Protein AF-A0A815IDL5-F1 (afdb_monomer)

Organism: NCBI:txid392033

Sequence (387 aa):
MSTRIWQDFFVCEDENELLAITKENNTCKKCTEQFNYGLCHTYICSEYRKYPLCKIQLKAKQSSDGTYQLYLSGSHDHQQRNTTTRLPSPIREVIIRLSDNGLVTSQINKVMEALHPDLSIDTKVMNAAHLQQWCLLRQNVPPPDKQHDIFIPYYVANDVNDLFICFTTRQLSSACKYSSVLAIDCTYKITTNELSLLVFGTSDYNRRFYPMGICLISTDESADTFRTLFRVIQQWASVVNNQADTISHVLADGAPVEQDIFSMQLVFDGQIFAIASRLMLLKSSTDAELNDFRQYFEREWILSLPYWYEGAACLVPSTNNGLESLNGRIKKDYTLRNRVALSAFLKTAERLLIDWSKDSEEKPFQLHITYKDDLKLSAYTWLQQQG

Solvent-accessible surface area (backbone atoms only — not comparable to full-atom values): 21702 Å² total; per-residue (Å²): 137,83,85,80,70,68,77,50,80,49,79,30,78,42,69,68,56,50,53,49,53,31,57,76,69,46,35,36,82,74,51,76,47,83,51,102,80,38,46,35,36,37,25,30,45,63,56,33,93,82,41,74,80,51,55,28,36,38,37,38,37,36,45,98,86,57,29,30,45,34,40,36,25,71,52,75,84,61,87,71,83,68,77,70,90,62,79,64,54,75,62,48,48,50,51,49,54,44,43,75,70,69,46,51,73,73,55,46,50,55,51,47,36,68,77,34,61,64,69,33,81,66,77,70,79,75,45,40,67,58,49,40,51,59,46,62,80,24,43,62,80,57,56,80,97,38,28,51,45,68,23,26,85,44,73,42,51,76,37,79,78,50,27,36,39,36,42,33,25,56,52,22,49,53,55,56,78,79,38,35,46,40,35,45,52,73,43,71,59,47,26,68,84,55,30,27,36,38,41,32,25,32,58,26,46,69,52,48,60,44,66,30,37,39,31,44,26,39,59,74,99,39,74,66,55,53,52,50,50,52,50,49,59,43,57,51,33,35,72,79,64,75,43,75,87,52,75,80,44,78,46,62,90,74,85,88,72,57,76,69,53,52,55,47,31,67,30,68,42,72,68,62,38,55,50,50,50,54,52,51,55,56,61,44,66,76,39,80,87,41,47,66,57,47,56,48,44,44,52,50,50,56,68,68,40,66,63,73,26,35,33,67,45,70,64,51,66,82,61,63,62,53,56,53,54,48,53,49,43,47,36,58,71,69,42,68,72,42,58,33,50,67,67,31,41,56,56,44,51,50,54,52,50,34,53,50,24,52,53,43,64,80,53,58,88,40,93,55,73,76,76,54,66,69,58,54,52,52,53,51,54,51,54,67,73,77,110

Structure (mmCIF, N/CA/C/O backbone):
data_AF-A0A815IDL5-F1
#
_entry.id   AF-A0A815IDL5-F1
#
loop_
_atom_site.group_PDB
_atom_site.id
_atom_site.type_symbol
_atom_site.label_atom_id
_atom_site.label_alt_id
_atom_site.label_comp_id
_atom_site.label_asym_id
_atom_site.label_entity_id
_atom_site.label_seq_id
_atom_site.pdbx_PDB_ins_code
_atom_site.Cartn_x
_atom_site.Cartn_y
_atom_site.Cartn_z
_atom_site.occupancy
_atom_site.B_iso_or_equiv
_atom_site.auth_seq_id
_atom_site.auth_comp_id
_atom_site.auth_asym_id
_atom_site.auth_atom_id
_atom_site.pdbx_PDB_model_num
ATOM 1 N N . MET A 1 1 ? -2.500 -3.111 -46.181 1.00 28.20 1 MET A N 1
ATOM 2 C CA . MET A 1 1 ? -3.896 -2.885 -45.747 1.00 28.20 1 MET A CA 1
ATOM 3 C C . MET A 1 1 ? -4.554 -4.247 -45.601 1.00 28.20 1 MET A C 1
ATOM 5 O O . MET A 1 1 ? -4.764 -4.888 -46.619 1.00 28.20 1 MET A O 1
ATOM 9 N N . SER A 1 2 ? -4.783 -4.745 -44.379 1.00 30.55 2 SER A N 1
ATOM 10 C CA . SER A 1 2 ? -5.584 -5.962 -44.195 1.00 30.55 2 SER A CA 1
ATOM 11 C C . SER A 1 2 ? -7.059 -5.574 -44.108 1.00 30.55 2 SER A C 1
ATOM 13 O O . SER A 1 2 ? -7.459 -4.754 -43.280 1.00 30.55 2 SER A O 1
ATOM 15 N N . THR A 1 3 ? -7.864 -6.118 -45.010 1.00 37.25 3 THR A N 1
ATOM 16 C CA . THR A 1 3 ? -9.324 -6.040 -44.983 1.00 37.25 3 THR A CA 1
ATOM 17 C C . THR A 1 3 ? -9.808 -6.821 -43.762 1.00 37.25 3 THR A C 1
ATOM 19 O O . THR A 1 3 ? -9.740 -8.048 -43.734 1.00 37.25 3 THR A O 1
ATOM 22 N N . ARG A 1 4 ? -10.228 -6.116 -42.705 1.00 46.16 4 ARG A N 1
ATOM 23 C CA . ARG A 1 4 ? -10.858 -6.746 -41.536 1.00 46.16 4 ARG A CA 1
ATOM 24 C C . ARG A 1 4 ? -12.279 -7.157 -41.911 1.00 46.16 4 ARG A C 1
ATOM 26 O O . ARG A 1 4 ? -13.048 -6.326 -42.389 1.00 46.16 4 ARG A O 1
ATOM 33 N N . ILE A 1 5 ? -12.595 -8.431 -41.712 1.00 52.25 5 ILE A N 1
ATOM 34 C CA . ILE A 1 5 ? -13.925 -8.995 -41.941 1.00 52.25 5 ILE A CA 1
ATOM 35 C C . ILE A 1 5 ? -14.726 -8.775 -40.652 1.00 52.25 5 ILE A C 1
ATOM 37 O O . ILE A 1 5 ? -14.352 -9.299 -39.605 1.00 52.25 5 ILE A O 1
ATOM 41 N N . TRP A 1 6 ? -15.777 -7.961 -40.720 1.00 62.53 6 TRP A N 1
ATOM 42 C CA . TRP A 1 6 ? -16.724 -7.752 -39.620 1.00 62.53 6 TRP A CA 1
ATOM 43 C C . TRP A 1 6 ? -17.700 -8.928 -39.607 1.00 62.53 6 TRP A C 1
ATOM 45 O O . TRP A 1 6 ? -18.251 -9.257 -40.656 1.00 62.53 6 TRP A O 1
ATOM 55 N N . GLN A 1 7 ? -17.830 -9.603 -38.467 1.00 55.66 7 GLN A N 1
ATOM 56 C CA . GLN A 1 7 ? -18.454 -10.929 -38.400 1.00 55.66 7 GLN A CA 1
ATOM 57 C C . GLN A 1 7 ? -19.896 -10.882 -37.892 1.00 55.66 7 GLN A C 1
ATOM 59 O O . GLN A 1 7 ? -20.723 -11.610 -38.433 1.00 55.66 7 GLN A O 1
ATOM 64 N N . ASP A 1 8 ? -20.216 -9.971 -36.966 1.00 60.59 8 ASP A N 1
ATOM 65 C CA . ASP A 1 8 ? -21.540 -9.910 -36.341 1.00 60.59 8 ASP A CA 1
ATOM 66 C C . ASP A 1 8 ? -22.170 -8.514 -36.438 1.00 60.59 8 ASP A C 1
ATOM 68 O O . ASP A 1 8 ? -21.499 -7.493 -36.232 1.00 60.59 8 ASP A O 1
ATOM 72 N N . PHE A 1 9 ? -23.469 -8.498 -36.758 1.00 67.69 9 PHE A N 1
ATOM 73 C CA . PHE A 1 9 ? -24.307 -7.310 -36.913 1.00 67.69 9 PHE A CA 1
ATOM 74 C C . PHE A 1 9 ? -25.427 -7.329 -35.871 1.00 67.69 9 PHE A C 1
ATOM 76 O O . PHE A 1 9 ? -26.253 -8.242 -35.864 1.00 67.69 9 PHE A O 1
ATOM 83 N N . PHE A 1 10 ? -25.474 -6.296 -35.032 1.00 72.94 10 PHE A N 1
ATOM 84 C CA . PHE A 1 10 ? -26.543 -6.092 -34.054 1.00 72.94 10 PHE A CA 1
ATOM 85 C C . PHE A 1 10 ? -27.113 -4.684 -34.211 1.00 72.94 10 PHE A C 1
ATOM 87 O O . PHE A 1 10 ? -26.378 -3.743 -34.524 1.00 72.94 10 PHE A O 1
ATOM 94 N N . VAL A 1 11 ? -28.416 -4.540 -33.985 1.00 78.44 11 VAL A N 1
ATOM 95 C CA . VAL A 1 11 ? -29.070 -3.236 -33.855 1.00 78.44 11 VAL A CA 1
ATOM 96 C C . VAL A 1 11 ? -29.476 -3.089 -32.402 1.00 78.44 11 VAL A C 1
ATOM 98 O O . VAL A 1 11 ? -30.129 -3.982 -31.874 1.00 78.44 11 VAL A O 1
ATOM 101 N N . CYS A 1 12 ? -29.072 -1.989 -31.778 1.00 83.81 12 CYS A N 1
ATOM 102 C CA . CYS A 1 12 ? -29.488 -1.640 -30.426 1.00 83.81 12 CYS A CA 1
ATOM 103 C C . CYS A 1 12 ? -30.477 -0.489 -30.476 1.00 83.81 12 CYS A C 1
ATOM 105 O O . CYS A 1 12 ? -30.285 0.462 -31.243 1.00 83.81 12 CYS A O 1
ATOM 107 N N . GLU A 1 13 ? -31.500 -0.562 -29.635 1.00 80.38 13 GLU A N 1
ATOM 108 C CA . GLU A 1 13 ? -32.533 0.469 -29.563 1.00 80.38 13 GLU A CA 1
ATOM 109 C C . GLU A 1 13 ? -32.041 1.707 -28.806 1.00 80.38 13 GLU A C 1
ATOM 111 O O . GLU A 1 13 ? -32.429 2.826 -29.141 1.00 80.38 13 GLU A O 1
ATOM 116 N N . ASP A 1 14 ? -31.146 1.523 -27.828 1.00 80.88 14 ASP A N 1
ATOM 117 C CA . ASP A 1 14 ? -30.639 2.603 -26.986 1.00 80.88 14 ASP A CA 1
ATOM 118 C C . ASP A 1 14 ? -29.179 2.419 -26.509 1.00 80.88 14 ASP A C 1
ATOM 120 O O . ASP A 1 14 ? -28.482 1.443 -26.808 1.00 80.88 14 ASP A O 1
ATOM 124 N N . GLU A 1 15 ? -28.690 3.411 -25.759 1.00 82.19 15 GLU A N 1
ATOM 125 C CA . GLU A 1 15 ? -27.337 3.422 -25.194 1.00 82.19 15 GLU A CA 1
ATOM 126 C C . GLU A 1 15 ? -27.147 2.401 -24.050 1.00 82.19 15 GLU A C 1
ATOM 128 O O . GLU A 1 15 ? -26.027 1.939 -23.817 1.00 82.19 15 GLU A O 1
ATOM 133 N N . ASN A 1 16 ? -28.210 1.999 -23.344 1.00 81.25 16 ASN A N 1
ATOM 134 C CA . ASN A 1 16 ? -28.113 1.021 -22.255 1.00 81.25 16 ASN A CA 1
ATOM 135 C C . ASN A 1 16 ? -27.814 -0.377 -22.798 1.00 81.25 16 ASN A C 1
ATOM 137 O O . ASN A 1 16 ? -26.982 -1.097 -22.240 1.00 81.25 16 ASN A O 1
ATOM 141 N N . GLU A 1 17 ? -28.451 -0.742 -23.906 1.00 83.88 17 GLU A N 1
ATOM 142 C CA . GLU A 1 17 ? -28.206 -2.000 -24.604 1.00 83.88 17 GLU A CA 1
ATOM 143 C C . GLU A 1 17 ? -26.789 -2.036 -25.202 1.00 83.88 17 GLU A C 1
ATOM 145 O O . GLU A 1 17 ? -26.054 -3.013 -25.030 1.00 83.88 17 GLU A O 1
ATOM 150 N N . LEU A 1 18 ? -26.328 -0.916 -25.772 1.00 83.25 18 LEU A N 1
ATOM 151 C CA . LEU A 1 18 ? -24.937 -0.745 -26.203 1.00 83.25 18 LEU A CA 1
ATOM 152 C C . LEU A 1 18 ? -23.940 -0.959 -25.043 1.00 83.25 18 LEU A C 1
ATOM 154 O O . LEU A 1 18 ? -22.898 -1.608 -25.199 1.00 83.25 18 LEU A O 1
ATOM 158 N N . LEU A 1 19 ? -24.247 -0.438 -23.852 1.00 83.12 19 LEU A N 1
ATOM 159 C CA . LEU A 1 19 ? -23.430 -0.638 -22.652 1.00 83.12 19 LEU A CA 1
ATOM 160 C C . LEU A 1 19 ? -23.442 -2.095 -22.161 1.00 83.12 19 LEU A C 1
ATOM 162 O O . LEU A 1 19 ? -22.428 -2.566 -21.641 1.00 83.12 19 LEU A O 1
ATOM 166 N N . ALA A 1 20 ? -24.551 -2.817 -22.321 1.00 83.88 20 ALA A N 1
ATOM 167 C CA . ALA A 1 20 ? -24.632 -4.235 -21.980 1.00 83.88 20 ALA A CA 1
ATOM 168 C C . ALA A 1 20 ? -23.746 -5.081 -22.910 1.00 83.88 20 ALA A C 1
ATOM 170 O O . ALA A 1 20 ? -22.906 -5.844 -22.430 1.00 83.88 20 ALA A O 1
ATOM 171 N N . ILE A 1 21 ? -23.838 -4.857 -24.223 1.00 82.75 21 ILE A N 1
ATOM 172 C CA . ILE A 1 21 ? -23.070 -5.602 -25.233 1.00 82.75 21 ILE A CA 1
ATOM 173 C C . ILE A 1 21 ? -21.568 -5.325 -25.116 1.00 82.75 21 ILE A C 1
ATOM 175 O O . ILE A 1 21 ? -20.744 -6.237 -25.230 1.00 82.75 21 ILE A O 1
ATOM 179 N N . THR A 1 22 ? -21.174 -4.076 -24.849 1.00 84.62 22 THR A N 1
ATOM 180 C CA . THR A 1 22 ? -19.752 -3.739 -24.656 1.00 84.62 22 THR A CA 1
ATOM 181 C C . THR A 1 22 ? -19.166 -4.414 -23.416 1.00 84.62 22 THR A C 1
ATOM 183 O O . THR A 1 22 ? -18.024 -4.880 -23.472 1.00 84.62 22 THR A O 1
ATOM 186 N N . LYS A 1 23 ? -19.947 -4.543 -22.331 1.00 83.88 23 LYS A N 1
ATOM 187 C CA . LYS A 1 23 ? -19.563 -5.309 -21.134 1.00 83.88 23 LYS A CA 1
ATOM 188 C C . LYS A 1 23 ? -19.446 -6.802 -21.415 1.00 83.88 23 LYS A C 1
ATOM 190 O O . LYS A 1 23 ? -18.443 -7.390 -21.021 1.00 83.88 23 LYS A O 1
ATOM 195 N N . GLU A 1 24 ? -20.423 -7.392 -22.099 1.00 84.50 24 GLU A N 1
ATOM 196 C CA . GLU A 1 24 ? -20.414 -8.814 -22.467 1.00 84.50 24 GLU A CA 1
ATOM 197 C C . GLU A 1 24 ? -19.177 -9.171 -23.303 1.00 84.50 24 GLU A C 1
ATOM 199 O O . GLU A 1 24 ? -18.491 -10.153 -23.035 1.00 84.50 24 GLU A O 1
ATOM 204 N N . ASN A 1 25 ? -18.809 -8.298 -24.243 1.00 83.56 25 ASN A N 1
ATOM 205 C CA . ASN A 1 25 ? -17.639 -8.484 -25.100 1.00 83.56 25 ASN A CA 1
ATOM 206 C C . ASN A 1 25 ? -16.309 -8.055 -24.451 1.00 83.56 25 ASN A C 1
ATOM 208 O O . ASN A 1 25 ? -15.247 -8.159 -25.073 1.00 83.56 25 ASN A O 1
ATOM 212 N N . ASN A 1 26 ? -16.342 -7.571 -23.205 1.00 85.19 26 ASN A N 1
ATOM 213 C CA . ASN A 1 26 ? -15.197 -7.026 -22.477 1.00 85.19 26 ASN A CA 1
ATOM 214 C C . ASN A 1 26 ? -14.428 -5.958 -23.286 1.00 85.19 26 ASN A C 1
ATOM 216 O O . ASN A 1 26 ? -13.201 -6.005 -23.433 1.00 85.19 26 ASN A O 1
ATOM 220 N N . THR A 1 27 ? -15.172 -4.993 -23.828 1.00 86.50 27 THR A N 1
ATOM 221 C CA . THR A 1 27 ? -14.644 -3.868 -24.610 1.00 86.50 27 THR A CA 1
ATOM 222 C C . THR A 1 27 ? -14.910 -2.524 -23.930 1.00 86.50 27 THR A C 1
ATOM 224 O O . THR A 1 27 ? -15.907 -2.345 -23.233 1.00 86.50 27 THR A O 1
ATOM 227 N N . CYS A 1 28 ? -14.019 -1.555 -24.135 1.00 85.25 28 CYS A N 1
ATOM 228 C CA . CYS A 1 28 ? -14.123 -0.195 -23.617 1.00 85.25 28 CYS A CA 1
ATOM 229 C C . CYS A 1 28 ? -13.992 0.838 -24.743 1.00 85.25 28 CYS A C 1
ATOM 231 O O . CYS A 1 28 ? -13.379 0.586 -25.783 1.00 85.25 28 CYS A O 1
ATOM 233 N N . LYS A 1 29 ? -14.597 2.014 -24.549 1.00 87.88 29 LYS A N 1
ATOM 234 C CA . LYS A 1 29 ? -14.644 3.076 -25.560 1.00 87.88 29 LYS A CA 1
ATOM 235 C C . LYS A 1 29 ? -13.249 3.668 -25.777 1.00 87.88 29 LYS A C 1
ATOM 237 O O . LYS A 1 29 ? -12.652 4.201 -24.847 1.00 87.88 29 LYS A O 1
ATOM 242 N N . LYS A 1 30 ? -12.753 3.604 -27.013 1.00 84.81 30 LYS A N 1
ATOM 243 C CA . LYS A 1 30 ? -11.482 4.206 -27.439 1.00 84.81 30 LYS A CA 1
ATOM 244 C C . LYS A 1 30 ? -11.673 5.652 -27.884 1.00 84.81 30 LYS A C 1
ATOM 246 O O . LYS A 1 30 ? -10.949 6.535 -27.442 1.00 84.81 30 LYS A O 1
ATOM 251 N N . CYS A 1 31 ? -12.615 5.883 -28.794 1.00 83.31 31 CYS A N 1
ATOM 252 C CA . CYS A 1 31 ? -12.848 7.196 -29.388 1.00 83.31 31 CYS A CA 1
ATOM 253 C C . CYS A 1 31 ? -14.275 7.330 -29.932 1.00 83.31 31 CYS A C 1
ATOM 255 O O . CYS A 1 31 ? -15.005 6.346 -30.078 1.00 83.31 31 CYS A O 1
ATOM 257 N N . THR A 1 32 ? -14.660 8.574 -30.219 1.00 87.62 32 THR A N 1
ATOM 258 C CA . THR A 1 32 ? -15.864 8.922 -30.983 1.00 87.62 32 THR A CA 1
ATOM 259 C C . THR A 1 32 ? -15.446 9.779 -32.161 1.00 87.62 32 THR A C 1
ATOM 261 O O . THR A 1 32 ? -14.713 10.746 -31.976 1.00 87.62 32 THR A O 1
ATOM 264 N N . GLU A 1 33 ? -15.921 9.430 -33.344 1.00 85.44 33 GLU A N 1
ATOM 265 C CA . GLU A 1 33 ? -15.669 10.152 -34.585 1.00 85.44 33 GLU A CA 1
ATOM 266 C C . GLU A 1 33 ? -17.004 10.639 -35.151 1.00 85.44 33 GLU A C 1
ATOM 268 O O . GLU A 1 33 ? -17.996 9.904 -35.155 1.00 85.44 33 GLU A O 1
ATOM 273 N N . GLN A 1 34 ? -17.037 11.888 -35.612 1.00 81.81 34 GLN A N 1
ATOM 274 C CA . GLN A 1 34 ? -18.203 12.471 -36.265 1.00 81.81 34 GLN A CA 1
ATOM 275 C C . GLN A 1 34 ? -18.048 12.339 -37.779 1.00 81.81 34 GLN A C 1
ATOM 277 O O . GLN A 1 34 ? -17.069 12.810 -38.353 1.00 81.81 34 GLN A O 1
ATOM 282 N N . PHE A 1 35 ? -19.031 11.716 -38.423 1.00 75.12 35 PHE A N 1
ATOM 283 C CA . PHE A 1 35 ? -19.108 11.599 -39.874 1.00 75.12 35 PHE A CA 1
ATOM 284 C C . PHE A 1 35 ? -20.326 12.360 -40.400 1.00 75.12 35 PHE A C 1
ATOM 286 O O . PHE A 1 35 ? -21.270 12.646 -39.663 1.00 75.12 35 PHE A O 1
ATOM 293 N N . ASN A 1 36 ? -20.353 12.607 -41.711 1.00 69.81 36 ASN A N 1
ATOM 294 C CA . ASN A 1 36 ? -21.473 13.271 -42.395 1.00 69.81 36 ASN A CA 1
ATOM 295 C C . ASN A 1 36 ? -22.824 12.542 -42.228 1.00 69.81 36 ASN A C 1
ATOM 297 O O . ASN A 1 36 ? -23.866 13.106 -42.536 1.00 69.81 36 ASN A O 1
ATOM 301 N N . TYR A 1 37 ? -22.807 11.291 -41.761 1.00 65.50 37 TYR A N 1
ATOM 302 C CA . TYR A 1 37 ? -23.970 10.420 -41.582 1.00 65.50 37 TYR A CA 1
ATOM 303 C C . TYR A 1 37 ? -24.237 10.032 -40.115 1.00 65.50 37 TYR A C 1
ATOM 305 O O . TYR A 1 37 ? -24.986 9.086 -39.882 1.00 65.50 37 TYR A O 1
ATOM 313 N N . GLY A 1 38 ? -23.595 10.684 -39.137 1.00 75.12 38 GLY A N 1
ATOM 314 C CA . GLY A 1 38 ? -23.807 10.427 -37.705 1.00 75.12 38 GLY A CA 1
ATOM 315 C C . GLY A 1 38 ? -22.526 10.176 -36.905 1.00 75.12 38 GLY A C 1
ATOM 316 O O . GLY A 1 38 ? -21.408 10.268 -37.423 1.00 75.12 38 GLY A O 1
ATOM 317 N N . LEU A 1 39 ? -22.696 9.865 -35.618 1.00 82.69 39 LEU A N 1
ATOM 318 C CA . LEU A 1 39 ? -21.603 9.553 -34.696 1.00 82.69 39 LEU A CA 1
ATOM 319 C C . LEU A 1 39 ? -21.203 8.079 -34.803 1.00 82.69 39 LEU A C 1
ATOM 321 O O . LEU A 1 39 ? -22.050 7.192 -34.873 1.00 82.69 39 LEU A O 1
ATOM 325 N N . CYS A 1 40 ? -19.900 7.812 -34.785 1.00 86.81 40 CYS A N 1
ATOM 326 C CA . CYS A 1 40 ? -19.353 6.465 -34.710 1.00 86.81 40 CYS A CA 1
ATOM 327 C C . CYS A 1 40 ? -18.470 6.338 -33.468 1.00 86.81 40 CYS A C 1
ATOM 329 O O . CYS A 1 40 ? -17.465 7.034 -33.326 1.00 86.81 40 CYS A O 1
ATOM 331 N N . HIS A 1 41 ? -18.809 5.416 -32.578 1.00 88.38 41 HIS A N 1
ATOM 332 C CA . HIS A 1 41 ? -18.004 5.068 -31.416 1.00 88.38 41 HIS A CA 1
ATOM 333 C C . HIS A 1 41 ? -17.173 3.825 -31.725 1.00 88.38 41 HIS A C 1
ATOM 335 O O . HIS A 1 41 ? -17.695 2.828 -32.218 1.00 88.38 41 HIS A O 1
ATOM 341 N N . THR A 1 42 ? -15.879 3.872 -31.420 1.00 88.69 42 THR A N 1
ATOM 342 C CA . THR A 1 42 ? -14.999 2.703 -31.524 1.00 88.69 42 THR A CA 1
ATOM 343 C C . THR A 1 42 ? -14.660 2.204 -30.130 1.00 88.69 42 THR A C 1
ATOM 345 O O . THR A 1 42 ? -14.214 2.976 -29.280 1.00 88.69 42 THR A O 1
ATOM 348 N N . TYR A 1 43 ? -14.818 0.904 -29.921 1.00 90.62 43 TYR A N 1
ATOM 349 C CA . TYR A 1 43 ? -14.508 0.174 -28.704 1.00 90.62 43 TYR A CA 1
ATOM 350 C C . TYR A 1 43 ? -13.420 -0.864 -28.993 1.00 90.62 43 TYR A C 1
ATOM 352 O O . TYR A 1 43 ? -13.384 -1.477 -30.062 1.00 90.62 43 TYR A O 1
ATOM 360 N N . ILE A 1 44 ? -12.508 -1.041 -28.045 1.00 89.81 44 ILE A N 1
ATOM 361 C CA . ILE A 1 44 ? -11.391 -1.996 -28.104 1.00 89.81 44 ILE A CA 1
ATOM 362 C C . ILE A 1 44 ? -11.380 -2.844 -26.835 1.00 89.81 44 ILE A C 1
ATOM 364 O O . ILE A 1 44 ? -12.142 -2.563 -25.918 1.00 89.81 44 ILE A O 1
ATOM 368 N N . CYS A 1 45 ? -10.517 -3.857 -26.751 1.00 87.62 45 CYS A N 1
ATOM 369 C CA . CYS A 1 45 ? -10.364 -4.657 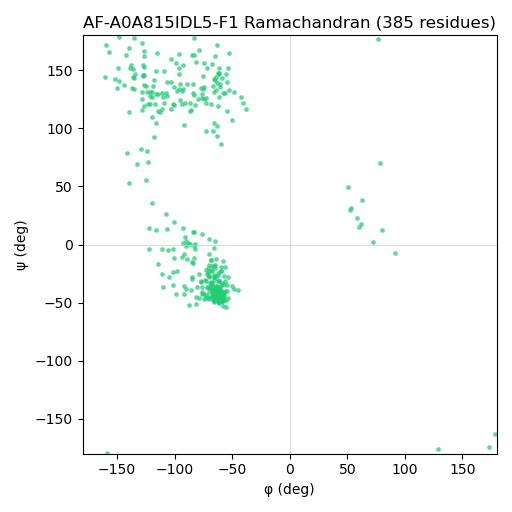-25.532 1.00 87.62 45 CYS A CA 1
ATOM 370 C C . CYS A 1 45 ? -10.214 -3.780 -24.274 1.00 87.62 45 CYS A C 1
ATOM 372 O O . CYS A 1 45 ? -9.361 -2.893 -24.224 1.00 87.62 45 CYS A O 1
ATOM 374 N N . SER A 1 46 ? -10.985 -4.069 -23.223 1.00 85.25 46 SER A N 1
ATOM 375 C CA . SER A 1 46 ? -10.860 -3.392 -21.923 1.00 85.25 46 SER A CA 1
ATOM 376 C C . SER A 1 46 ? -9.470 -3.549 -21.295 1.00 85.25 46 SER A C 1
ATOM 378 O O . SER A 1 46 ? -9.051 -2.723 -20.485 1.00 85.25 46 SER A O 1
ATOM 380 N N . GLU A 1 47 ? -8.730 -4.588 -21.688 1.00 79.12 47 GLU A N 1
ATOM 381 C CA . GLU A 1 47 ? -7.367 -4.877 -21.240 1.00 79.12 47 GLU A CA 1
ATOM 382 C C . GLU A 1 47 ? -6.292 -4.444 -22.256 1.00 79.12 47 GLU A C 1
ATOM 384 O O . GLU A 1 47 ? -5.149 -4.888 -22.156 1.00 79.12 47 GLU A O 1
ATOM 389 N N . TYR A 1 48 ? -6.608 -3.546 -23.203 1.00 78.50 48 TYR A N 1
ATOM 390 C CA . TYR A 1 48 ? -5.675 -3.113 -24.260 1.00 78.50 48 TYR A CA 1
ATOM 391 C C . TYR A 1 48 ? -4.324 -2.595 -23.737 1.00 78.50 48 TYR A C 1
ATOM 393 O O . TYR A 1 48 ? -3.321 -2.698 -24.431 1.00 78.50 48 TYR A O 1
ATOM 401 N N . ARG A 1 49 ? -4.267 -2.048 -22.513 1.00 68.50 49 ARG A N 1
ATOM 402 C CA . ARG A 1 49 ? -3.002 -1.604 -21.898 1.00 68.50 49 ARG A CA 1
ATOM 403 C C . ARG A 1 49 ? -2.045 -2.763 -21.609 1.00 68.50 49 ARG A C 1
ATOM 405 O O . ARG A 1 49 ? -0.840 -2.569 -21.640 1.00 68.50 49 ARG A O 1
ATOM 412 N N . LYS A 1 50 ? -2.580 -3.952 -21.319 1.00 66.06 50 LYS A N 1
ATOM 413 C CA . LYS A 1 50 ? -1.804 -5.179 -21.074 1.00 66.06 50 LYS A CA 1
ATOM 414 C C . LYS A 1 50 ? -1.606 -5.990 -22.347 1.00 66.06 50 LYS A C 1
ATOM 416 O O . LYS A 1 50 ? -0.555 -6.590 -22.533 1.00 66.06 50 LYS A O 1
ATOM 421 N N . TYR A 1 51 ? -2.618 -5.990 -23.209 1.00 73.56 51 TYR A N 1
ATOM 422 C CA . TYR A 1 51 ? -2.638 -6.732 -24.464 1.00 73.56 51 TYR A CA 1
ATOM 423 C C . TYR A 1 51 ? -2.879 -5.765 -25.634 1.00 73.56 51 TYR A C 1
ATOM 425 O O . TYR A 1 51 ? -3.960 -5.765 -26.226 1.00 73.56 51 TYR A O 1
ATOM 433 N N . PRO A 1 52 ? -1.893 -4.917 -25.986 1.00 73.88 52 PRO A N 1
ATOM 434 C CA . PRO A 1 52 ? -2.056 -3.894 -27.025 1.00 73.88 52 PRO A CA 1
ATOM 435 C C . PRO A 1 52 ? -2.265 -4.481 -28.425 1.00 73.88 52 PRO A C 1
ATOM 437 O O . PRO A 1 52 ? -2.763 -3.795 -29.316 1.00 73.88 52 PRO A O 1
ATOM 440 N N . LEU A 1 53 ? -1.910 -5.754 -28.613 1.00 76.81 53 LEU A N 1
ATOM 441 C CA . LEU A 1 53 ? -2.093 -6.493 -29.861 1.00 76.81 53 LEU A CA 1
ATOM 442 C C . LEU A 1 53 ? -3.445 -7.217 -29.952 1.00 76.81 53 LEU A C 1
ATOM 444 O O . LEU A 1 53 ? -3.724 -7.810 -30.994 1.00 76.81 53 LEU A O 1
ATOM 448 N N . CYS A 1 54 ? -4.288 -7.138 -28.910 1.00 80.19 54 CYS A N 1
ATOM 449 C CA . CYS A 1 54 ? -5.598 -7.781 -28.905 1.00 80.19 54 CYS A CA 1
ATOM 450 C C . CYS A 1 54 ? -6.448 -7.293 -30.084 1.00 80.19 54 CYS A C 1
ATOM 452 O O . CYS A 1 54 ? -6.575 -6.092 -30.351 1.00 80.19 54 CYS A O 1
ATOM 454 N N . LYS A 1 55 ? -7.017 -8.251 -30.817 1.00 84.56 55 LYS A N 1
ATOM 455 C CA . LYS A 1 55 ? -7.602 -8.006 -32.141 1.00 84.56 55 LYS A CA 1
ATOM 456 C C . LYS A 1 55 ? -9.072 -7.602 -32.101 1.00 84.56 55 LYS A C 1
ATOM 458 O O . LYS A 1 55 ? -9.571 -7.132 -33.126 1.00 84.56 55 LYS A O 1
ATOM 463 N N . ILE A 1 56 ? -9.739 -7.753 -30.955 1.00 87.12 56 ILE A N 1
ATOM 464 C CA . ILE A 1 56 ? -11.157 -7.425 -30.810 1.00 87.12 56 ILE A CA 1
ATOM 465 C C . ILE A 1 56 ? -11.405 -5.922 -30.968 1.00 87.12 56 ILE A C 1
ATOM 467 O O . ILE A 1 56 ? -10.739 -5.079 -30.356 1.00 87.12 56 ILE A O 1
ATOM 471 N N . GLN A 1 57 ? -12.388 -5.584 -31.795 1.00 88.50 57 GLN A N 1
ATOM 472 C CA . GLN A 1 57 ? -12.892 -4.228 -31.960 1.00 88.50 57 GLN A CA 1
ATOM 473 C C . GLN A 1 57 ? -14.393 -4.254 -32.187 1.00 88.50 57 GLN A C 1
ATOM 475 O O . GLN A 1 57 ? -14.882 -5.048 -32.988 1.00 88.50 57 GLN A O 1
ATOM 480 N N . LEU A 1 58 ? -15.097 -3.335 -31.537 1.00 88.94 58 LEU A N 1
ATOM 481 C CA . LEU A 1 58 ? -16.518 -3.101 -31.747 1.00 88.94 58 LEU A CA 1
ATOM 482 C C . LEU A 1 58 ? -16.712 -1.664 -32.230 1.00 88.94 58 LEU A C 1
ATOM 484 O O . LEU A 1 58 ? -16.159 -0.728 -31.656 1.00 88.94 58 LEU A O 1
ATOM 488 N N . LYS A 1 59 ? -17.476 -1.470 -33.300 1.00 89.56 59 LYS A N 1
ATOM 489 C CA . LYS A 1 59 ? -17.877 -0.144 -33.781 1.00 89.56 59 LYS A CA 1
ATOM 490 C C . LYS A 1 59 ? -19.377 0.018 -33.639 1.00 89.56 59 LYS A C 1
ATOM 492 O O . LYS A 1 59 ? -20.110 -0.836 -34.113 1.00 89.56 59 LYS A O 1
ATOM 497 N N . ALA A 1 60 ? -19.808 1.117 -33.033 1.00 89.12 60 ALA A N 1
ATOM 498 C CA . ALA A 1 60 ? -21.209 1.486 -32.888 1.00 89.12 60 ALA A CA 1
ATOM 499 C C . ALA A 1 60 ? -21.482 2.754 -33.692 1.00 89.12 60 ALA A C 1
ATOM 501 O O . ALA A 1 60 ? -20.929 3.811 -33.386 1.00 89.12 60 ALA A O 1
ATOM 502 N N . LYS A 1 61 ? -22.314 2.659 -34.724 1.00 87.88 61 LYS A N 1
ATOM 503 C CA . LYS A 1 61 ? -22.743 3.799 -35.533 1.00 87.88 61 LYS A CA 1
ATOM 504 C C . LYS A 1 61 ? -24.142 4.217 -35.105 1.00 87.88 61 LYS A C 1
ATOM 506 O O . LYS A 1 61 ? -25.061 3.413 -35.197 1.00 87.88 61 LYS A O 1
ATOM 511 N N . GLN A 1 62 ? -24.290 5.461 -34.672 1.00 87.06 62 GLN A N 1
ATOM 512 C CA . GLN A 1 62 ? -25.572 6.016 -34.266 1.00 87.06 62 GLN A CA 1
ATOM 513 C C . GLN A 1 62 ? -26.355 6.516 -35.484 1.00 87.06 62 GLN A C 1
ATOM 515 O O . GLN A 1 62 ? -25.836 7.287 -36.298 1.00 87.06 62 GLN A O 1
ATOM 520 N N . SER A 1 63 ? -27.601 6.075 -35.588 1.00 81.38 63 SER A N 1
ATOM 521 C CA . SER A 1 63 ? -28.588 6.535 -36.559 1.00 81.38 63 SER A CA 1
ATOM 522 C C . SER A 1 63 ? -29.303 7.795 -36.060 1.00 81.38 63 SER A C 1
ATOM 524 O O . SER A 1 63 ? -29.280 8.128 -34.876 1.00 81.38 63 SER A O 1
ATOM 526 N N . SER A 1 64 ? -29.971 8.513 -36.963 1.00 77.31 64 SER A N 1
ATOM 527 C CA . SER A 1 64 ? -30.713 9.739 -36.627 1.00 77.31 64 SER A CA 1
ATOM 528 C C . SER A 1 64 ? -31.912 9.514 -35.699 1.00 77.31 64 SER A C 1
ATOM 530 O O . SER A 1 64 ? -32.382 10.464 -35.082 1.00 77.31 64 SER A O 1
ATOM 532 N N . ASP A 1 65 ? -32.414 8.283 -35.619 1.00 78.56 65 ASP A N 1
ATOM 533 C CA . ASP A 1 65 ? -33.517 7.860 -34.749 1.00 78.56 65 ASP A CA 1
ATOM 534 C C . ASP A 1 65 ? -33.058 7.449 -33.336 1.00 78.56 65 ASP A C 1
ATOM 536 O O . ASP A 1 65 ? -33.888 7.092 -32.507 1.00 78.56 65 ASP A O 1
ATOM 540 N N . GLY A 1 66 ? -31.752 7.528 -33.050 1.00 76.06 66 GLY A N 1
ATOM 541 C CA . GLY A 1 66 ? -31.168 7.163 -31.758 1.00 76.06 66 GLY A CA 1
ATOM 542 C C . GLY A 1 66 ? -30.706 5.708 -31.652 1.00 76.06 66 GLY A C 1
ATOM 543 O O . GLY A 1 66 ? -30.020 5.385 -30.685 1.00 76.06 66 GLY A O 1
ATOM 544 N N . THR A 1 67 ? -30.994 4.867 -32.650 1.00 83.62 67 THR A N 1
ATOM 545 C CA . THR A 1 67 ? -30.558 3.462 -32.679 1.00 83.62 67 THR A CA 1
ATOM 546 C C . THR A 1 67 ? -29.069 3.334 -33.004 1.00 83.62 67 THR A C 1
ATOM 548 O O . THR A 1 67 ? -28.472 4.208 -33.645 1.00 83.62 67 THR A O 1
ATOM 551 N N . TYR A 1 68 ? -28.449 2.224 -32.596 1.00 85.12 68 TYR A N 1
ATOM 552 C CA . TYR A 1 68 ? -27.043 1.936 -32.882 1.00 85.12 68 TYR A CA 1
ATOM 553 C C . TYR A 1 68 ? -26.893 0.698 -33.756 1.00 85.12 68 TYR A C 1
ATOM 555 O O . TYR A 1 68 ? -27.391 -0.373 -33.431 1.00 85.12 68 TYR A O 1
ATOM 563 N N . GLN A 1 69 ? -26.127 0.822 -34.835 1.00 86.88 69 GLN A N 1
ATOM 564 C CA . GLN A 1 69 ? -25.657 -0.314 -35.623 1.00 86.88 69 GLN A CA 1
ATOM 565 C C . GLN A 1 69 ? -24.274 -0.738 -35.142 1.00 86.88 69 GLN A C 1
ATOM 567 O O . GLN A 1 69 ? -23.329 0.059 -35.184 1.00 86.88 69 GLN A O 1
ATOM 572 N N . LEU A 1 70 ? -24.153 -1.991 -34.710 1.00 84.75 70 LEU A N 1
ATOM 573 C CA . LEU A 1 70 ? -22.920 -2.555 -34.186 1.00 84.75 70 LEU A CA 1
ATOM 574 C C . LEU A 1 70 ? -22.218 -3.455 -35.191 1.00 84.75 70 LEU A C 1
ATOM 576 O O . LEU A 1 70 ? -22.841 -4.274 -35.860 1.00 84.75 70 LEU A O 1
ATOM 580 N N . TYR A 1 71 ? -20.896 -3.330 -35.220 1.00 86.81 71 TYR A N 1
ATOM 581 C CA . TYR A 1 71 ? -20.000 -4.169 -36.000 1.00 86.81 71 TYR A CA 1
ATOM 582 C C . TYR A 1 71 ? -18.919 -4.707 -35.071 1.00 86.81 71 TYR A C 1
ATOM 584 O O . TYR A 1 71 ? -18.118 -3.928 -34.546 1.00 86.81 71 TYR A O 1
ATOM 592 N N . LEU A 1 72 ? -18.878 -6.024 -34.879 1.00 84.19 72 LEU A N 1
ATOM 593 C CA . LEU A 1 72 ? -17.819 -6.698 -34.128 1.00 84.19 72 LEU A CA 1
ATOM 594 C C . LEU A 1 72 ? -16.808 -7.334 -35.091 1.00 84.19 72 LEU A C 1
ATOM 596 O O . LEU A 1 72 ? -17.170 -7.936 -36.104 1.00 84.19 72 LEU A O 1
ATOM 600 N N . SER A 1 73 ? -15.520 -7.172 -34.798 1.00 85.31 73 SER A N 1
ATOM 601 C CA . SER A 1 73 ? -14.424 -7.760 -35.567 1.00 85.31 73 SER A CA 1
ATOM 602 C C . SER A 1 73 ? -13.391 -8.369 -34.632 1.00 85.31 73 SER A C 1
ATOM 604 O O . SER A 1 73 ? -12.879 -7.694 -33.738 1.00 85.31 73 SER A O 1
ATOM 606 N N . GLY A 1 74 ? -12.971 -9.589 -34.964 1.00 83.19 74 GLY A N 1
ATOM 607 C CA . GLY A 1 74 ? -11.911 -10.307 -34.267 1.00 83.19 74 GLY A CA 1
ATOM 608 C C . GLY A 1 74 ? -12.360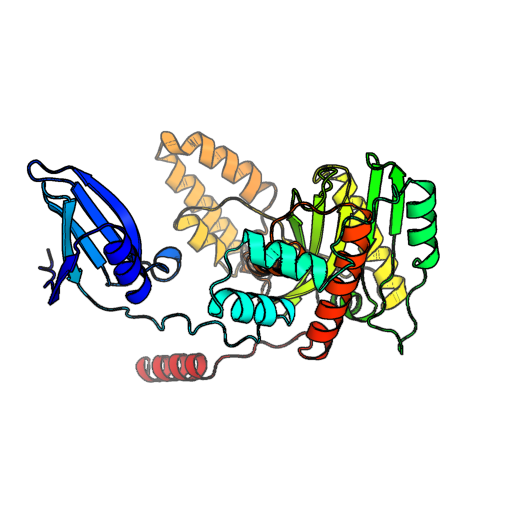 -10.897 -32.933 1.00 83.19 74 GLY A C 1
ATOM 609 O O . GLY A 1 74 ? -13.481 -10.701 -32.482 1.00 83.19 74 GLY A O 1
ATOM 610 N N . SER A 1 75 ? -11.445 -11.614 -32.293 1.00 84.19 75 SER A N 1
ATOM 611 C CA . SER A 1 75 ? -11.635 -12.210 -30.975 1.00 84.19 75 SER A CA 1
ATOM 612 C C . SER A 1 75 ? -10.509 -11.781 -30.041 1.00 84.19 75 SER A C 1
ATOM 614 O O . SER A 1 75 ? -9.471 -11.269 -30.479 1.00 84.19 75 SER A O 1
ATOM 616 N N . HIS A 1 76 ? -10.701 -12.010 -28.745 1.00 82.31 76 HIS A N 1
ATOM 617 C CA . HIS A 1 76 ? -9.595 -11.953 -27.795 1.00 82.31 76 HIS A CA 1
ATOM 618 C C . HIS A 1 76 ? -8.593 -13.067 -28.130 1.00 82.31 76 HIS A C 1
ATOM 620 O O . HIS A 1 76 ? -8.986 -14.207 -28.374 1.00 82.31 76 HIS A O 1
ATOM 626 N N . ASP A 1 77 ? -7.306 -12.734 -28.165 1.00 80.25 77 ASP A N 1
ATOM 627 C CA . ASP A 1 77 ? -6.181 -13.666 -28.343 1.00 80.25 77 ASP A CA 1
ATOM 628 C C . ASP A 1 77 ? -5.405 -13.891 -27.034 1.00 80.25 77 ASP A C 1
ATOM 630 O O . ASP A 1 77 ? -4.315 -14.458 -27.017 1.00 80.25 77 ASP A O 1
ATOM 634 N N . HIS A 1 78 ? -6.000 -13.467 -25.922 1.00 75.12 78 HIS A N 1
ATOM 635 C CA . HIS A 1 78 ? -5.511 -13.670 -24.571 1.00 75.12 78 HIS A CA 1
ATOM 636 C C . HIS A 1 78 ? -6.606 -14.296 -23.710 1.00 75.12 78 HIS A C 1
ATOM 638 O O . HIS A 1 78 ? -7.803 -14.124 -23.958 1.00 75.12 78 HIS A O 1
ATOM 644 N N . GLN A 1 79 ? -6.194 -15.000 -22.657 1.00 65.88 79 GLN A N 1
ATOM 645 C CA . GLN A 1 79 ? -7.130 -15.433 -21.628 1.00 65.88 79 GLN A CA 1
ATOM 646 C C . GLN A 1 79 ? -7.734 -14.185 -20.982 1.00 65.88 79 GLN A C 1
ATOM 648 O O . GLN A 1 79 ? -7.019 -13.334 -20.447 1.00 65.88 79 GLN A O 1
ATOM 653 N N . GLN A 1 80 ? -9.053 -14.046 -21.082 1.00 57.53 80 GLN A N 1
ATOM 654 C CA . GLN A 1 80 ? -9.774 -13.023 -20.338 1.00 57.53 80 GLN A CA 1
ATOM 655 C C . GLN A 1 80 ? -9.583 -13.285 -18.842 1.00 57.53 80 GLN A C 1
ATOM 657 O O . GLN A 1 80 ? -9.465 -14.437 -18.414 1.00 57.53 80 GLN A O 1
ATOM 662 N N . ARG A 1 81 ? -9.548 -12.231 -18.021 1.00 46.66 81 ARG A N 1
ATOM 663 C CA . ARG A 1 81 ? -9.623 -12.418 -16.570 1.00 46.66 81 ARG A CA 1
ATOM 664 C C . ARG A 1 81 ? -10.867 -13.239 -16.233 1.00 46.66 81 ARG A C 1
ATOM 666 O O . ARG A 1 81 ? -11.980 -12.734 -16.345 1.00 46.66 81 ARG A O 1
ATOM 673 N N . ASN A 1 82 ? -10.671 -14.444 -15.701 1.00 40.75 82 ASN A N 1
ATOM 674 C CA . ASN A 1 82 ? -11.683 -15.048 -14.845 1.00 40.75 82 ASN A CA 1
ATOM 675 C C . ASN A 1 82 ? -12.007 -14.027 -13.747 1.00 40.75 82 ASN A C 1
ATOM 677 O O . ASN A 1 82 ? -11.092 -13.434 -13.154 1.00 40.75 82 ASN A O 1
ATOM 681 N N . THR A 1 83 ? -13.297 -13.798 -13.494 1.00 39.72 83 THR A N 1
ATOM 682 C CA . THR A 1 83 ? -13.774 -13.137 -12.275 1.00 39.72 83 THR A CA 1
ATOM 683 C C . THR A 1 83 ? -12.943 -13.673 -11.119 1.00 39.72 83 THR A C 1
ATOM 685 O O . THR A 1 83 ? -12.811 -14.884 -10.960 1.00 39.72 83 THR A O 1
ATOM 688 N N . THR A 1 84 ? -12.260 -12.770 -10.408 1.00 36.16 84 THR A N 1
ATOM 689 C CA . THR A 1 84 ? -11.227 -13.105 -9.421 1.00 36.16 84 THR A CA 1
ATOM 690 C C . THR A 1 84 ? -11.607 -14.349 -8.622 1.00 36.16 84 THR A C 1
ATOM 692 O O . THR A 1 84 ? -12.565 -14.293 -7.862 1.00 36.16 84 THR A O 1
ATOM 695 N N . THR A 1 85 ? -10.823 -15.425 -8.728 1.00 32.97 85 THR A N 1
ATOM 696 C CA . THR A 1 85 ? -10.964 -16.658 -7.924 1.00 32.97 85 THR A CA 1
ATOM 697 C C . THR A 1 85 ? -10.700 -16.438 -6.430 1.00 32.97 85 THR A C 1
ATOM 699 O O . THR A 1 85 ? -10.700 -17.376 -5.640 1.00 32.97 85 THR A O 1
ATOM 702 N N . ARG A 1 86 ? -10.440 -15.191 -6.023 1.00 41.09 86 ARG A N 1
ATOM 703 C CA . ARG A 1 86 ? -10.275 -14.812 -4.626 1.00 41.09 86 ARG A CA 1
ATOM 704 C C . ARG A 1 86 ? -11.658 -14.618 -4.028 1.00 41.09 86 ARG A C 1
ATOM 706 O O . ARG A 1 86 ? -12.400 -13.757 -4.505 1.00 41.09 86 ARG A O 1
ATOM 713 N N . LEU A 1 87 ? -11.949 -15.405 -2.992 1.00 35.91 87 LEU A N 1
ATOM 714 C CA . LEU A 1 87 ? -13.137 -15.261 -2.159 1.00 35.91 87 LEU A CA 1
ATOM 715 C C . LEU A 1 87 ? -13.362 -13.767 -1.860 1.00 35.91 87 LEU A C 1
ATOM 717 O O . LEU A 1 87 ? -12.410 -13.079 -1.463 1.00 35.91 87 LEU A O 1
ATOM 721 N N . PRO A 1 88 ? -14.564 -13.226 -2.128 1.00 40.72 88 PRO A N 1
ATOM 722 C CA . PRO A 1 88 ? -14.891 -11.865 -1.739 1.00 40.72 88 PRO A CA 1
ATOM 723 C C . PRO A 1 88 ? -14.655 -11.721 -0.232 1.00 40.72 88 PRO A C 1
ATOM 725 O O . PRO A 1 88 ? -14.863 -12.673 0.517 1.00 40.72 88 PRO A O 1
ATOM 728 N N . SER A 1 89 ? -14.231 -10.543 0.238 1.00 50.31 89 SER A N 1
ATOM 729 C CA . SER A 1 89 ? -14.278 -10.298 1.682 1.00 50.31 89 SER A CA 1
ATOM 730 C C . SER A 1 89 ? -15.711 -10.561 2.180 1.00 50.31 89 SER A C 1
ATOM 732 O O . SER A 1 89 ? -16.653 -10.361 1.406 1.00 50.31 89 SER A O 1
ATOM 734 N N . PRO A 1 90 ? -15.921 -10.963 3.444 1.00 56.94 90 PRO A N 1
ATOM 735 C CA . PRO A 1 90 ? -17.266 -11.204 3.975 1.00 56.94 90 PRO A CA 1
ATOM 736 C C . PRO A 1 90 ? -18.228 -10.030 3.715 1.00 56.94 90 PRO A C 1
ATOM 738 O O . PRO A 1 90 ? -19.389 -10.221 3.369 1.00 56.94 90 PRO A O 1
ATOM 741 N N . ILE A 1 91 ? -17.709 -8.799 3.763 1.00 57.88 91 ILE A N 1
ATOM 742 C CA . ILE A 1 91 ? -18.426 -7.565 3.410 1.00 57.88 91 ILE A CA 1
ATOM 743 C C . ILE A 1 91 ? -18.836 -7.543 1.935 1.00 57.88 91 ILE A C 1
ATOM 745 O O . ILE A 1 91 ? -19.959 -7.177 1.600 1.00 57.88 91 ILE A O 1
ATOM 749 N N . ARG A 1 92 ? -17.942 -7.944 1.032 1.00 58.56 92 ARG A N 1
ATOM 750 C CA . ARG A 1 92 ? -18.232 -7.996 -0.398 1.00 58.56 92 ARG A CA 1
ATOM 751 C C . ARG A 1 92 ? -19.239 -9.093 -0.737 1.00 58.56 92 ARG A C 1
ATOM 753 O O . ARG A 1 92 ? -20.033 -8.871 -1.641 1.00 58.56 92 ARG A O 1
ATOM 760 N N . GLU A 1 93 ? -19.258 -10.221 -0.027 1.00 65.12 93 GLU A N 1
ATOM 761 C CA . GLU A 1 93 ? -20.340 -11.207 -0.177 1.00 65.12 93 GLU A CA 1
ATOM 762 C C . GLU A 1 93 ? -21.693 -10.619 0.217 1.00 65.12 93 GLU A C 1
ATOM 764 O O . GLU A 1 93 ? -22.670 -10.798 -0.506 1.00 65.12 93 GLU A O 1
ATOM 769 N N . VAL A 1 94 ? -21.746 -9.872 1.322 1.00 65.94 94 VAL A N 1
ATOM 770 C CA . VAL A 1 94 ? -22.968 -9.183 1.753 1.00 65.94 94 VAL A CA 1
ATOM 771 C C . VAL A 1 94 ? -23.392 -8.138 0.719 1.00 65.94 94 VAL A C 1
ATOM 773 O O . VAL A 1 94 ? -24.548 -8.127 0.316 1.00 65.94 94 VAL A O 1
ATOM 776 N N . ILE A 1 95 ? -22.468 -7.317 0.210 1.00 63.28 95 ILE A N 1
ATOM 777 C CA . ILE A 1 95 ? -22.763 -6.313 -0.827 1.00 63.28 95 ILE A CA 1
ATOM 778 C C . ILE A 1 95 ? -23.245 -6.967 -2.126 1.00 63.28 95 ILE A C 1
ATOM 780 O O . ILE A 1 95 ? -24.207 -6.483 -2.714 1.00 63.28 95 ILE A O 1
ATOM 784 N N . ILE A 1 96 ? -22.606 -8.057 -2.567 1.00 64.12 96 ILE A N 1
ATOM 785 C CA . ILE A 1 96 ? -23.026 -8.807 -3.760 1.00 64.12 96 ILE A CA 1
ATOM 786 C C . ILE A 1 96 ? -24.440 -9.345 -3.547 1.00 64.12 96 ILE A C 1
ATOM 788 O O . ILE A 1 96 ? -25.314 -9.048 -4.349 1.00 64.12 96 ILE A O 1
ATOM 792 N N . ARG A 1 97 ? -24.713 -10.010 -2.417 1.00 72.12 97 ARG A N 1
ATOM 793 C CA . ARG A 1 97 ? -26.059 -10.512 -2.100 1.00 72.12 97 ARG A CA 1
ATOM 794 C C . ARG A 1 97 ? -27.099 -9.396 -2.058 1.00 72.12 97 ARG A C 1
ATOM 796 O O . ARG A 1 97 ? -28.199 -9.579 -2.561 1.00 72.12 97 ARG A O 1
ATOM 803 N N . LEU A 1 98 ? -26.793 -8.246 -1.460 1.00 72.75 98 LEU A N 1
ATOM 804 C CA . LEU A 1 98 ? -27.732 -7.121 -1.396 1.00 72.75 98 LEU A CA 1
ATOM 805 C C . LEU A 1 98 ? -27.974 -6.508 -2.784 1.00 72.75 98 LEU A C 1
ATOM 807 O O . LEU A 1 98 ? -29.110 -6.177 -3.113 1.00 72.75 98 LEU A O 1
ATOM 811 N N . SER A 1 99 ? -26.935 -6.414 -3.613 1.00 69.12 99 SER A N 1
ATOM 812 C CA . SER A 1 99 ? -27.046 -5.958 -5.001 1.00 69.12 99 SER A CA 1
ATOM 813 C C . SER A 1 99 ? -27.851 -6.933 -5.864 1.00 69.12 99 SER A C 1
ATOM 815 O O . SER A 1 99 ? -28.679 -6.491 -6.654 1.00 69.12 99 SER A O 1
ATOM 817 N N . ASP A 1 100 ? -27.652 -8.242 -5.694 1.00 78.12 100 ASP A N 1
ATOM 818 C CA . ASP A 1 100 ? -28.397 -9.292 -6.404 1.00 78.12 100 ASP A CA 1
ATOM 819 C C . ASP A 1 100 ? -29.883 -9.299 -6.005 1.00 78.12 100 ASP A C 1
ATOM 821 O O . ASP A 1 100 ? -30.745 -9.664 -6.799 1.00 78.12 100 ASP A O 1
ATOM 825 N N . ASN A 1 101 ? -30.200 -8.817 -4.798 1.00 77.81 101 ASN A N 1
ATOM 826 C CA . ASN A 1 101 ? -31.569 -8.568 -4.338 1.00 77.81 101 ASN A CA 1
ATOM 827 C C . ASN A 1 101 ? -32.138 -7.210 -4.805 1.00 77.81 101 ASN A C 1
ATOM 829 O O . ASN A 1 101 ? -33.192 -6.785 -4.331 1.00 77.81 101 ASN A O 1
ATOM 833 N N . GLY A 1 102 ? -31.461 -6.515 -5.725 1.00 73.69 102 GLY A N 1
ATOM 834 C CA . GLY A 1 102 ? -31.956 -5.294 -6.362 1.00 73.69 102 GLY A CA 1
ATOM 835 C C . GLY A 1 102 ? -31.797 -4.015 -5.538 1.00 73.69 102 GLY A C 1
ATOM 836 O O . GLY A 1 102 ? -32.386 -2.993 -5.895 1.00 73.69 102 GLY A O 1
ATOM 837 N N . LEU A 1 103 ? -31.019 -4.030 -4.447 1.00 71.75 103 LEU A N 1
ATOM 838 C CA . LEU A 1 103 ? -30.760 -2.812 -3.680 1.00 71.75 103 LEU A CA 1
ATOM 839 C C . LEU A 1 103 ? -29.779 -1.902 -4.425 1.00 71.75 103 LEU A C 1
ATOM 841 O O . LEU A 1 103 ? -28.727 -2.333 -4.896 1.00 71.75 103 LEU A O 1
ATOM 845 N N . VAL A 1 104 ? -30.086 -0.606 -4.455 1.00 71.12 104 VAL A N 1
ATOM 846 C CA . VAL A 1 104 ? -29.168 0.411 -4.987 1.00 71.12 104 VAL A CA 1
ATOM 847 C C . VAL A 1 104 ? -28.112 0.798 -3.949 1.00 71.12 104 VAL A C 1
ATOM 849 O O . VAL A 1 104 ? -28.328 0.675 -2.743 1.00 71.12 104 VAL A O 1
ATOM 852 N N . THR A 1 105 ? -26.971 1.330 -4.395 1.00 51.59 105 THR A N 1
ATOM 853 C CA . THR A 1 105 ? -25.799 1.647 -3.553 1.00 51.59 105 THR A 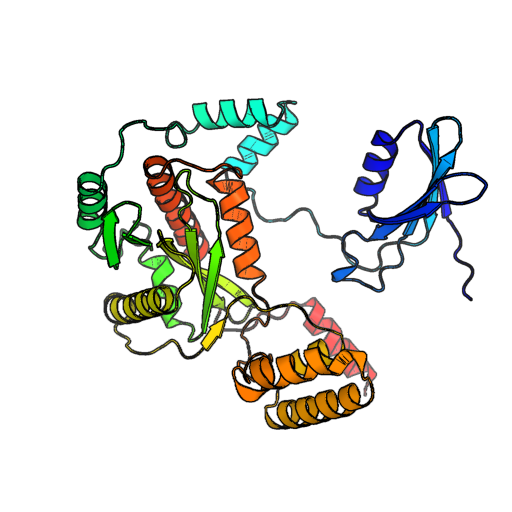CA 1
ATOM 854 C C . THR A 1 105 ? -26.131 2.430 -2.276 1.00 51.59 105 THR A C 1
ATOM 856 O O . THR A 1 105 ? -25.567 2.158 -1.221 1.00 51.59 105 THR A O 1
ATOM 859 N N . SER A 1 106 ? -27.074 3.376 -2.334 1.00 55.56 106 SER A N 1
ATOM 860 C CA . SER A 1 106 ? -27.497 4.159 -1.163 1.00 55.56 106 SER A CA 1
ATOM 861 C C . SER A 1 106 ? -28.244 3.326 -0.114 1.00 55.56 106 SER A C 1
ATOM 863 O O . SER A 1 106 ? -28.104 3.573 1.082 1.00 55.56 106 SER A O 1
ATOM 865 N N . GLN A 1 107 ? -29.015 2.326 -0.542 1.00 68.31 107 GLN A N 1
ATOM 866 C CA . GLN A 1 107 ? -29.714 1.389 0.336 1.00 68.31 107 GLN A CA 1
ATOM 867 C C . GLN A 1 107 ? -28.744 0.354 0.904 1.00 68.31 107 GLN A C 1
ATOM 869 O O . GLN A 1 107 ? -28.805 0.068 2.096 1.00 68.31 107 GLN A O 1
ATOM 874 N N . ILE A 1 108 ? -27.810 -0.140 0.084 1.00 65.06 108 ILE A N 1
ATOM 875 C CA . ILE A 1 108 ? -26.735 -1.030 0.540 1.00 65.06 108 ILE A CA 1
ATOM 876 C C . ILE A 1 108 ? -25.932 -0.339 1.642 1.00 65.06 108 ILE A C 1
ATOM 878 O O . ILE A 1 108 ? -25.751 -0.927 2.698 1.00 65.06 108 ILE A O 1
ATOM 882 N N . ASN A 1 109 ? -25.532 0.922 1.457 1.00 55.44 109 ASN A N 1
ATOM 883 C CA . ASN A 1 109 ? -24.800 1.668 2.483 1.00 55.44 109 ASN A CA 1
ATOM 884 C C . ASN A 1 109 ? -25.584 1.773 3.801 1.00 55.44 109 ASN A C 1
ATOM 886 O O . ASN A 1 109 ? -25.018 1.492 4.850 1.00 55.44 109 ASN A O 1
ATOM 890 N N . LYS A 1 110 ? -26.893 2.062 3.757 1.00 65.44 110 LYS A N 1
ATOM 891 C CA . LYS A 1 110 ? -27.747 2.093 4.961 1.00 65.44 110 LYS A CA 1
ATOM 892 C C . LYS A 1 110 ? -27.861 0.734 5.655 1.00 65.44 110 LYS A C 1
ATOM 894 O O . LYS A 1 110 ? -27.848 0.657 6.879 1.00 65.44 110 LYS A O 1
ATOM 899 N N . VAL A 1 111 ? -27.978 -0.345 4.882 1.00 70.12 111 VAL A N 1
ATOM 900 C CA . VAL A 1 111 ? -28.009 -1.711 5.424 1.00 70.12 111 VAL A CA 1
ATOM 901 C C . VAL A 1 111 ? -26.652 -2.076 6.027 1.00 70.12 111 VAL A C 1
ATOM 903 O O . VAL A 1 111 ? -26.600 -2.667 7.098 1.00 70.12 111 VAL A O 1
ATOM 906 N N . MET A 1 112 ? -25.555 -1.674 5.389 1.00 62.22 112 MET A N 1
ATOM 907 C CA . MET A 1 112 ? -24.199 -1.893 5.889 1.00 62.22 112 MET A CA 1
ATOM 908 C C . MET A 1 112 ? -23.915 -1.091 7.164 1.00 62.22 112 MET A C 1
ATOM 910 O O . MET A 1 112 ? -23.292 -1.626 8.075 1.00 62.22 112 MET A O 1
ATOM 914 N N . GLU A 1 113 ? -24.414 0.141 7.269 1.00 60.28 113 GLU A N 1
ATOM 915 C CA . GLU A 1 113 ? -24.384 0.946 8.499 1.00 60.28 113 GLU A CA 1
ATOM 916 C C . GLU A 1 113 ? -25.170 0.277 9.639 1.00 60.28 113 GLU A C 1
ATOM 918 O O . GLU A 1 113 ? -24.732 0.305 10.787 1.00 60.28 113 GLU A O 1
ATOM 923 N N . ALA A 1 114 ? -26.298 -0.373 9.329 1.00 61.97 114 ALA A N 1
ATOM 924 C CA . ALA A 1 114 ? -27.106 -1.100 10.309 1.00 61.97 114 ALA A CA 1
ATOM 925 C C . ALA A 1 114 ? -26.498 -2.459 10.722 1.00 61.97 114 ALA A C 1
ATOM 927 O O . ALA A 1 114 ? -26.600 -2.849 11.883 1.00 61.97 114 ALA A O 1
ATOM 928 N N . LEU A 1 115 ? -25.864 -3.180 9.789 1.00 58.41 115 LEU A N 1
ATOM 929 C CA . LEU A 1 115 ? -25.210 -4.477 10.028 1.00 58.41 115 LEU A CA 1
ATOM 930 C C . LEU A 1 115 ? -23.829 -4.341 10.679 1.00 58.41 115 LEU A C 1
ATOM 932 O O . LEU A 1 115 ? -23.376 -5.258 11.362 1.00 58.41 115 LEU A O 1
ATOM 936 N N . HIS A 1 116 ? -23.167 -3.200 10.489 1.00 56.56 116 HIS A N 1
ATOM 937 C CA . HIS A 1 116 ? -21.899 -2.864 11.123 1.00 56.56 116 HIS A CA 1
ATOM 938 C C . HIS A 1 116 ? -22.036 -1.544 11.892 1.00 56.56 116 HIS A C 1
ATOM 940 O O . HIS A 1 116 ? -21.572 -0.507 11.414 1.00 56.56 116 HIS A O 1
ATOM 946 N N . PRO A 1 117 ? -22.599 -1.574 13.116 1.00 50.94 117 PRO A N 1
ATOM 947 C CA . PRO A 1 117 ? -22.740 -0.390 13.965 1.00 50.94 117 PRO A CA 1
ATOM 948 C C . PRO A 1 117 ? -21.406 0.320 14.241 1.00 50.94 117 PRO A C 1
ATOM 950 O O . PRO A 1 117 ? -21.386 1.494 14.581 1.00 50.94 117 PRO A O 1
ATOM 953 N N . ASP A 1 118 ? -20.272 -0.358 14.064 1.00 46.44 118 ASP A N 1
ATOM 954 C CA . ASP A 1 118 ? -18.932 0.224 14.182 1.00 46.44 118 ASP A CA 1
ATOM 955 C C . ASP A 1 118 ? -18.547 1.180 13.044 1.00 46.44 118 ASP A C 1
ATOM 957 O O . ASP A 1 118 ? -17.638 1.991 13.218 1.00 46.44 118 ASP A O 1
ATOM 961 N N . LEU A 1 119 ? -19.227 1.086 11.895 1.00 45.75 119 LEU A N 1
ATOM 962 C CA . LEU A 1 119 ? -19.180 2.080 10.820 1.00 45.75 119 LEU A CA 1
ATOM 963 C C . LEU A 1 119 ? -20.176 3.221 11.061 1.00 45.75 119 LEU A C 1
ATOM 965 O O . LEU A 1 119 ? -20.055 4.265 10.418 1.00 45.75 119 LEU A O 1
ATOM 969 N N . SER A 1 120 ? -21.143 3.044 11.974 1.00 40.91 120 SER A N 1
ATOM 970 C CA . SER A 1 120 ? -21.989 4.149 12.411 1.00 40.91 120 SER A CA 1
ATOM 971 C C . SER A 1 120 ? -21.113 5.196 13.094 1.00 40.91 120 SER A C 1
ATOM 973 O O . SER A 1 120 ? -20.160 4.877 13.811 1.00 40.91 120 SER A O 1
ATOM 975 N N . ILE A 1 121 ? -21.405 6.461 12.803 1.00 40.88 121 ILE A N 1
ATOM 976 C CA . ILE A 1 121 ? -20.699 7.616 13.346 1.00 40.88 121 ILE A CA 1
ATOM 977 C C . ILE A 1 121 ? -20.928 7.606 14.859 1.00 40.88 121 ILE A C 1
ATOM 979 O O . ILE A 1 121 ? -21.929 8.124 15.345 1.00 40.88 121 ILE A O 1
ATOM 983 N N . ASP A 1 122 ? -20.012 7.003 15.615 1.00 41.19 122 ASP A N 1
ATOM 984 C CA . ASP A 1 122 ? -19.960 7.206 17.055 1.00 41.19 122 ASP A CA 1
ATOM 985 C C . ASP A 1 122 ? -19.563 8.671 17.266 1.00 41.19 122 ASP A C 1
ATOM 987 O O . ASP A 1 122 ? -18.398 9.060 17.133 1.00 41.19 122 ASP A O 1
ATOM 991 N N . THR A 1 123 ? -20.577 9.508 17.494 1.00 40.84 123 THR A N 1
ATOM 992 C CA . THR A 1 123 ? -20.483 10.964 17.648 1.00 40.84 123 THR A CA 1
ATOM 993 C C . THR A 1 123 ? -19.798 11.382 18.944 1.00 40.84 123 THR A C 1
ATOM 995 O O . THR A 1 123 ? -19.736 12.577 19.241 1.00 40.84 123 THR A O 1
ATOM 998 N N . LYS A 1 124 ? -19.268 10.445 19.745 1.00 48.59 124 LYS A N 1
ATOM 999 C CA . LYS A 1 124 ? -18.311 10.813 20.786 1.00 48.59 124 LYS A CA 1
ATOM 1000 C C . LYS A 1 124 ? -17.080 11.402 20.112 1.00 48.59 124 LYS A C 1
ATOM 1002 O O . LYS A 1 124 ? -16.237 10.684 19.581 1.00 48.59 124 LYS A O 1
ATOM 1007 N N . VAL A 1 125 ? -16.998 12.731 20.149 1.00 54.91 125 VAL A N 1
ATOM 1008 C CA . VAL A 1 125 ? -15.845 13.506 19.697 1.00 54.91 125 VAL A CA 1
ATOM 1009 C C . VAL A 1 125 ? -14.599 12.915 20.351 1.00 54.91 125 VAL A C 1
ATOM 1011 O O . VAL A 1 125 ? -14.385 13.026 21.561 1.00 54.91 125 VAL A O 1
ATOM 1014 N N . MET A 1 126 ? -13.798 12.225 19.545 1.00 67.62 126 MET A N 1
ATOM 1015 C CA . MET A 1 126 ? -12.504 11.725 19.966 1.00 67.62 126 MET A CA 1
ATOM 1016 C C . MET A 1 126 ? -11.576 12.930 20.063 1.00 67.62 126 MET A C 1
ATOM 1018 O O . MET A 1 126 ? -11.098 13.437 19.055 1.00 67.62 126 MET A O 1
ATOM 1022 N N . ASN A 1 127 ? -11.403 13.445 21.279 1.00 73.69 127 ASN A N 1
ATOM 1023 C CA . ASN A 1 127 ? -10.449 14.512 21.552 1.00 73.69 127 ASN A CA 1
ATOM 1024 C C . ASN A 1 127 ? -9.022 13.940 21.646 1.00 73.69 127 ASN A C 1
ATOM 1026 O O . ASN A 1 127 ? -8.833 12.724 21.754 1.00 73.69 127 ASN A O 1
ATOM 1030 N N . ALA A 1 128 ? -8.021 14.822 21.626 1.00 77.75 128 ALA A N 1
ATOM 1031 C CA . ALA A 1 128 ? -6.614 14.429 21.680 1.00 77.75 128 ALA A CA 1
ATOM 1032 C C . ALA A 1 128 ? -6.289 13.539 22.895 1.00 77.75 128 ALA A C 1
ATOM 1034 O O . ALA A 1 128 ? -5.589 12.543 22.750 1.00 77.75 128 ALA A O 1
ATOM 1035 N N . ALA A 1 129 ? -6.863 13.821 24.070 1.00 79.94 129 ALA A N 1
ATOM 1036 C CA . ALA A 1 129 ? -6.632 13.028 25.280 1.00 79.94 129 ALA A CA 1
ATOM 1037 C C . ALA A 1 129 ? -7.153 11.585 25.151 1.00 79.94 129 ALA A C 1
ATOM 1039 O O . ALA A 1 129 ? -6.446 10.635 25.490 1.00 79.94 129 ALA A O 1
ATOM 1040 N N . HIS A 1 130 ? -8.362 11.399 24.612 1.00 81.50 130 HIS A N 1
ATOM 1041 C CA . HIS A 1 130 ? -8.914 10.070 24.349 1.00 81.50 130 HIS A CA 1
ATOM 1042 C C . HIS A 1 130 ? -8.081 9.308 23.315 1.00 81.50 130 HIS A C 1
ATOM 1044 O O . HIS A 1 130 ? -7.856 8.109 23.478 1.00 81.50 130 HIS A O 1
ATOM 1050 N N . LEU A 1 131 ? -7.602 9.993 22.273 1.00 85.12 131 LEU A N 1
ATOM 1051 C CA . LEU A 1 131 ? -6.758 9.393 21.242 1.00 85.12 131 LEU A CA 1
ATOM 1052 C C . LEU A 1 131 ? -5.399 8.961 21.806 1.00 85.12 131 LEU A C 1
ATOM 1054 O O . LEU A 1 131 ? -4.983 7.825 21.595 1.00 85.12 131 LEU A O 1
ATOM 1058 N N . GLN A 1 132 ? -4.747 9.821 22.592 1.00 86.06 132 GLN A N 1
ATOM 1059 C CA . GLN A 1 132 ? -3.498 9.497 23.284 1.00 86.06 132 GLN A CA 1
ATOM 1060 C C . GLN A 1 132 ? -3.665 8.297 24.213 1.00 86.06 132 GLN A C 1
ATOM 1062 O O . GLN A 1 132 ? -2.848 7.380 24.178 1.00 86.06 132 GLN A O 1
ATOM 1067 N N . GLN A 1 133 ? -4.734 8.267 25.013 1.00 85.81 133 GLN A N 1
ATOM 1068 C CA . GLN A 1 133 ? -5.012 7.142 25.902 1.00 85.81 133 GLN A CA 1
ATOM 1069 C C . GLN A 1 133 ? -5.262 5.851 25.112 1.00 85.81 133 GLN A C 1
ATOM 1071 O O . GLN A 1 133 ? -4.746 4.794 25.478 1.00 85.81 133 GLN A O 1
ATOM 1076 N N . TRP A 1 134 ? -6.018 5.926 24.014 1.00 86.38 134 TRP A N 1
ATOM 1077 C CA . TRP A 1 134 ? -6.260 4.782 23.136 1.00 86.38 134 TRP A CA 1
ATOM 1078 C C . TRP A 1 134 ? -4.955 4.227 22.555 1.00 86.38 134 TRP A C 1
ATOM 1080 O O . TRP A 1 134 ? -4.787 3.002 22.511 1.00 86.38 134 TRP A O 1
ATOM 1090 N N . CYS A 1 135 ? -4.029 5.116 22.176 1.00 90.25 135 CYS A N 1
ATOM 1091 C CA . CYS A 1 135 ? -2.719 4.740 21.669 1.00 90.25 135 CYS A CA 1
ATOM 1092 C C . CYS A 1 135 ? -1.821 4.122 22.749 1.00 90.25 135 CYS A C 1
ATOM 1094 O O . CYS A 1 135 ? -1.211 3.075 22.531 1.00 90.2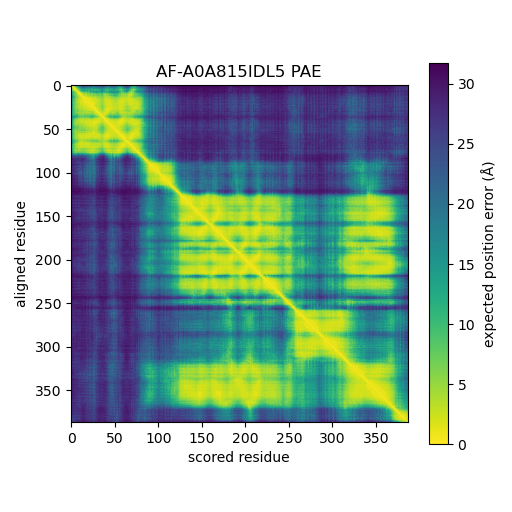5 135 CYS A O 1
ATOM 1096 N N . LEU A 1 136 ? -1.776 4.739 23.932 1.00 89.44 136 LEU A N 1
ATOM 1097 C CA . LEU A 1 136 ? -0.961 4.297 25.064 1.00 89.44 136 LEU A CA 1
ATOM 1098 C C . LEU A 1 136 ? -1.304 2.864 25.494 1.00 89.44 136 LEU A C 1
ATOM 1100 O O . LEU A 1 136 ? -0.410 2.056 25.736 1.00 89.44 136 LEU A O 1
ATOM 1104 N N . LEU A 1 137 ? -2.595 2.520 25.517 1.00 89.06 137 LEU A N 1
ATOM 1105 C CA . LEU A 1 137 ? -3.071 1.175 25.865 1.00 89.06 137 LEU A CA 1
ATOM 1106 C C . LEU A 1 137 ? -2.621 0.081 24.880 1.00 89.06 137 LEU A C 1
ATOM 1108 O O . LEU A 1 137 ? -2.768 -1.101 25.179 1.00 89.06 137 LEU A O 1
ATOM 1112 N N . ARG A 1 138 ? -2.086 0.462 23.715 1.00 91.88 138 ARG A N 1
ATOM 1113 C CA . ARG A 1 138 ? -1.692 -0.436 22.620 1.00 91.88 138 ARG A CA 1
ATOM 1114 C C . ARG A 1 138 ? -0.218 -0.306 22.237 1.00 91.88 138 ARG A C 1
ATOM 1116 O O . ARG A 1 138 ? 0.164 -0.806 21.189 1.00 91.88 138 ARG A O 1
ATOM 1123 N N . GLN A 1 139 ? 0.626 0.340 23.043 1.00 89.81 139 GLN A N 1
ATOM 1124 C CA . GLN A 1 139 ? 2.056 0.466 22.716 1.00 89.81 139 GLN A CA 1
ATOM 1125 C C . GLN A 1 139 ? 2.835 -0.852 22.826 1.00 89.81 139 GLN A C 1
ATOM 1127 O O . GLN A 1 139 ? 3.850 -1.034 22.156 1.00 89.81 139 GLN A O 1
ATOM 1132 N N . ASN A 1 140 ? 2.382 -1.775 23.675 1.00 87.38 140 ASN A N 1
ATOM 1133 C CA . ASN A 1 140 ? 3.112 -3.010 23.931 1.00 87.38 140 ASN A CA 1
ATOM 1134 C C . ASN A 1 140 ? 2.962 -3.999 22.772 1.00 87.38 140 ASN A C 1
ATOM 1136 O O . ASN A 1 140 ? 1.851 -4.269 22.317 1.00 87.38 140 ASN A O 1
ATOM 1140 N N . VAL A 1 141 ? 4.083 -4.592 22.353 1.00 87.81 141 VAL A N 1
ATOM 1141 C CA . VAL A 1 141 ? 4.084 -5.674 21.363 1.00 87.81 141 VAL A CA 1
ATOM 1142 C C . VAL A 1 141 ? 3.290 -6.865 21.922 1.00 87.81 141 VAL A C 1
ATOM 1144 O O . VAL A 1 141 ? 3.608 -7.333 23.020 1.00 87.81 141 VAL A O 1
ATOM 1147 N N . PRO A 1 142 ? 2.293 -7.393 21.191 1.00 90.56 142 PRO A N 1
ATOM 1148 C CA . PRO A 1 142 ? 1.498 -8.514 21.659 1.00 90.56 142 PRO A CA 1
ATOM 1149 C C . PRO A 1 142 ? 2.351 -9.774 21.863 1.00 90.56 142 PRO A C 1
ATOM 1151 O O . PRO A 1 142 ? 3.324 -10.009 21.125 1.00 90.56 142 PRO A O 1
ATOM 1154 N N . PRO A 1 143 ? 2.003 -10.621 22.846 1.00 89.31 143 PRO A N 1
ATOM 1155 C CA . PRO A 1 143 ? 2.658 -11.911 23.016 1.00 89.31 143 PRO A CA 1
ATOM 1156 C C . PRO A 1 143 ? 2.381 -12.835 21.806 1.00 89.31 143 PRO A C 1
ATOM 1158 O O . PRO A 1 143 ? 1.478 -12.558 21.013 1.00 89.31 143 PRO A O 1
ATOM 1161 N N . PRO A 1 144 ? 3.173 -13.907 21.601 1.00 87.12 144 PRO A N 1
ATOM 1162 C CA . PRO A 1 144 ? 3.065 -14.762 20.412 1.00 87.12 144 PRO A CA 1
ATOM 1163 C C . PRO A 1 144 ? 1.677 -15.382 20.186 1.00 87.12 144 PRO A C 1
ATOM 1165 O O . PRO A 1 144 ? 1.241 -15.502 19.049 1.00 87.12 144 PRO A O 1
ATOM 1168 N N . ASP A 1 145 ? 0.957 -15.722 21.255 1.00 90.81 145 ASP A N 1
ATOM 1169 C CA . ASP A 1 145 ? -0.415 -16.253 21.222 1.00 90.81 145 ASP A CA 1
ATOM 1170 C C . ASP A 1 145 ? -1.460 -15.221 20.758 1.00 90.81 145 ASP A C 1
ATOM 1172 O O . ASP A 1 145 ? -2.582 -15.580 20.409 1.00 90.81 145 ASP A O 1
ATOM 1176 N N . LYS A 1 146 ? -1.077 -13.942 20.705 1.00 91.62 146 LYS A N 1
ATOM 1177 C CA . LYS A 1 146 ? -1.889 -12.809 20.247 1.00 91.62 146 LYS A CA 1
ATOM 1178 C C . LYS A 1 146 ? -1.255 -12.106 19.049 1.00 91.62 146 LYS A C 1
ATOM 1180 O O . LYS A 1 146 ? -1.322 -10.889 18.913 1.00 91.62 146 LYS A O 1
ATOM 1185 N N . GLN A 1 147 ? -0.618 -12.864 18.157 1.00 91.06 147 GLN A N 1
ATOM 1186 C CA . GLN A 1 147 ? 0.153 -12.315 17.033 1.00 91.06 147 GLN A CA 1
ATOM 1187 C C . GLN A 1 147 ? -0.647 -11.439 16.048 1.00 91.06 147 GLN A C 1
ATOM 1189 O O . GLN A 1 147 ? -0.045 -10.654 15.308 1.00 91.06 147 GLN A O 1
ATOM 1194 N N . HIS A 1 148 ? -1.978 -11.566 16.043 1.00 93.94 148 HIS A N 1
ATOM 1195 C CA . HIS A 1 148 ? -2.890 -10.784 15.205 1.00 93.94 148 HIS A CA 1
ATOM 1196 C C . HIS A 1 148 ? -3.440 -9.536 15.896 1.00 93.94 148 HIS A C 1
ATOM 1198 O O . HIS A 1 148 ? -4.049 -8.707 15.220 1.00 93.94 148 HIS A O 1
ATOM 1204 N N . ASP A 1 149 ? -3.239 -9.392 17.208 1.00 92.31 149 ASP A N 1
ATOM 1205 C CA . ASP A 1 149 ? -3.683 -8.206 17.928 1.00 92.31 149 ASP A CA 1
ATOM 1206 C C . ASP A 1 149 ? -2.902 -6.991 17.424 1.00 92.31 149 ASP A C 1
ATOM 1208 O O . ASP A 1 149 ? -1.704 -7.059 17.112 1.00 92.31 149 ASP A O 1
ATOM 1212 N N . ILE A 1 150 ? -3.603 -5.866 17.322 1.00 93.56 150 ILE A N 1
ATOM 1213 C CA . ILE A 1 150 ? -2.978 -4.624 16.893 1.00 93.56 150 ILE A CA 1
ATOM 1214 C C . ILE A 1 150 ? -2.125 -4.030 18.006 1.00 93.56 150 ILE A C 1
ATOM 1216 O O . ILE A 1 150 ? -2.484 -4.059 19.183 1.00 93.56 150 ILE A O 1
ATOM 1220 N N . PHE A 1 151 ? -1.023 -3.408 17.611 1.00 93.25 151 PHE A N 1
ATOM 1221 C CA . PHE A 1 151 ? -0.245 -2.549 18.486 1.00 93.25 151 PHE A CA 1
ATOM 1222 C C . PHE A 1 151 ? 0.292 -1.337 17.730 1.00 93.25 151 PHE A C 1
ATOM 1224 O O . PHE A 1 151 ? 0.301 -1.287 16.495 1.00 93.25 151 PHE A O 1
ATOM 1231 N N . ILE A 1 152 ? 0.705 -0.340 18.503 1.00 93.50 152 ILE A N 1
ATOM 1232 C CA . ILE A 1 152 ? 1.094 0.984 18.040 1.00 93.50 152 ILE A CA 1
ATOM 1233 C C . ILE A 1 152 ? 2.561 1.174 18.404 1.00 93.50 152 ILE A C 1
ATOM 1235 O O . ILE A 1 152 ? 2.863 1.604 19.518 1.00 93.50 152 ILE A O 1
ATOM 1239 N N . PRO A 1 153 ? 3.491 0.839 17.493 1.00 89.69 153 PRO A N 1
ATOM 1240 C CA . PRO A 1 153 ? 4.921 0.965 17.763 1.00 89.69 153 PRO A CA 1
ATOM 1241 C C . PRO A 1 153 ? 5.332 2.417 18.017 1.00 89.69 153 PRO A C 1
ATOM 1243 O O . PRO A 1 153 ? 6.331 2.664 18.684 1.00 89.69 153 PRO A O 1
ATOM 1246 N N . TYR A 1 154 ? 4.581 3.379 17.475 1.00 92.06 154 TYR A N 1
ATOM 1247 C CA . TYR A 1 154 ? 4.864 4.795 17.638 1.00 92.06 154 TYR A CA 1
ATOM 1248 C C . TYR A 1 154 ? 3.632 5.646 17.354 1.00 92.06 154 TYR A C 1
ATOM 1250 O O . TYR A 1 154 ? 2.864 5.353 16.431 1.00 92.06 154 TYR A O 1
ATOM 1258 N N . TYR A 1 155 ? 3.486 6.729 18.117 1.00 92.56 155 TYR A N 1
ATOM 1259 C CA . TYR A 1 155 ? 2.505 7.758 17.824 1.00 92.56 155 TYR A CA 1
ATOM 1260 C C . TYR A 1 155 ? 2.940 9.159 18.279 1.00 92.56 155 TYR A C 1
ATOM 1262 O O . TYR A 1 155 ? 3.638 9.318 19.278 1.00 92.56 155 TYR A O 1
ATOM 1270 N N . VAL A 1 156 ? 2.431 10.164 17.573 1.00 89.25 156 VAL A N 1
ATOM 1271 C CA . VAL A 1 156 ? 2.294 11.567 17.965 1.00 89.25 156 VAL A CA 1
ATOM 1272 C C . VAL A 1 156 ? 0.808 11.883 17.828 1.00 89.25 156 VAL A C 1
ATOM 1274 O O . VAL A 1 156 ? 0.223 11.666 16.770 1.00 89.25 156 VAL A O 1
ATOM 1277 N N . ALA A 1 157 ? 0.169 12.302 18.918 1.00 84.25 157 ALA A N 1
ATOM 1278 C CA . ALA A 1 157 ? -1.270 12.565 18.952 1.00 84.25 157 ALA A CA 1
ATOM 1279 C C . ALA A 1 157 ? -1.568 13.822 19.768 1.00 84.25 157 ALA A C 1
ATOM 1281 O O . ALA A 1 157 ? -2.328 13.785 20.735 1.00 84.25 157 ALA A O 1
ATOM 1282 N N . ASN A 1 158 ? -0.906 14.924 19.419 1.00 77.75 158 ASN A N 1
ATOM 1283 C CA . ASN A 1 158 ? -1.070 16.202 20.112 1.00 77.75 158 ASN A CA 1
ATOM 1284 C C . ASN A 1 158 ? -2.425 16.839 19.770 1.00 77.75 158 ASN A C 1
ATOM 1286 O O . ASN A 1 158 ? -3.135 17.299 20.661 1.00 77.75 158 ASN A O 1
ATOM 1290 N N . ASP A 1 159 ? -2.788 16.806 18.487 1.00 71.12 159 ASP A N 1
ATOM 1291 C CA . ASP A 1 159 ? -4.070 17.232 17.921 1.00 71.12 159 ASP A CA 1
ATOM 1292 C C . ASP A 1 159 ? -4.261 16.562 16.542 1.00 71.12 159 ASP A C 1
ATOM 1294 O O . ASP A 1 159 ? -3.342 15.946 16.007 1.00 71.12 159 ASP A O 1
ATOM 1298 N N . VAL A 1 160 ? -5.442 16.698 15.938 1.00 68.25 160 VAL A N 1
ATOM 1299 C CA . VAL A 1 160 ? -5.763 16.256 14.574 1.00 68.25 160 VAL A CA 1
ATOM 1300 C C . VAL A 1 160 ? -4.831 16.879 13.528 1.00 68.25 160 VAL A C 1
ATOM 1302 O O . VAL A 1 160 ? -4.609 16.259 12.497 1.00 68.25 160 VAL A O 1
ATOM 1305 N N . ASN A 1 161 ? -4.267 18.065 13.784 1.00 71.50 161 ASN A N 1
ATOM 1306 C CA . ASN A 1 161 ? -3.327 18.733 12.873 1.00 71.50 161 ASN A CA 1
ATOM 1307 C C . ASN A 1 161 ? -1.871 18.259 13.023 1.00 71.50 161 ASN A C 1
ATOM 1309 O O . ASN A 1 161 ? -1.062 18.481 12.124 1.00 71.50 161 ASN A O 1
ATOM 1313 N N . ASP A 1 162 ? -1.540 17.578 14.120 1.00 80.62 162 ASP A N 1
ATOM 1314 C CA . ASP A 1 162 ? -0.204 17.048 14.418 1.00 80.62 162 ASP A CA 1
ATOM 1315 C C . ASP A 1 162 ? -0.340 15.596 14.888 1.00 80.62 162 ASP A C 1
ATOM 1317 O O . ASP A 1 162 ? -0.223 15.255 16.074 1.00 80.62 162 ASP A O 1
ATOM 1321 N N . LEU A 1 163 ? -0.715 14.761 13.918 1.00 87.19 163 LEU A N 1
ATOM 1322 C CA . LEU A 1 163 ? -1.039 13.364 14.100 1.00 87.19 163 LEU A CA 1
ATOM 1323 C C . LEU A 1 163 ? -0.097 12.502 13.267 1.00 87.19 163 LEU A C 1
ATOM 1325 O O . LEU A 1 163 ? -0.012 12.646 12.050 1.00 87.19 163 LEU A O 1
ATOM 1329 N N . PHE A 1 164 ? 0.538 11.543 13.923 1.00 91.31 164 PHE A N 1
ATOM 1330 C CA . PHE A 1 164 ? 1.198 10.413 13.292 1.00 91.31 164 PHE A CA 1
ATOM 1331 C C . PHE A 1 164 ? 0.898 9.195 14.152 1.00 91.31 164 PHE A C 1
ATOM 1333 O O . PHE A 1 164 ? 1.351 9.131 15.286 1.00 91.31 164 PHE A O 1
ATOM 1340 N N . ILE A 1 165 ? 0.149 8.215 13.663 1.00 92.94 165 ILE A N 1
ATOM 1341 C CA . ILE A 1 165 ? -0.075 6.961 14.395 1.00 92.94 165 ILE A CA 1
ATOM 1342 C C . ILE A 1 165 ? 0.304 5.813 13.480 1.00 92.94 165 ILE A C 1
ATOM 1344 O O . ILE A 1 165 ? -0.299 5.661 12.422 1.00 92.94 165 ILE A O 1
ATOM 1348 N N . CYS A 1 166 ? 1.281 5.005 13.887 1.00 93.81 166 CYS A N 1
ATOM 1349 C CA . CYS A 1 166 ? 1.637 3.774 13.190 1.00 93.81 166 CYS A CA 1
ATOM 1350 C C . CYS A 1 166 ? 0.877 2.596 13.801 1.00 93.81 166 CYS A C 1
ATOM 1352 O O . CYS A 1 166 ? 0.838 2.451 15.020 1.00 93.81 166 CYS A O 1
ATOM 1354 N N . PHE A 1 167 ? 0.296 1.747 12.959 1.00 94.00 167 PHE A N 1
ATOM 1355 C CA . PHE A 1 167 ? -0.477 0.578 13.359 1.00 94.00 167 PHE A CA 1
ATOM 1356 C C . PHE A 1 167 ? 0.088 -0.675 12.689 1.00 94.00 167 PHE A C 1
ATOM 1358 O O . PHE A 1 167 ? 0.367 -0.679 11.486 1.00 94.00 167 PHE A O 1
ATOM 1365 N N . THR A 1 168 ? 0.209 -1.764 13.445 1.00 94.12 168 THR A N 1
ATOM 1366 C CA . THR A 1 168 ? 0.643 -3.063 12.913 1.00 94.12 168 THR A CA 1
ATOM 1367 C C . THR A 1 168 ? 0.204 -4.219 13.819 1.00 94.12 168 THR A C 1
ATOM 1369 O O . THR A 1 168 ? -0.446 -4.005 14.838 1.00 94.12 168 THR A O 1
ATOM 1372 N N . THR A 1 169 ? 0.562 -5.447 13.446 1.00 93.12 169 THR A N 1
ATOM 1373 C CA . THR A 1 169 ? 0.452 -6.660 14.268 1.00 93.12 169 THR A CA 1
ATOM 1374 C C . THR A 1 169 ? 1.812 -7.350 14.312 1.00 93.12 169 THR A C 1
ATOM 1376 O O . THR A 1 169 ? 2.674 -7.090 13.468 1.00 93.12 169 THR A O 1
ATOM 1379 N N . ARG A 1 170 ? 2.031 -8.248 15.275 1.00 90.19 170 ARG A N 1
ATOM 1380 C CA . ARG A 1 170 ? 3.292 -9.005 15.364 1.00 90.19 170 ARG A CA 1
ATOM 1381 C C . ARG A 1 170 ? 3.542 -9.848 14.109 1.00 90.19 170 ARG A C 1
ATOM 1383 O O . ARG A 1 170 ? 4.673 -9.952 13.643 1.00 90.19 170 ARG A O 1
ATOM 1390 N N . GLN A 1 171 ? 2.483 -10.436 13.563 1.00 90.81 171 GLN A N 1
ATOM 1391 C CA . GLN A 1 171 ? 2.566 -11.253 12.359 1.00 90.81 171 GLN A CA 1
ATOM 1392 C C . GLN A 1 171 ? 2.915 -10.410 11.120 1.00 90.81 171 GLN A C 1
ATOM 1394 O O . GLN A 1 171 ? 3.817 -10.780 10.374 1.00 90.81 171 GLN A O 1
ATOM 1399 N N . LEU A 1 172 ? 2.274 -9.250 10.921 1.00 90.94 172 LEU A N 1
ATOM 1400 C CA . LEU A 1 172 ? 2.571 -8.373 9.776 1.00 90.94 172 LEU A CA 1
ATOM 1401 C C . LEU A 1 172 ? 3.983 -7.783 9.847 1.00 90.94 172 LEU A C 1
ATOM 1403 O O . LEU A 1 172 ? 4.685 -7.719 8.838 1.00 90.94 172 LEU A O 1
ATOM 1407 N N . SER A 1 173 ? 4.431 -7.389 11.041 1.00 86.25 173 SER A N 1
ATOM 1408 C CA . SER A 1 173 ? 5.774 -6.836 11.225 1.00 86.25 173 SER A CA 1
ATOM 1409 C C . SER A 1 173 ? 6.880 -7.873 11.016 1.00 86.25 173 SER A C 1
ATOM 1411 O O . SER A 1 173 ? 7.998 -7.505 10.661 1.00 86.25 173 SER A O 1
ATOM 1413 N N . SER A 1 174 ? 6.585 -9.173 11.135 1.00 83.75 174 SER A N 1
ATOM 1414 C CA . SER A 1 174 ? 7.559 -10.234 10.851 1.00 83.75 174 SER A CA 1
ATOM 1415 C C . SER A 1 174 ? 8.080 -10.208 9.407 1.00 83.75 174 SER A C 1
ATOM 1417 O O . SER A 1 174 ? 9.197 -10.665 9.156 1.00 83.75 174 SER A O 1
ATOM 1419 N N . ALA A 1 175 ? 7.328 -9.615 8.469 1.00 79.38 175 ALA A N 1
ATOM 1420 C CA . ALA A 1 175 ? 7.709 -9.553 7.064 1.00 79.38 175 ALA A CA 1
ATOM 1421 C C . ALA A 1 175 ? 9.010 -8.764 6.810 1.00 79.38 175 ALA A C 1
ATOM 1423 O O . ALA A 1 175 ? 9.713 -9.057 5.842 1.00 79.38 175 ALA A O 1
ATOM 1424 N N . CYS A 1 176 ? 9.401 -7.832 7.693 1.00 76.00 176 CYS A N 1
ATOM 1425 C CA . CYS A 1 176 ? 10.660 -7.089 7.531 1.00 76.00 176 CYS A CA 1
ATOM 1426 C C . CYS A 1 176 ? 11.928 -7.925 7.754 1.00 76.00 176 CYS A C 1
ATOM 1428 O O . CYS A 1 176 ? 13.021 -7.444 7.462 1.00 76.00 176 CYS A O 1
ATOM 1430 N N . LYS A 1 177 ? 11.795 -9.173 8.231 1.00 77.06 177 LYS A N 1
ATOM 1431 C CA . LYS A 1 177 ? 12.901 -10.145 8.285 1.00 77.06 177 LYS A CA 1
ATOM 1432 C C . LYS A 1 177 ? 13.318 -10.640 6.906 1.00 77.06 177 LYS A C 1
ATOM 1434 O O . LYS A 1 177 ? 14.446 -11.084 6.730 1.00 77.06 177 LYS A O 1
ATOM 1439 N N . TYR A 1 178 ? 12.384 -10.652 5.958 1.00 76.00 178 TYR A N 1
ATOM 1440 C CA . TYR A 1 178 ? 12.541 -11.398 4.711 1.00 76.00 178 TYR A CA 1
ATOM 1441 C C . TYR A 1 178 ? 12.953 -10.530 3.528 1.00 76.00 178 TYR A C 1
ATOM 1443 O O . TYR A 1 178 ? 13.305 -11.065 2.480 1.00 76.00 178 TYR A O 1
ATOM 1451 N N . SER A 1 179 ? 12.893 -9.206 3.669 1.00 73.00 179 SER A N 1
ATOM 1452 C CA . SER A 1 179 ? 13.150 -8.295 2.564 1.00 73.00 179 SER A CA 1
ATOM 1453 C C . SER A 1 179 ? 13.771 -6.992 3.028 1.00 73.00 179 SER A C 1
ATOM 1455 O O . SER A 1 179 ? 13.378 -6.419 4.045 1.00 73.00 179 SER A O 1
ATOM 1457 N N . SER A 1 180 ? 14.713 -6.516 2.219 1.00 69.50 180 SER A N 1
ATOM 1458 C CA . SER A 1 180 ? 15.347 -5.213 2.357 1.00 69.50 180 SER A CA 1
ATOM 1459 C C . SER A 1 180 ? 14.635 -4.098 1.600 1.00 69.50 180 SER A C 1
ATOM 1461 O O . SER A 1 180 ? 15.099 -2.956 1.579 1.00 69.50 180 SER A O 1
ATOM 1463 N N . VAL A 1 181 ? 13.509 -4.411 0.960 1.00 74.06 181 VAL A N 1
ATOM 1464 C CA . VAL A 1 181 ? 12.750 -3.445 0.172 1.00 74.06 181 VAL A CA 1
ATOM 1465 C C . VAL A 1 181 ? 11.487 -3.052 0.906 1.00 74.06 181 VAL A C 1
ATOM 1467 O O . VAL A 1 181 ? 10.678 -3.906 1.272 1.00 74.06 181 VAL A O 1
ATOM 1470 N N . LEU A 1 182 ? 11.293 -1.749 1.051 1.00 79.50 182 LEU A N 1
ATOM 1471 C CA . LEU A 1 182 ? 10.091 -1.159 1.610 1.00 79.50 182 LEU A CA 1
ATOM 1472 C C . LEU A 1 182 ? 9.327 -0.428 0.505 1.00 79.50 182 LEU A C 1
ATOM 1474 O O . LEU A 1 182 ? 9.821 0.542 -0.054 1.00 79.50 182 LEU A O 1
ATOM 1478 N N . ALA A 1 183 ? 8.116 -0.870 0.198 1.00 84.00 183 ALA A N 1
ATOM 1479 C CA . ALA A 1 183 ? 7.208 -0.126 -0.659 1.00 84.00 183 ALA A CA 1
ATOM 1480 C C . ALA A 1 183 ? 6.240 0.690 0.202 1.00 84.00 183 ALA A C 1
ATOM 1482 O O . ALA A 1 183 ? 5.698 0.171 1.185 1.00 84.00 183 ALA A O 1
ATOM 1483 N N . ILE A 1 184 ? 6.050 1.958 -0.158 1.00 83.56 184 ILE A N 1
ATOM 1484 C CA . ILE A 1 184 ? 5.211 2.918 0.562 1.00 83.56 184 ILE A CA 1
ATOM 1485 C C . ILE A 1 184 ? 4.396 3.696 -0.459 1.00 83.56 184 ILE A C 1
ATOM 1487 O O . ILE A 1 184 ? 4.940 4.147 -1.463 1.00 83.56 184 ILE A O 1
ATOM 1491 N N . ASP A 1 185 ? 3.108 3.865 -0.194 1.00 84.56 185 ASP A N 1
ATOM 1492 C CA . ASP A 1 185 ? 2.270 4.782 -0.961 1.00 84.56 185 ASP A CA 1
ATOM 1493 C C . ASP A 1 185 ? 1.119 5.294 -0.084 1.00 84.56 185 ASP A C 1
ATOM 1495 O O . ASP A 1 185 ? 0.597 4.583 0.790 1.00 84.56 185 ASP A O 1
ATOM 1499 N N . CYS A 1 186 ? 0.777 6.567 -0.262 1.00 82.44 186 CYS A N 1
ATOM 1500 C CA . CYS A 1 186 ? -0.252 7.237 0.508 1.00 82.44 186 CYS A CA 1
ATOM 1501 C C . CYS A 1 186 ? -1.602 7.187 -0.190 1.00 82.44 186 CYS A C 1
ATOM 1503 O O . CYS A 1 186 ? -1.801 7.562 -1.343 1.00 82.44 186 CYS A O 1
ATOM 1505 N N . THR A 1 187 ? -2.606 6.811 0.587 1.00 80.94 187 THR A N 1
ATOM 1506 C CA . THR A 1 187 ? -3.994 6.965 0.212 1.00 80.94 187 THR A CA 1
ATOM 1507 C C . THR A 1 187 ? -4.629 8.144 0.941 1.00 80.94 187 THR A C 1
ATOM 1509 O O . THR A 1 187 ? -4.828 8.143 2.154 1.00 80.94 187 THR A O 1
ATOM 1512 N N . TYR A 1 188 ? -5.044 9.129 0.150 1.00 76.31 188 TYR A N 1
ATOM 1513 C CA . TYR A 1 188 ? -5.727 10.329 0.621 1.00 76.31 188 TYR A CA 1
ATOM 1514 C C . TYR A 1 188 ? -7.236 10.135 0.821 1.00 76.31 188 TYR A C 1
ATOM 1516 O O . TYR A 1 188 ? -7.864 9.253 0.221 1.00 76.31 188 TYR A O 1
ATOM 1524 N N . LYS A 1 189 ? -7.832 11.068 1.580 1.00 68.31 189 LYS A N 1
ATOM 1525 C CA . LYS A 1 189 ? -9.289 11.253 1.739 1.00 68.31 189 LYS A CA 1
ATOM 1526 C C . LYS A 1 189 ? -10.001 10.051 2.374 1.00 68.31 189 LYS A C 1
ATOM 1528 O O . LYS A 1 189 ? -11.113 9.712 1.973 1.00 68.31 189 LYS A O 1
ATOM 1533 N N . ILE A 1 190 ? -9.368 9.417 3.358 1.00 79.00 190 ILE A N 1
ATOM 1534 C CA . ILE A 1 190 ? -9.944 8.280 4.091 1.00 79.00 190 ILE A CA 1
ATOM 1535 C C . ILE A 1 190 ? -10.825 8.743 5.248 1.00 79.00 190 ILE A C 1
ATOM 1537 O O . ILE A 1 190 ? -11.892 8.173 5.481 1.00 79.00 190 ILE A O 1
ATOM 1541 N N . THR A 1 191 ? -10.408 9.792 5.955 1.00 80.81 191 THR A N 1
ATOM 1542 C CA . THR A 1 191 ? -11.158 10.313 7.101 1.00 80.81 191 THR A CA 1
ATOM 1543 C C . THR A 1 191 ? -11.925 11.592 6.761 1.00 80.81 191 THR A C 1
ATOM 1545 O O . THR A 1 191 ? -11.610 12.292 5.795 1.00 80.81 191 THR A O 1
ATOM 1548 N N . THR A 1 192 ? -12.943 11.919 7.559 1.00 78.31 192 THR A N 1
ATOM 1549 C CA . THR A 1 192 ? -13.691 13.187 7.454 1.00 78.31 192 THR A CA 1
ATOM 1550 C C . THR A 1 192 ? -12.825 14.409 7.738 1.00 78.31 192 THR A C 1
ATOM 1552 O O . THR A 1 192 ? -13.091 15.471 7.189 1.00 78.31 192 THR A O 1
ATOM 1555 N N . ASN A 1 193 ? -11.779 14.244 8.551 1.00 77.12 193 ASN A N 1
ATOM 1556 C CA . ASN A 1 193 ? -10.791 15.271 8.884 1.00 77.12 193 ASN A CA 1
ATOM 1557 C C . ASN A 1 193 ? -9.668 15.379 7.841 1.00 77.12 193 ASN A C 1
ATOM 1559 O O . ASN A 1 193 ? -8.661 16.021 8.101 1.00 77.12 193 ASN A O 1
ATOM 1563 N N . GLU A 1 194 ? -9.826 14.721 6.691 1.00 80.75 194 GLU A N 1
ATOM 1564 C CA . GLU A 1 194 ? -8.873 14.730 5.575 1.00 80.75 194 GLU A CA 1
ATOM 1565 C C . GLU A 1 194 ? -7.485 14.162 5.899 1.00 80.75 194 GLU A C 1
ATOM 1567 O O . GLU A 1 194 ? -6.565 14.312 5.104 1.00 80.75 194 GLU A O 1
ATOM 1572 N N . LEU A 1 195 ? -7.366 13.405 6.996 1.00 85.25 195 LEU A N 1
ATOM 1573 C CA . LEU A 1 195 ? -6.153 12.659 7.326 1.00 85.25 195 LEU A CA 1
ATOM 1574 C C . LEU A 1 195 ? -5.809 11.664 6.214 1.00 85.25 195 LEU A C 1
ATOM 1576 O O . LEU A 1 195 ? -6.690 11.005 5.632 1.00 85.25 195 LEU A O 1
ATOM 1580 N N . SER A 1 196 ? -4.511 11.536 5.991 1.00 87.81 196 SER A N 1
ATOM 1581 C CA . SER A 1 196 ? -3.899 10.693 4.978 1.00 87.81 196 SER A CA 1
ATOM 1582 C C . SER A 1 196 ? -3.481 9.353 5.576 1.00 87.81 196 SER A C 1
ATOM 1584 O O . SER A 1 196 ? -3.131 9.262 6.755 1.00 87.81 196 SER A O 1
ATOM 1586 N N . LEU A 1 197 ? -3.552 8.292 4.772 1.00 89.50 197 LEU A N 1
ATOM 1587 C CA . LEU A 1 197 ? -3.198 6.942 5.191 1.00 89.50 197 LEU A CA 1
ATOM 1588 C C . LEU A 1 197 ? -2.004 6.440 4.385 1.00 89.50 197 LEU A C 1
ATOM 1590 O O . LEU A 1 197 ? -2.159 6.036 3.235 1.00 89.50 197 LEU A O 1
ATOM 1594 N N . LEU A 1 198 ? -0.833 6.410 5.009 1.00 89.88 198 LEU A N 1
ATOM 1595 C CA . LEU A 1 198 ? 0.335 5.740 4.454 1.00 89.88 198 LEU A CA 1
ATOM 1596 C C . LEU A 1 198 ? 0.182 4.237 4.620 1.00 89.88 198 LEU A C 1
ATOM 1598 O O . LEU A 1 198 ? -0.003 3.741 5.732 1.00 89.88 198 LEU A O 1
ATOM 1602 N N . VAL A 1 199 ? 0.299 3.506 3.523 1.00 91.06 199 VAL A N 1
ATOM 1603 C CA . VAL A 1 199 ? 0.323 2.048 3.532 1.00 91.06 199 VAL A CA 1
ATOM 1604 C C . VAL A 1 199 ? 1.720 1.611 3.155 1.00 91.06 199 VAL A C 1
ATOM 1606 O O . VAL A 1 199 ? 2.284 2.092 2.175 1.00 91.06 199 VAL A O 1
ATOM 1609 N N . PHE A 1 200 ? 2.292 0.710 3.948 1.00 89.75 200 PHE A N 1
ATOM 1610 C CA . PHE A 1 200 ? 3.653 0.260 3.719 1.00 89.75 200 PHE A CA 1
ATOM 1611 C C . PHE A 1 200 ? 3.803 -1.239 3.935 1.00 89.75 200 PHE A C 1
ATOM 1613 O O . PHE A 1 200 ? 3.072 -1.887 4.692 1.00 89.75 200 PHE A O 1
ATOM 1620 N N . GLY A 1 201 ? 4.771 -1.806 3.234 1.00 90.19 201 GLY A N 1
ATOM 1621 C CA . GLY A 1 201 ? 5.024 -3.232 3.246 1.00 90.19 201 GLY A CA 1
ATOM 1622 C C . GLY A 1 201 ? 6.163 -3.598 2.322 1.00 90.19 201 GLY A C 1
ATOM 1623 O O . GLY A 1 201 ? 6.939 -2.751 1.893 1.00 90.19 201 GLY A O 1
ATOM 1624 N N . THR A 1 202 ? 6.256 -4.872 1.995 1.00 88.12 202 THR A N 1
ATOM 1625 C CA . THR A 1 202 ? 7.306 -5.389 1.125 1.00 88.12 202 THR A CA 1
ATOM 1626 C C . THR A 1 202 ? 6.725 -6.348 0.096 1.00 88.12 202 THR A C 1
ATOM 1628 O O . THR A 1 202 ? 5.523 -6.591 0.086 1.00 88.12 202 THR A O 1
ATOM 1631 N N . SER A 1 203 ? 7.543 -6.875 -0.808 1.00 86.06 203 SER A N 1
ATOM 1632 C CA . SER A 1 203 ? 7.118 -7.904 -1.754 1.00 86.06 203 SER A CA 1
ATOM 1633 C C . SER A 1 203 ? 8.028 -9.115 -1.697 1.00 86.06 203 SER A C 1
ATOM 1635 O O . SER A 1 203 ? 9.225 -8.984 -1.457 1.00 86.06 203 SER A O 1
ATOM 1637 N N . ASP A 1 204 ? 7.439 -10.286 -1.913 1.00 83.94 204 ASP A N 1
ATOM 1638 C CA . ASP A 1 204 ? 8.169 -11.545 -2.006 1.00 83.94 204 ASP A CA 1
ATOM 1639 C C . ASP A 1 204 ? 8.754 -11.780 -3.405 1.00 83.94 204 ASP A C 1
ATOM 1641 O O . ASP A 1 204 ? 8.538 -10.998 -4.334 1.00 83.94 204 ASP A O 1
ATOM 1645 N N . TYR A 1 205 ? 9.477 -12.890 -3.578 1.00 79.06 205 TYR A N 1
ATOM 1646 C CA . TYR A 1 205 ? 10.134 -13.213 -4.853 1.00 79.06 205 TYR A CA 1
ATOM 1647 C C . TYR A 1 205 ? 9.140 -13.545 -5.975 1.00 79.06 205 TYR A C 1
ATOM 1649 O O . TYR A 1 205 ? 9.502 -13.557 -7.150 1.00 79.06 205 TYR A O 1
ATOM 1657 N N . ASN A 1 206 ? 7.870 -13.770 -5.633 1.00 76.56 206 ASN A N 1
ATOM 1658 C CA . ASN A 1 206 ? 6.773 -13.937 -6.583 1.00 76.56 206 ASN A CA 1
ATOM 1659 C C . ASN A 1 206 ? 6.053 -12.615 -6.877 1.00 76.56 206 ASN A C 1
ATOM 1661 O O . ASN A 1 206 ? 4.964 -12.621 -7.457 1.00 76.56 206 ASN A O 1
ATOM 1665 N N . ARG A 1 207 ? 6.658 -11.480 -6.495 1.00 75.94 207 ARG A N 1
ATOM 1666 C CA . ARG A 1 207 ? 6.125 -10.125 -6.670 1.00 75.94 207 ARG A CA 1
ATOM 1667 C C . ARG A 1 207 ? 4.767 -9.931 -5.981 1.00 75.94 207 ARG A C 1
ATOM 1669 O O . ARG A 1 207 ? 3.996 -9.049 -6.367 1.00 75.94 207 ARG A O 1
ATOM 1676 N N . ARG A 1 208 ? 4.433 -10.742 -4.969 1.00 84.00 208 ARG A N 1
ATOM 1677 C CA . ARG A 1 208 ? 3.243 -10.515 -4.144 1.00 84.00 208 ARG A CA 1
ATOM 1678 C C . ARG A 1 208 ? 3.589 -9.511 -3.058 1.00 84.00 208 ARG A C 1
ATOM 1680 O O . ARG A 1 208 ? 4.560 -9.696 -2.338 1.00 84.00 208 ARG A O 1
ATOM 1687 N N . PHE A 1 209 ? 2.746 -8.495 -2.909 1.00 87.50 209 PHE A N 1
ATOM 1688 C CA . PHE A 1 209 ? 2.861 -7.517 -1.834 1.00 87.50 209 PHE A CA 1
ATOM 1689 C C . PHE A 1 209 ? 2.362 -8.081 -0.493 1.00 87.50 209 PHE A C 1
ATOM 1691 O O . PHE A 1 209 ? 1.283 -8.678 -0.430 1.00 87.50 209 PHE A O 1
ATOM 1698 N N . TYR A 1 210 ? 3.135 -7.844 0.564 1.00 89.00 210 TYR A N 1
ATOM 1699 C CA . TYR A 1 210 ? 2.864 -8.174 1.959 1.00 89.00 210 TYR A CA 1
ATOM 1700 C C . TYR A 1 210 ? 2.840 -6.876 2.765 1.00 89.00 210 TYR A C 1
ATOM 1702 O O . TYR A 1 210 ? 3.894 -6.258 2.950 1.00 89.00 210 TYR A O 1
ATOM 1710 N N . PRO A 1 211 ? 1.664 -6.436 3.240 1.00 91.75 211 PRO A N 1
ATOM 1711 C CA . PRO A 1 211 ? 1.591 -5.266 4.098 1.00 91.75 211 PRO A CA 1
ATOM 1712 C C . PRO A 1 211 ? 2.325 -5.526 5.414 1.00 91.75 211 PRO A C 1
ATOM 1714 O O . PRO A 1 211 ? 2.281 -6.627 5.953 1.00 91.75 211 PRO A O 1
ATOM 1717 N N . MET A 1 212 ? 2.969 -4.492 5.942 1.00 91.62 212 MET A N 1
ATOM 1718 C CA . MET A 1 212 ? 3.626 -4.526 7.252 1.00 91.62 212 MET A CA 1
ATOM 1719 C C . MET A 1 212 ? 2.900 -3.649 8.268 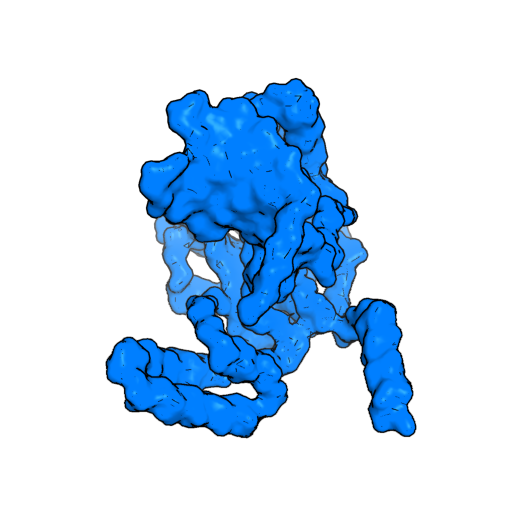1.00 91.62 212 MET A C 1
ATOM 1721 O O . MET A 1 212 ? 2.973 -3.896 9.470 1.00 91.62 212 MET A O 1
ATOM 1725 N N . GLY A 1 213 ? 2.177 -2.639 7.798 1.00 92.56 213 GLY A N 1
ATOM 1726 C CA . GLY A 1 213 ? 1.401 -1.752 8.643 1.00 92.56 213 GLY A CA 1
ATOM 1727 C C . GLY A 1 213 ? 0.811 -0.597 7.853 1.00 92.56 213 GLY A C 1
ATOM 1728 O O . GLY A 1 213 ? 0.896 -0.538 6.622 1.00 92.56 213 GLY A O 1
ATOM 1729 N N . ILE A 1 214 ? 0.200 0.316 8.594 1.00 94.31 214 ILE A N 1
ATOM 1730 C CA . ILE A 1 214 ? -0.346 1.569 8.077 1.00 94.31 214 ILE A CA 1
ATOM 1731 C C . ILE A 1 214 ? 0.019 2.709 9.028 1.00 94.31 214 ILE A C 1
ATOM 1733 O O . ILE A 1 214 ? 0.140 2.483 10.232 1.00 94.31 214 ILE A O 1
ATOM 1737 N N . CYS A 1 215 ? 0.158 3.928 8.510 1.00 93.06 215 CYS A N 1
ATOM 1738 C CA . CYS A 1 215 ? 0.267 5.134 9.323 1.00 93.06 215 CYS A CA 1
ATOM 1739 C C . CYS A 1 215 ? -0.842 6.124 8.984 1.00 93.06 215 CYS A C 1
ATOM 1741 O O . CYS A 1 215 ? -1.016 6.491 7.825 1.00 93.06 215 CYS A O 1
ATOM 1743 N N . LEU A 1 216 ? -1.562 6.582 10.004 1.00 91.69 216 LEU A N 1
ATOM 1744 C CA . LEU A 1 216 ? -2.507 7.686 9.881 1.00 91.69 216 LEU A CA 1
ATOM 1745 C C . LEU A 1 216 ? -1.777 8.990 10.192 1.00 91.69 216 LEU A C 1
ATOM 1747 O O . LEU A 1 216 ? -1.224 9.123 11.286 1.00 91.69 216 LEU A O 1
ATOM 1751 N N . ILE A 1 217 ? -1.774 9.924 9.243 1.00 89.69 217 ILE A N 1
ATOM 1752 C CA . ILE A 1 217 ? -1.012 11.172 9.334 1.00 89.69 217 ILE A CA 1
ATOM 1753 C C . ILE A 1 217 ? -1.894 12.398 9.075 1.00 89.69 217 ILE A C 1
ATOM 1755 O O . ILE A 1 217 ? -2.831 12.340 8.274 1.00 89.69 217 ILE A O 1
ATOM 1759 N N . SER A 1 218 ? -1.605 13.499 9.770 1.00 82.25 218 SER A N 1
ATOM 1760 C CA . SER A 1 218 ? -2.278 14.793 9.582 1.00 82.25 218 SER A CA 1
ATOM 1761 C C . SER A 1 218 ? -1.691 15.636 8.461 1.00 82.25 218 SER A C 1
ATOM 1763 O O . SER A 1 218 ? -2.396 16.453 7.875 1.00 82.25 218 SER A O 1
ATOM 1765 N N . THR A 1 219 ? -0.406 15.452 8.175 1.00 67.50 219 THR A N 1
ATOM 1766 C CA . THR A 1 219 ? 0.322 16.192 7.148 1.00 67.50 219 THR A CA 1
ATOM 1767 C C . THR A 1 219 ? 0.371 15.418 5.837 1.00 67.50 219 THR A C 1
ATOM 1769 O O . THR A 1 219 ? 0.162 14.205 5.801 1.00 67.50 219 THR A O 1
ATOM 1772 N N . ASP A 1 220 ? 0.707 16.115 4.756 1.00 64.69 220 ASP A N 1
ATOM 1773 C CA . ASP A 1 220 ? 1.079 15.473 3.498 1.00 64.69 220 ASP A CA 1
ATOM 1774 C C . ASP A 1 220 ? 2.356 14.623 3.645 1.00 64.69 220 ASP A C 1
ATOM 1776 O O . ASP A 1 220 ? 3.051 14.659 4.667 1.00 64.69 220 ASP A O 1
ATOM 1780 N N . GLU A 1 221 ? 2.670 13.863 2.594 1.00 66.38 221 GLU A N 1
ATOM 1781 C CA . GLU A 1 221 ? 3.903 13.086 2.446 1.00 66.38 221 GLU A CA 1
ATOM 1782 C C . GLU A 1 221 ? 5.147 13.991 2.506 1.00 66.38 221 GLU A C 1
ATOM 1784 O O . GLU A 1 221 ? 5.666 14.462 1.496 1.00 66.38 221 GLU A O 1
ATOM 1789 N N . SER A 1 222 ? 5.634 14.263 3.716 1.00 67.62 222 SER A N 1
ATOM 1790 C CA . SER A 1 222 ? 6.841 15.057 3.940 1.00 67.62 222 SER A CA 1
ATOM 1791 C C . SER A 1 222 ? 8.060 14.169 4.185 1.00 67.62 222 SER A C 1
ATOM 1793 O O . SER A 1 222 ? 7.954 13.043 4.680 1.00 67.62 222 SER A O 1
ATOM 1795 N N . ALA A 1 223 ? 9.255 14.702 3.919 1.00 64.31 223 ALA A N 1
ATOM 1796 C CA . ALA A 1 223 ? 10.509 14.016 4.238 1.00 64.31 223 ALA A CA 1
ATOM 1797 C C . ALA A 1 223 ? 10.593 13.613 5.723 1.00 64.31 223 ALA A C 1
ATOM 1799 O O . ALA A 1 223 ? 11.119 12.549 6.045 1.00 64.31 223 ALA A O 1
ATOM 1800 N N . ASP A 1 224 ? 10.041 14.423 6.628 1.00 66.75 224 ASP A N 1
ATOM 1801 C CA . ASP A 1 224 ? 10.017 14.118 8.060 1.00 66.75 224 ASP A CA 1
ATOM 1802 C C . ASP A 1 224 ? 9.019 13.008 8.410 1.00 66.75 224 ASP A C 1
ATOM 1804 O O . ASP A 1 224 ? 9.303 12.192 9.292 1.00 66.75 224 ASP A O 1
ATOM 1808 N N . THR A 1 225 ? 7.916 12.892 7.667 1.00 73.06 225 THR A N 1
ATOM 1809 C CA . THR A 1 225 ? 6.980 11.764 7.781 1.00 73.06 225 THR A CA 1
ATOM 1810 C C . THR A 1 225 ? 7.674 10.454 7.416 1.00 73.06 225 THR A C 1
ATOM 1812 O O . THR A 1 225 ? 7.640 9.497 8.192 1.00 73.06 225 THR A O 1
ATOM 1815 N N . PHE A 1 226 ? 8.383 10.420 6.282 1.00 74.69 226 PHE A N 1
ATOM 1816 C CA . PHE A 1 226 ? 9.138 9.237 5.862 1.00 74.69 226 PHE A CA 1
ATOM 1817 C C . PHE A 1 226 ? 10.293 8.918 6.814 1.00 74.69 226 PHE A C 1
ATOM 1819 O O . PHE A 1 226 ? 10.471 7.764 7.195 1.00 74.69 226 PHE A O 1
ATOM 1826 N N . ARG A 1 227 ? 11.041 9.927 7.282 1.00 72.50 227 ARG A N 1
ATOM 1827 C CA . ARG A 1 227 ? 12.090 9.739 8.303 1.00 72.50 227 ARG A CA 1
ATOM 1828 C C . ARG A 1 227 ? 11.534 9.143 9.589 1.00 72.50 227 ARG A C 1
ATOM 1830 O O . ARG A 1 227 ? 12.158 8.253 10.165 1.00 72.50 227 ARG A O 1
ATOM 1837 N N . THR A 1 228 ? 10.381 9.629 10.041 1.00 81.69 228 THR A N 1
ATOM 1838 C CA . THR A 1 228 ? 9.700 9.095 11.223 1.00 81.69 228 THR A CA 1
ATOM 1839 C C . THR A 1 228 ? 9.307 7.646 10.982 1.00 81.69 228 THR A C 1
ATOM 1841 O O . THR A 1 228 ? 9.686 6.787 11.772 1.00 81.69 228 THR A O 1
ATOM 1844 N N . LEU A 1 229 ? 8.665 7.343 9.850 1.00 82.94 229 LEU A N 1
ATOM 1845 C CA . LEU A 1 229 ? 8.314 5.976 9.472 1.00 82.94 229 LEU A CA 1
ATOM 1846 C C . LEU A 1 229 ? 9.537 5.047 9.459 1.00 82.94 229 LEU A C 1
ATOM 1848 O O . LEU A 1 229 ? 9.498 3.990 10.080 1.00 82.94 229 LEU A O 1
ATOM 1852 N N . PHE A 1 230 ? 10.647 5.444 8.834 1.00 79.12 230 PHE A N 1
ATOM 1853 C CA . PHE A 1 230 ? 11.865 4.629 8.792 1.00 79.12 230 PHE A CA 1
ATOM 1854 C C . PHE A 1 230 ? 12.448 4.375 10.181 1.00 79.12 230 PHE A C 1
ATOM 1856 O O . PHE A 1 230 ? 12.828 3.245 10.479 1.00 79.12 230 PHE A O 1
ATOM 1863 N N . ARG A 1 231 ? 12.461 5.381 11.062 1.00 81.94 231 ARG A N 1
ATOM 1864 C CA . ARG A 1 231 ? 12.907 5.207 12.453 1.00 81.94 231 ARG A CA 1
ATOM 1865 C C . ARG A 1 231 ? 12.022 4.232 13.214 1.00 81.94 231 ARG A C 1
ATOM 1867 O O . ARG A 1 231 ? 12.548 3.358 13.896 1.00 81.94 231 ARG A O 1
ATOM 1874 N N . VAL A 1 232 ? 10.702 4.339 13.061 1.00 84.44 232 VAL A N 1
ATOM 1875 C CA . VAL A 1 232 ? 9.749 3.388 13.652 1.00 84.44 232 VAL A CA 1
ATOM 1876 C C . VAL A 1 232 ? 10.025 1.983 13.127 1.00 84.44 232 VAL A C 1
ATOM 1878 O O . VAL A 1 232 ? 10.106 1.041 13.914 1.00 84.44 232 VAL A O 1
ATOM 1881 N N . ILE A 1 233 ? 10.265 1.855 11.816 1.00 80.50 233 ILE A N 1
ATOM 1882 C CA . ILE A 1 233 ? 10.550 0.574 11.171 1.00 80.50 233 ILE A CA 1
ATOM 1883 C C . ILE A 1 233 ? 11.933 -0.002 11.553 1.00 80.50 233 ILE A C 1
ATOM 1885 O O . ILE A 1 233 ? 12.157 -1.208 11.491 1.00 80.50 233 ILE A O 1
ATOM 1889 N N . GLN A 1 234 ? 12.883 0.814 11.991 1.00 76.56 234 GLN A N 1
ATOM 1890 C CA . GLN A 1 234 ? 14.153 0.322 12.531 1.00 76.56 234 GLN A CA 1
ATOM 1891 C C . GLN A 1 234 ? 14.001 -0.103 13.996 1.00 76.56 234 GLN A C 1
ATOM 1893 O O . GLN A 1 234 ? 14.430 -1.189 14.387 1.00 76.56 234 GLN A O 1
ATOM 1898 N N . GLN A 1 235 ? 13.331 0.722 14.804 1.00 77.25 235 GLN A N 1
ATOM 1899 C CA . GLN A 1 235 ? 13.125 0.479 16.233 1.00 77.25 235 GLN A CA 1
ATOM 1900 C C . GLN A 1 235 ? 12.270 -0.760 16.499 1.00 77.25 235 GLN A C 1
ATOM 1902 O O . GLN A 1 235 ? 12.599 -1.566 17.358 1.00 77.25 235 GLN A O 1
ATOM 1907 N N . TRP A 1 236 ? 11.183 -0.960 15.758 1.00 76.38 236 TRP A N 1
ATOM 1908 C CA . TRP A 1 236 ? 10.330 -2.133 15.966 1.00 76.38 236 TRP A CA 1
ATOM 1909 C C . TRP A 1 236 ? 10.987 -3.447 15.482 1.00 76.38 236 TRP A C 1
ATOM 1911 O O . TRP A 1 236 ? 10.671 -4.516 15.993 1.00 76.38 236 TRP A O 1
ATOM 1921 N N . ALA A 1 237 ? 11.920 -3.395 14.524 1.00 70.06 237 ALA A N 1
ATOM 1922 C CA . ALA A 1 237 ? 12.507 -4.557 13.873 1.00 70.06 237 ALA A CA 1
ATOM 1923 C C . ALA A 1 237 ? 13.581 -5.123 14.790 1.00 70.06 237 ALA A C 1
ATOM 1925 O O . ALA A 1 237 ? 13.660 -6.335 14.974 1.00 70.06 237 ALA A O 1
ATOM 1926 N N . SER A 1 238 ? 14.310 -4.248 15.483 1.00 70.00 238 SER A N 1
ATOM 1927 C CA . SER A 1 238 ? 15.187 -4.673 16.566 1.00 70.00 238 SER A CA 1
ATOM 1928 C C . SER A 1 238 ? 14.400 -5.333 17.707 1.00 70.00 238 SER A C 1
ATOM 1930 O O . SER A 1 238 ? 14.836 -6.367 18.201 1.00 70.00 238 SER A O 1
ATOM 1932 N N . VAL A 1 239 ? 13.209 -4.827 18.059 1.00 70.38 239 VAL A N 1
ATOM 1933 C CA . VAL A 1 239 ? 12.371 -5.377 19.146 1.00 70.38 239 VAL A CA 1
ATOM 1934 C C . VAL A 1 239 ? 11.706 -6.711 18.785 1.00 70.38 239 VAL A C 1
ATOM 1936 O O . VAL A 1 239 ? 11.709 -7.639 19.590 1.00 70.38 239 VAL A O 1
ATOM 1939 N N . VAL A 1 240 ? 11.104 -6.827 17.599 1.00 67.00 240 VAL A N 1
ATOM 1940 C CA . VAL A 1 240 ? 10.343 -8.029 17.204 1.00 67.00 240 VAL A CA 1
ATOM 1941 C C . VAL A 1 240 ? 11.263 -9.108 16.624 1.00 67.00 240 VAL A C 1
ATOM 1943 O O . VAL A 1 240 ? 10.982 -10.304 16.754 1.00 67.00 240 VAL A O 1
ATOM 1946 N N . ASN A 1 241 ? 12.373 -8.704 15.995 1.00 64.25 241 ASN A N 1
ATOM 1947 C CA . ASN A 1 241 ? 13.170 -9.585 15.143 1.00 64.25 241 ASN A CA 1
ATOM 1948 C C . ASN A 1 241 ? 14.635 -9.725 15.568 1.00 64.25 241 ASN A C 1
ATOM 1950 O O . ASN A 1 241 ? 15.336 -10.521 14.948 1.00 64.25 241 ASN A O 1
ATOM 1954 N N . ASN A 1 242 ? 15.098 -9.008 16.603 1.00 63.50 242 ASN A N 1
ATOM 1955 C CA . ASN A 1 242 ? 16.507 -8.968 17.022 1.00 63.50 242 ASN A CA 1
ATOM 1956 C C . ASN A 1 242 ? 17.477 -8.627 15.873 1.00 63.50 242 ASN A C 1
ATOM 1958 O O . ASN A 1 242 ? 18.625 -9.071 15.870 1.00 63.50 242 ASN A O 1
ATOM 1962 N N . GLN A 1 243 ? 17.024 -7.857 14.881 1.00 56.47 243 GLN A N 1
ATOM 1963 C CA . GLN A 1 243 ? 17.839 -7.438 13.744 1.00 56.47 243 GLN A CA 1
ATOM 1964 C C . GLN A 1 243 ? 17.746 -5.925 13.568 1.00 56.47 243 GLN A C 1
ATOM 1966 O O . GLN A 1 243 ? 16.654 -5.367 13.465 1.00 56.47 243 GLN A O 1
ATOM 1971 N N . ALA A 1 244 ? 18.908 -5.277 13.555 1.00 48.31 244 ALA A N 1
ATOM 1972 C CA . ALA A 1 244 ? 19.076 -3.908 13.099 1.00 48.31 244 ALA A CA 1
ATOM 1973 C C . ALA A 1 244 ? 19.508 -3.969 11.626 1.00 48.31 244 ALA A C 1
ATOM 1975 O O . ALA A 1 244 ? 20.329 -4.808 11.273 1.00 48.31 244 ALA A O 1
ATOM 1976 N N . ASP A 1 245 ? 18.953 -3.097 10.792 1.00 53.56 245 ASP A N 1
ATOM 1977 C CA . ASP A 1 245 ? 19.423 -2.823 9.425 1.00 53.56 245 ASP A CA 1
ATOM 1978 C C . ASP A 1 245 ? 19.051 -3.844 8.342 1.00 53.56 245 ASP A C 1
ATOM 1980 O O . ASP A 1 245 ? 19.905 -4.516 7.769 1.00 53.56 245 ASP A O 1
ATOM 1984 N N . THR A 1 246 ? 17.762 -3.904 7.986 1.00 56.78 246 THR A N 1
ATOM 1985 C CA . THR A 1 246 ? 17.336 -4.663 6.799 1.00 56.78 246 THR A CA 1
ATOM 1986 C C . THR A 1 246 ? 16.980 -3.804 5.594 1.00 56.78 246 THR A C 1
ATOM 1988 O O . THR A 1 246 ? 17.178 -4.282 4.492 1.00 56.78 246 THR A O 1
ATOM 1991 N N . ILE A 1 247 ? 16.515 -2.555 5.723 1.00 61.69 247 ILE A N 1
ATOM 1992 C CA . ILE A 1 247 ? 15.987 -1.807 4.561 1.00 61.69 247 ILE A CA 1
ATOM 1993 C C . ILE A 1 247 ? 17.097 -1.087 3.787 1.00 61.69 247 ILE A C 1
ATOM 1995 O O . ILE A 1 247 ? 17.704 -0.150 4.300 1.00 61.69 247 ILE A O 1
ATOM 1999 N N . SER A 1 248 ? 17.306 -1.483 2.530 1.00 58.75 248 SER A N 1
ATOM 2000 C CA . SER A 1 248 ? 18.264 -0.878 1.595 1.00 58.75 248 SER A CA 1
ATOM 2001 C C . SER A 1 248 ? 17.605 -0.196 0.392 1.00 58.75 248 SER A C 1
ATOM 2003 O O . SER A 1 248 ? 18.251 0.618 -0.266 1.00 58.75 248 SER A O 1
ATOM 2005 N N . HIS A 1 249 ? 16.331 -0.490 0.105 1.00 62.84 249 HIS A N 1
ATOM 2006 C CA . HIS A 1 249 ? 15.614 0.063 -1.048 1.00 62.84 249 HIS A CA 1
ATOM 2007 C C . HIS A 1 249 ? 14.203 0.523 -0.669 1.00 62.84 249 HIS A C 1
ATOM 2009 O O . HIS A 1 249 ? 13.521 -0.127 0.125 1.00 62.84 249 HIS A O 1
ATOM 2015 N N . VAL A 1 250 ? 13.754 1.626 -1.273 1.00 56.41 250 VAL A N 1
ATOM 2016 C CA . VAL A 1 250 ? 12.396 2.161 -1.112 1.00 56.41 250 VAL A CA 1
ATOM 2017 C C . VAL A 1 250 ? 11.715 2.223 -2.474 1.00 56.41 250 VAL A C 1
ATOM 2019 O O . VAL A 1 250 ? 12.300 2.734 -3.426 1.00 56.41 250 VAL A O 1
ATOM 2022 N N . LEU A 1 251 ? 10.491 1.706 -2.563 1.00 59.66 251 LEU A N 1
ATOM 2023 C CA . LEU A 1 251 ? 9.641 1.787 -3.748 1.00 59.66 251 LEU A CA 1
ATOM 2024 C C . LEU A 1 251 ? 8.476 2.742 -3.470 1.00 59.66 251 LEU A C 1
ATOM 2026 O O . LEU A 1 251 ? 7.706 2.523 -2.536 1.00 59.66 251 LEU A O 1
ATOM 2030 N N . ALA A 1 252 ? 8.362 3.790 -4.280 1.00 59.59 252 ALA A N 1
ATOM 2031 C CA . ALA A 1 252 ? 7.339 4.828 -4.184 1.00 59.59 252 ALA A CA 1
ATOM 2032 C C . ALA A 1 252 ? 6.845 5.204 -5.589 1.00 59.59 252 ALA A C 1
ATOM 2034 O O . ALA A 1 252 ? 7.419 4.759 -6.587 1.00 59.59 252 ALA A O 1
ATOM 2035 N N . ASP A 1 253 ? 5.759 5.973 -5.660 1.00 52.00 253 ASP A N 1
ATOM 2036 C CA . ASP A 1 253 ? 5.109 6.298 -6.927 1.00 52.00 253 ASP A CA 1
ATOM 2037 C C . ASP A 1 253 ? 6.000 7.164 -7.837 1.00 52.00 253 ASP A C 1
ATOM 2039 O O . ASP A 1 253 ? 6.740 8.040 -7.382 1.00 52.00 253 ASP A O 1
ATOM 2043 N N . GLY A 1 254 ? 5.933 6.902 -9.141 1.00 44.50 254 GLY A N 1
ATOM 2044 C CA . GLY A 1 254 ? 6.753 7.540 -10.167 1.00 44.50 254 GLY A CA 1
ATOM 2045 C C . GLY A 1 254 ? 5.996 7.600 -11.489 1.00 44.50 254 GLY A C 1
ATOM 2046 O O . GLY A 1 254 ? 5.347 6.636 -11.890 1.00 44.50 254 GLY A O 1
ATOM 2047 N N . ALA A 1 255 ? 6.034 8.758 -12.149 1.00 30.98 255 ALA A N 1
ATOM 2048 C CA . ALA A 1 255 ? 5.241 9.035 -13.343 1.00 30.98 255 ALA A CA 1
ATOM 2049 C C . ALA A 1 255 ? 5.566 8.081 -14.521 1.00 30.98 255 ALA A C 1
ATOM 2051 O O . ALA A 1 255 ? 6.714 7.665 -14.684 1.00 30.98 255 ALA A O 1
ATOM 2052 N N . PRO A 1 256 ? 4.572 7.742 -15.365 1.00 42.03 256 PRO A N 1
ATOM 2053 C CA . PRO A 1 256 ? 4.720 6.767 -16.443 1.00 42.03 256 PRO A CA 1
ATOM 2054 C C . PRO A 1 256 ? 5.569 7.294 -17.601 1.00 42.03 256 PRO A C 1
ATOM 2056 O O . PRO A 1 256 ? 5.569 8.493 -17.882 1.00 42.03 256 PRO A O 1
ATOM 2059 N N . VAL A 1 257 ? 6.231 6.376 -18.319 1.00 43.69 257 VAL A N 1
ATOM 2060 C CA . VAL A 1 257 ? 7.132 6.738 -19.414 1.00 43.69 257 VAL A CA 1
ATOM 2061 C C . VAL A 1 257 ? 7.021 5.852 -20.662 1.00 43.69 257 VAL A C 1
ATOM 2063 O O . VAL A 1 257 ? 6.586 4.702 -20.613 1.00 43.69 257 VAL A O 1
ATOM 2066 N N . GLU A 1 258 ? 7.401 6.467 -21.782 1.00 59.47 258 GLU A N 1
ATOM 2067 C CA . GLU A 1 258 ? 7.471 6.002 -23.167 1.00 59.47 258 GLU A CA 1
ATOM 2068 C C . GLU A 1 258 ? 8.260 4.694 -23.380 1.00 59.47 258 GLU A C 1
ATOM 2070 O O . GLU A 1 258 ? 9.042 4.242 -22.546 1.00 59.47 258 GLU A O 1
ATOM 2075 N N . GLN A 1 259 ? 8.070 4.088 -24.553 1.00 57.66 259 GLN A N 1
ATOM 2076 C CA . GLN A 1 259 ? 8.527 2.739 -24.918 1.00 57.66 259 GLN A CA 1
ATOM 2077 C C . GLN A 1 259 ? 10.048 2.496 -24.774 1.00 57.66 259 GLN A C 1
ATOM 2079 O O . GLN A 1 259 ? 10.467 1.381 -24.449 1.00 57.66 259 GLN A O 1
ATOM 2084 N N . ASP A 1 260 ? 10.879 3.524 -24.965 1.00 67.56 260 ASP A N 1
ATOM 2085 C CA . ASP A 1 260 ? 12.333 3.434 -24.753 1.00 67.56 260 ASP A CA 1
ATOM 2086 C C . ASP A 1 260 ? 12.680 3.314 -23.260 1.00 67.56 260 ASP A C 1
ATOM 2088 O O . ASP A 1 260 ? 13.568 2.554 -22.875 1.00 67.56 260 ASP A O 1
ATOM 2092 N N . ILE A 1 261 ? 11.928 3.999 -22.401 1.00 71.94 261 ILE A N 1
ATOM 2093 C CA . ILE A 1 261 ? 12.138 3.989 -20.952 1.00 71.94 261 ILE A CA 1
ATOM 2094 C C . ILE A 1 261 ? 11.594 2.699 -20.346 1.00 71.94 261 ILE A C 1
ATOM 2096 O O . ILE A 1 261 ? 12.234 2.135 -19.463 1.00 71.94 261 ILE A O 1
ATOM 2100 N N . PHE A 1 262 ? 10.521 2.140 -20.912 1.00 69.88 262 PHE A N 1
ATOM 2101 C CA . PHE A 1 262 ? 10.112 0.764 -20.616 1.00 69.88 262 PHE A CA 1
ATOM 2102 C C . PHE A 1 262 ? 11.229 -0.245 -20.931 1.00 69.88 262 PHE A C 1
ATOM 2104 O O . PHE A 1 262 ? 11.498 -1.150 -20.148 1.00 69.88 262 PHE A O 1
ATOM 2111 N N . SER A 1 263 ? 11.934 -0.073 -22.052 1.00 71.50 263 SER A N 1
ATOM 2112 C CA . SER A 1 263 ? 13.047 -0.961 -22.415 1.00 71.50 263 SER A CA 1
ATOM 2113 C C . SER A 1 263 ? 14.235 -0.811 -21.458 1.00 71.50 263 SER A C 1
ATOM 2115 O O . SER A 1 263 ? 14.844 -1.807 -21.074 1.00 71.50 263 SER A O 1
ATOM 2117 N N . MET A 1 264 ? 14.530 0.416 -21.019 1.00 77.38 264 MET A N 1
ATOM 2118 C CA . MET A 1 264 ? 15.536 0.690 -19.988 1.00 77.38 264 MET A CA 1
ATOM 2119 C C . MET A 1 264 ? 15.154 0.107 -18.621 1.00 77.38 264 MET A C 1
ATOM 2121 O O . MET A 1 264 ? 16.021 -0.412 -17.922 1.00 77.38 264 MET A O 1
ATOM 2125 N N . GLN A 1 265 ? 13.866 0.138 -18.263 1.00 75.75 265 GLN A N 1
ATOM 2126 C CA . GLN A 1 265 ? 13.344 -0.439 -17.021 1.00 75.75 265 GLN A CA 1
ATOM 2127 C C . GLN A 1 265 ? 13.640 -1.937 -16.914 1.00 75.75 265 GLN A C 1
ATOM 2129 O O . GLN A 1 265 ? 13.852 -2.439 -15.819 1.00 75.75 265 GLN A O 1
ATOM 2134 N N . LEU A 1 266 ? 13.660 -2.655 -18.038 1.00 75.12 266 LEU A N 1
ATOM 2135 C CA . LEU A 1 266 ? 13.860 -4.106 -18.088 1.00 75.12 266 LEU A CA 1
ATOM 2136 C C . LEU A 1 266 ? 15.332 -4.528 -18.159 1.00 75.12 266 LEU A C 1
ATOM 2138 O O . LEU A 1 266 ? 15.628 -5.718 -18.263 1.00 75.12 266 LEU A O 1
ATOM 2142 N N . VAL A 1 267 ? 16.269 -3.580 -18.143 1.00 78.31 267 VAL A N 1
ATOM 2143 C CA . VAL A 1 267 ? 17.694 -3.905 -18.152 1.00 78.31 267 VAL A CA 1
ATOM 2144 C C . VAL A 1 267 ? 18.070 -4.591 -16.836 1.00 78.31 267 VAL A C 1
ATOM 2146 O O . VAL A 1 267 ? 17.663 -4.153 -15.768 1.00 78.31 267 VAL A O 1
ATOM 2149 N N . PHE A 1 268 ? 18.868 -5.660 -16.901 1.00 77.00 268 PHE A N 1
ATOM 2150 C CA . PHE A 1 268 ? 19.307 -6.422 -15.721 1.00 77.00 268 PHE A CA 1
ATOM 2151 C C . PHE A 1 268 ? 20.739 -6.101 -15.262 1.00 77.00 268 PHE A C 1
ATOM 2153 O O . PHE A 1 268 ? 21.181 -6.620 -14.243 1.00 77.00 268 PHE A O 1
ATOM 2160 N N . ASP A 1 269 ? 21.458 -5.248 -15.994 1.00 77.75 269 ASP A N 1
ATOM 2161 C CA . ASP A 1 269 ? 22.856 -4.901 -15.730 1.00 77.75 269 ASP A CA 1
ATOM 2162 C C . ASP A 1 269 ? 23.056 -3.380 -15.674 1.00 77.75 269 ASP A C 1
ATOM 2164 O O . ASP A 1 269 ? 22.637 -2.645 -16.571 1.00 77.75 269 ASP A O 1
ATOM 2168 N N . GLY A 1 270 ? 23.730 -2.902 -14.628 1.00 80.00 270 GLY A N 1
ATOM 2169 C CA . GLY A 1 270 ? 23.923 -1.469 -14.408 1.00 80.00 270 GLY A CA 1
ATOM 2170 C C . GLY A 1 270 ? 24.787 -0.777 -15.465 1.00 80.00 270 GLY A C 1
ATOM 2171 O O . GLY A 1 270 ? 24.582 0.406 -15.739 1.00 80.00 270 GLY A O 1
ATOM 2172 N N . GLN A 1 271 ? 25.716 -1.490 -16.111 1.00 82.12 271 GLN A N 1
ATOM 2173 C CA . GLN A 1 271 ? 26.523 -0.919 -17.194 1.00 82.12 271 GLN A CA 1
ATOM 2174 C C . GLN A 1 271 ? 25.687 -0.779 -18.466 1.00 82.12 271 GLN A C 1
ATOM 2176 O O . GLN A 1 271 ? 25.721 0.271 -19.110 1.00 82.12 271 GLN A O 1
ATOM 2181 N N . ILE A 1 272 ? 24.879 -1.794 -18.791 1.00 82.50 272 ILE A N 1
ATOM 2182 C CA . ILE A 1 272 ? 23.910 -1.724 -19.893 1.00 82.50 272 ILE A CA 1
ATOM 2183 C C . ILE A 1 272 ? 22.912 -0.590 -19.639 1.00 82.50 272 ILE A C 1
ATOM 2185 O O . ILE A 1 272 ? 22.617 0.169 -20.560 1.00 82.50 272 ILE A O 1
ATOM 2189 N N . PHE A 1 273 ? 22.448 -0.411 -18.399 1.00 85.50 273 PHE A N 1
ATOM 2190 C CA . PHE A 1 273 ? 21.527 0.668 -18.043 1.00 85.50 273 PHE A CA 1
ATOM 2191 C C . PHE A 1 273 ? 22.171 2.048 -18.237 1.00 85.50 273 PHE A C 1
ATOM 2193 O O . PHE A 1 273 ? 21.563 2.940 -18.833 1.00 85.50 273 PHE A O 1
ATOM 2200 N N . ALA A 1 274 ? 23.427 2.221 -17.815 1.00 85.38 274 ALA A N 1
ATOM 2201 C CA . ALA A 1 274 ? 24.170 3.462 -18.023 1.00 85.38 274 ALA A CA 1
ATOM 2202 C C . ALA A 1 274 ? 24.372 3.778 -19.518 1.00 85.38 274 ALA A C 1
ATOM 2204 O O . ALA A 1 274 ? 24.239 4.930 -19.938 1.00 85.38 274 ALA A O 1
ATOM 2205 N N . ILE A 1 275 ? 24.657 2.761 -20.338 1.00 83.12 275 ILE A N 1
ATOM 2206 C CA . ILE A 1 275 ? 24.772 2.904 -21.796 1.00 83.12 275 ILE A CA 1
ATOM 2207 C C . ILE A 1 275 ? 23.417 3.278 -22.407 1.00 83.12 275 ILE A C 1
ATOM 2209 O O . ILE A 1 275 ? 23.337 4.247 -23.162 1.00 83.12 275 ILE A O 1
ATOM 2213 N N . ALA A 1 276 ? 22.350 2.558 -22.054 1.00 82.19 276 ALA A N 1
ATOM 2214 C CA . ALA A 1 276 ? 21.000 2.810 -22.550 1.00 82.19 276 ALA A CA 1
ATOM 2215 C C . ALA A 1 276 ? 20.511 4.222 -22.183 1.00 82.19 276 ALA A C 1
ATOM 2217 O O . ALA A 1 276 ? 19.965 4.918 -23.037 1.00 82.19 276 ALA A O 1
ATOM 2218 N N . SER A 1 277 ? 20.810 4.688 -20.965 1.00 86.62 277 SER A N 1
ATOM 2219 C CA . SER A 1 277 ? 20.520 6.055 -20.512 1.00 86.62 277 SER A CA 1
ATOM 2220 C C . SER A 1 277 ? 21.189 7.102 -21.401 1.00 86.62 277 SER A C 1
ATOM 2222 O O . SER A 1 277 ? 20.531 8.018 -21.887 1.00 86.62 277 SER A O 1
ATOM 2224 N N . ARG A 1 278 ? 22.485 6.939 -21.697 1.00 86.94 278 ARG A N 1
ATOM 2225 C CA . ARG A 1 278 ? 23.213 7.853 -22.595 1.00 86.94 278 ARG A CA 1
ATOM 2226 C C . ARG A 1 278 ? 22.639 7.847 -24.011 1.00 86.94 278 ARG A C 1
ATOM 2228 O O . ARG A 1 278 ? 22.503 8.908 -24.615 1.00 86.94 278 ARG A O 1
ATOM 2235 N N . LEU A 1 279 ? 22.294 6.672 -24.539 1.00 82.94 279 LEU A N 1
ATOM 2236 C CA . LEU A 1 279 ? 21.706 6.539 -25.874 1.00 82.94 279 LEU A CA 1
ATOM 2237 C C . LEU A 1 279 ? 20.324 7.196 -25.962 1.00 82.94 279 LEU A C 1
ATOM 2239 O O . LEU A 1 279 ? 20.031 7.850 -26.961 1.00 82.94 279 LEU A O 1
ATOM 2243 N N . MET A 1 280 ? 19.500 7.077 -24.921 1.00 83.25 280 MET A N 1
ATOM 2244 C CA . MET A 1 280 ? 18.183 7.713 -24.851 1.00 83.25 280 MET A CA 1
ATOM 2245 C C . MET A 1 280 ? 18.291 9.246 -24.794 1.00 83.25 280 MET A C 1
ATOM 2247 O O . MET A 1 280 ? 17.615 9.942 -25.558 1.00 83.25 280 MET A O 1
ATOM 2251 N N . LEU A 1 281 ? 19.203 9.782 -23.975 1.00 83.19 281 LEU A N 1
ATOM 2252 C CA . LEU A 1 281 ? 19.474 11.225 -23.907 1.00 83.19 281 LEU A CA 1
ATOM 2253 C C . LEU A 1 281 ? 20.025 11.774 -25.236 1.00 83.19 281 LEU A C 1
ATOM 2255 O O . LEU A 1 281 ? 19.677 12.881 -25.652 1.00 83.19 281 LEU A O 1
ATOM 2259 N N . LEU A 1 282 ? 20.844 10.987 -25.942 1.00 81.94 282 LEU A N 1
ATOM 2260 C CA . LEU A 1 282 ? 21.357 11.351 -27.263 1.00 81.94 282 LEU A CA 1
ATOM 2261 C C . LEU A 1 282 ? 20.256 11.309 -28.331 1.00 81.94 282 LEU A C 1
ATOM 2263 O O . LEU A 1 282 ? 20.136 12.242 -29.118 1.00 81.94 282 LEU A O 1
ATOM 2267 N N . LYS A 1 283 ? 19.419 10.269 -28.355 1.00 77.12 283 LYS A N 1
ATOM 2268 C CA . LYS A 1 283 ? 18.298 10.151 -29.300 1.00 77.12 283 LYS A CA 1
ATOM 2269 C C . LYS A 1 283 ? 17.314 11.312 -29.137 1.00 77.12 283 LYS A C 1
ATOM 2271 O O . LYS A 1 283 ? 16.981 11.972 -30.119 1.00 77.12 283 LYS A O 1
ATOM 2276 N N . SER A 1 284 ? 16.923 11.611 -27.899 1.00 71.12 284 SER A N 1
ATOM 2277 C CA . SER A 1 284 ? 16.016 12.724 -27.580 1.00 71.12 284 SER A CA 1
ATOM 2278 C C . SER A 1 284 ? 16.624 14.105 -27.841 1.00 71.12 284 SER A C 1
ATOM 2280 O O . SER A 1 284 ? 15.885 15.063 -28.013 1.00 71.12 284 SER A O 1
ATOM 2282 N N . SER A 1 285 ? 17.954 14.229 -27.956 1.00 75.12 285 SER A N 1
ATOM 2283 C CA . SER A 1 285 ? 18.605 15.505 -28.300 1.00 75.12 285 SER A CA 1
ATOM 2284 C C . SER A 1 285 ? 18.287 16.032 -29.699 1.00 75.12 285 SER A C 1
ATOM 2286 O O . SER A 1 285 ? 18.510 17.210 -29.971 1.00 75.12 285 SER A O 1
ATOM 2288 N N . THR A 1 286 ? 17.785 15.163 -30.577 1.00 74.88 286 THR A N 1
ATOM 2289 C CA . THR A 1 286 ? 17.427 15.512 -31.957 1.00 74.88 286 THR A CA 1
ATOM 2290 C C . THR A 1 286 ? 16.042 16.145 -32.078 1.00 74.88 286 THR A C 1
ATOM 2292 O O . THR A 1 286 ? 15.735 16.713 -33.124 1.00 74.88 286 THR A O 1
ATOM 2295 N N . ASP A 1 287 ? 15.238 16.094 -31.013 1.00 72.69 287 ASP A N 1
ATOM 2296 C CA . ASP A 1 287 ? 13.887 16.639 -30.969 1.00 72.69 287 ASP A CA 1
ATOM 2297 C C . ASP A 1 287 ? 13.825 17.825 -29.999 1.00 72.69 287 ASP A C 1
ATOM 2299 O O . ASP A 1 287 ? 14.020 17.690 -28.788 1.00 72.69 287 ASP A O 1
ATOM 2303 N N . ALA A 1 288 ? 13.567 19.014 -30.543 1.00 77.69 288 ALA A N 1
ATOM 2304 C CA . ALA A 1 288 ? 13.517 20.239 -29.758 1.00 77.69 288 ALA A CA 1
ATOM 2305 C C . ALA A 1 288 ? 12.347 20.255 -28.760 1.00 77.69 288 ALA A C 1
ATOM 2307 O O . ALA A 1 288 ? 12.475 20.893 -27.712 1.00 77.69 288 ALA A O 1
ATOM 2308 N N . GLU A 1 289 ? 11.250 19.544 -29.049 1.00 74.25 289 GLU A N 1
ATOM 2309 C CA . GLU A 1 289 ? 10.065 19.471 -28.184 1.00 74.25 289 GLU A CA 1
ATOM 2310 C C . GLU A 1 289 ? 10.320 18.624 -26.928 1.00 74.25 289 GLU A C 1
ATOM 2312 O O . GLU A 1 289 ? 9.671 18.814 -25.901 1.00 74.25 289 GLU A O 1
ATOM 2317 N N . LEU A 1 290 ? 11.323 17.739 -26.966 1.00 72.31 290 LEU A N 1
ATOM 2318 C CA . LEU A 1 290 ? 11.679 16.852 -25.856 1.00 72.31 290 LEU A CA 1
ATOM 2319 C C . LEU A 1 290 ? 12.754 17.427 -24.926 1.00 72.31 290 LEU A C 1
ATOM 2321 O O . LEU A 1 290 ? 13.147 16.763 -23.966 1.00 72.31 290 LEU A O 1
ATOM 2325 N N . ASN A 1 291 ? 13.245 18.646 -25.165 1.00 78.38 291 ASN A N 1
ATOM 2326 C CA . ASN A 1 291 ? 14.354 19.214 -24.392 1.00 78.38 291 ASN A CA 1
ATOM 2327 C C . ASN A 1 291 ? 14.047 19.351 -22.895 1.00 78.38 291 ASN A C 1
ATOM 2329 O O . ASN A 1 291 ? 14.888 18.974 -22.073 1.00 78.38 291 ASN A O 1
ATOM 2333 N N . ASP A 1 292 ? 12.864 19.858 -22.544 1.00 77.19 292 ASP A N 1
ATOM 2334 C CA . ASP A 1 292 ? 12.458 20.046 -21.146 1.00 77.19 292 ASP A CA 1
ATOM 2335 C C . ASP A 1 292 ? 12.297 18.697 -20.442 1.00 77.19 292 ASP A C 1
ATOM 2337 O O . ASP A 1 292 ? 12.804 18.497 -19.335 1.00 77.19 292 ASP A O 1
ATOM 2341 N N . PHE A 1 293 ? 11.669 17.736 -21.128 1.00 78.25 293 PHE A N 1
ATOM 2342 C CA . PHE A 1 293 ? 11.540 16.368 -20.642 1.00 78.25 293 PHE A CA 1
ATOM 2343 C C . PHE A 1 293 ? 12.906 15.713 -20.437 1.00 78.25 293 PHE A C 1
ATOM 2345 O O . PHE A 1 293 ? 13.152 15.149 -19.378 1.00 78.25 293 PHE A O 1
ATOM 2352 N N . ARG A 1 294 ? 13.823 15.825 -21.402 1.00 81.62 294 ARG A N 1
ATOM 2353 C CA . ARG A 1 294 ? 15.173 15.257 -21.315 1.00 81.62 294 ARG A CA 1
ATOM 2354 C C . ARG A 1 294 ? 15.942 15.819 -20.123 1.00 81.62 294 ARG A C 1
ATOM 2356 O O . ARG A 1 294 ? 16.523 15.048 -19.368 1.00 81.62 294 ARG A O 1
ATOM 2363 N N . GLN A 1 295 ? 15.945 17.143 -19.948 1.00 83.75 295 GLN A N 1
ATOM 2364 C CA . GLN A 1 295 ? 16.640 17.790 -18.828 1.00 83.75 295 GLN A CA 1
ATOM 2365 C C . GLN A 1 295 ? 16.057 17.362 -17.480 1.00 83.75 295 GLN A C 1
ATOM 2367 O O . GLN A 1 295 ? 16.799 17.091 -16.536 1.00 83.75 295 GLN A O 1
ATOM 2372 N N . TYR A 1 296 ? 14.728 17.287 -17.392 1.00 82.00 296 TYR A N 1
ATOM 2373 C CA . TYR A 1 296 ? 14.045 16.765 -16.216 1.00 82.00 296 TYR A CA 1
ATOM 2374 C C . TYR A 1 296 ? 14.416 15.296 -15.965 1.00 82.00 296 TYR A C 1
ATOM 2376 O O . TYR A 1 296 ? 14.829 14.945 -14.863 1.00 82.00 296 TYR A O 1
ATOM 2384 N N . PHE A 1 297 ? 14.331 14.449 -16.989 1.00 81.56 297 PHE A N 1
ATOM 2385 C CA . PHE A 1 297 ? 14.574 13.016 -16.883 1.00 81.56 297 PHE A CA 1
ATOM 2386 C C . PHE A 1 297 ? 16.018 12.697 -16.491 1.00 81.56 297 PHE A C 1
ATOM 2388 O O . PHE A 1 297 ? 16.251 11.896 -15.589 1.00 81.56 297 PHE A O 1
ATOM 2395 N N . GLU A 1 298 ? 16.993 13.366 -17.106 1.00 87.44 298 GLU A N 1
ATOM 2396 C CA . GLU A 1 298 ? 18.403 13.235 -16.742 1.00 87.44 298 GLU A CA 1
ATOM 2397 C C . GLU A 1 298 ? 18.638 13.621 -15.277 1.00 87.44 298 GLU A C 1
ATOM 2399 O O . GLU A 1 298 ? 19.228 12.854 -14.515 1.00 87.44 298 GLU A O 1
ATOM 2404 N N . ARG A 1 299 ? 18.129 14.783 -14.855 1.00 84.31 299 ARG A N 1
ATOM 2405 C CA . ARG A 1 299 ? 18.343 15.294 -13.499 1.00 84.31 299 ARG A CA 1
ATOM 2406 C C . ARG A 1 299 ? 17.690 14.420 -12.432 1.00 84.31 299 ARG A C 1
ATOM 2408 O O . ARG A 1 299 ? 18.341 14.087 -11.442 1.00 84.31 299 ARG A O 1
ATOM 2415 N N . GLU A 1 300 ? 16.422 14.070 -12.613 1.00 77.38 300 GLU A N 1
ATOM 2416 C CA . GLU A 1 300 ? 15.656 13.337 -11.603 1.00 77.38 300 GLU A CA 1
ATOM 2417 C C . GLU A 1 300 ? 15.954 11.834 -11.649 1.00 77.38 300 GLU A C 1
ATOM 2419 O O . GLU A 1 300 ? 16.312 11.237 -10.638 1.00 77.38 300 GLU A O 1
ATOM 2424 N N . TRP A 1 301 ? 15.861 11.208 -12.823 1.00 81.50 301 TRP A N 1
ATOM 2425 C CA . TRP A 1 301 ? 15.814 9.747 -12.941 1.00 81.50 301 TRP A CA 1
ATOM 2426 C C . TRP A 1 301 ? 17.160 9.104 -13.273 1.00 81.50 301 TRP A C 1
ATOM 2428 O O . TRP A 1 301 ? 17.357 7.929 -12.975 1.00 81.50 301 TRP A O 1
ATOM 2438 N N . ILE A 1 302 ? 18.104 9.840 -13.865 1.00 84.06 302 ILE A N 1
ATOM 2439 C CA . ILE A 1 302 ? 19.442 9.302 -14.168 1.00 84.06 302 ILE A CA 1
ATOM 2440 C C . ILE A 1 302 ? 20.466 9.716 -13.114 1.00 84.06 302 ILE A C 1
ATOM 2442 O O . ILE A 1 302 ? 21.274 8.892 -12.695 1.00 84.06 302 ILE A O 1
ATOM 2446 N N . LEU A 1 303 ? 20.446 10.976 -12.677 1.00 82.25 303 LEU A N 1
ATOM 2447 C CA . LEU A 1 303 ? 21.442 11.499 -11.740 1.00 82.25 303 LEU A CA 1
ATOM 2448 C C . LEU A 1 303 ? 21.006 11.366 -10.280 1.00 82.25 303 LEU A C 1
ATOM 2450 O O . LEU A 1 303 ? 21.818 10.981 -9.441 1.00 82.25 303 LEU A O 1
ATOM 2454 N N . SER A 1 304 ? 19.742 11.671 -9.977 1.00 75.12 304 SER A N 1
ATOM 2455 C CA . SER A 1 304 ? 19.255 11.703 -8.591 1.00 75.12 304 SER A CA 1
ATOM 2456 C C . SER A 1 304 ? 18.707 10.350 -8.121 1.00 75.12 304 SER A C 1
ATOM 2458 O O . SER A 1 304 ? 18.959 9.956 -6.983 1.00 75.12 304 SER A O 1
ATOM 2460 N N . LEU A 1 305 ? 18.012 9.606 -8.990 1.00 77.06 305 LEU A N 1
ATOM 2461 C CA . LEU A 1 305 ? 17.369 8.324 -8.667 1.00 77.06 305 LEU A CA 1
ATOM 2462 C C . LEU A 1 305 ? 17.803 7.171 -9.599 1.00 77.06 305 LEU A C 1
ATOM 2464 O O . LEU A 1 305 ? 16.939 6.504 -10.152 1.00 77.06 305 LEU A O 1
ATOM 2468 N N . PRO A 1 306 ? 19.099 6.845 -9.765 1.00 79.81 306 PRO A N 1
ATOM 2469 C CA . PRO A 1 306 ? 19.585 5.940 -10.822 1.00 79.81 306 PRO A CA 1
ATOM 2470 C C . PRO A 1 306 ? 19.131 4.470 -10.722 1.00 79.81 306 PRO A C 1
ATOM 2472 O O . PRO A 1 306 ? 19.483 3.666 -11.581 1.00 79.81 306 PRO A O 1
ATOM 2475 N N . TYR A 1 307 ? 18.388 4.086 -9.682 1.00 80.00 307 TYR A N 1
ATOM 2476 C CA . TYR A 1 307 ? 18.066 2.694 -9.345 1.00 80.00 307 TYR A CA 1
ATOM 2477 C C . TYR A 1 307 ? 16.603 2.308 -9.629 1.00 80.00 307 TYR A C 1
ATOM 2479 O O . TYR A 1 307 ? 16.067 1.415 -8.981 1.00 80.00 307 TYR A O 1
ATOM 2487 N N . TRP A 1 308 ? 15.938 2.972 -10.580 1.00 74.50 308 TRP A N 1
ATOM 2488 C CA . TRP A 1 308 ? 14.526 2.714 -10.916 1.00 74.50 308 TRP A CA 1
ATOM 2489 C C . TRP A 1 308 ? 14.297 1.523 -11.877 1.00 74.50 308 TRP A C 1
ATOM 2491 O O . TRP A 1 308 ? 13.150 1.178 -12.160 1.00 74.50 308 TRP A O 1
ATOM 2501 N N . TYR A 1 309 ? 15.357 0.880 -12.382 1.00 76.25 309 TYR A N 1
ATOM 2502 C CA . TYR A 1 309 ? 15.287 -0.255 -13.318 1.00 76.25 309 TYR A CA 1
ATOM 2503 C C . TYR A 1 309 ? 15.303 -1.625 -12.604 1.00 76.25 309 TYR A C 1
ATOM 2505 O O . TYR A 1 309 ? 15.854 -1.755 -11.514 1.00 76.25 309 TYR A O 1
ATOM 2513 N N . GLU A 1 310 ? 14.737 -2.675 -13.216 1.00 74.44 310 GLU A N 1
ATOM 2514 C CA . GLU A 1 310 ? 14.580 -4.021 -12.622 1.00 74.44 310 GLU A CA 1
ATOM 2515 C C . GLU A 1 310 ? 15.914 -4.662 -12.214 1.00 74.44 310 GLU A C 1
ATOM 2517 O O . GLU A 1 310 ? 15.987 -5.344 -11.192 1.00 74.44 310 GLU A O 1
ATOM 2522 N N . GLY A 1 311 ? 16.987 -4.418 -12.968 1.00 75.12 311 GLY A N 1
ATOM 2523 C CA . GLY A 1 311 ? 18.334 -4.876 -12.628 1.00 75.12 311 GLY A CA 1
ATOM 2524 C C . GLY A 1 311 ? 18.944 -4.224 -11.387 1.00 75.12 311 GLY A C 1
ATOM 2525 O O . GLY A 1 311 ? 19.828 -4.820 -10.777 1.00 75.12 311 GLY A O 1
ATOM 2526 N N . ALA A 1 312 ? 18.482 -3.035 -10.984 1.00 75.12 312 ALA A N 1
ATOM 2527 C CA . ALA A 1 312 ? 19.013 -2.329 -9.817 1.00 75.12 312 ALA A CA 1
ATOM 2528 C C . ALA A 1 312 ? 18.667 -3.045 -8.507 1.00 75.12 312 ALA A C 1
ATOM 2530 O O . ALA A 1 312 ? 19.432 -3.003 -7.545 1.00 75.12 312 ALA A O 1
ATOM 2531 N N . ALA A 1 313 ? 17.506 -3.697 -8.487 1.00 71.50 313 ALA A N 1
ATOM 2532 C CA . ALA A 1 313 ? 17.015 -4.483 -7.373 1.00 71.50 313 ALA A CA 1
ATOM 2533 C C . ALA A 1 313 ? 16.315 -5.729 -7.929 1.00 71.50 313 ALA A C 1
ATOM 2535 O O . ALA A 1 313 ? 15.090 -5.802 -8.039 1.00 71.50 313 ALA A O 1
ATOM 2536 N N . CYS A 1 314 ? 17.124 -6.715 -8.322 1.00 66.06 314 CYS A N 1
ATOM 2537 C CA . CYS A 1 314 ? 16.620 -7.956 -8.895 1.00 66.06 314 CYS A CA 1
ATOM 2538 C C . CYS A 1 314 ? 15.598 -8.613 -7.949 1.00 66.06 314 CYS A C 1
ATOM 2540 O O . CYS A 1 314 ? 15.794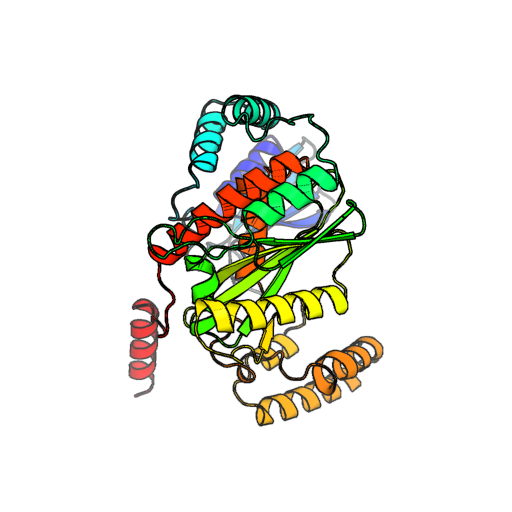 -8.643 -6.735 1.00 66.06 314 CYS A O 1
ATOM 2542 N N . LEU A 1 315 ? 14.521 -9.164 -8.521 1.00 66.12 315 LEU A N 1
ATOM 2543 C CA . LEU A 1 315 ? 13.400 -9.811 -7.815 1.00 66.12 315 LEU A CA 1
ATOM 2544 C C . LEU A 1 315 ? 12.449 -8.864 -7.066 1.00 66.12 315 LEU A C 1
ATOM 2546 O O . LEU A 1 315 ? 11.468 -9.326 -6.484 1.00 66.12 315 LEU A O 1
ATOM 2550 N N . VAL A 1 316 ? 12.671 -7.553 -7.142 1.00 69.19 316 VAL A N 1
ATOM 2551 C CA . VAL A 1 316 ? 11.748 -6.539 -6.625 1.00 69.19 316 VAL A CA 1
ATOM 2552 C C . VAL A 1 316 ? 10.745 -6.166 -7.721 1.00 69.19 316 VAL A C 1
ATOM 2554 O O . VAL A 1 316 ? 11.124 -6.049 -8.888 1.00 69.19 316 VAL A O 1
ATOM 2557 N N . PRO A 1 317 ? 9.444 -6.005 -7.413 1.00 69.06 317 PRO A N 1
ATOM 2558 C CA . PRO A 1 317 ? 8.497 -5.510 -8.402 1.00 69.06 317 PRO A CA 1
ATOM 2559 C C . PRO A 1 317 ? 8.893 -4.106 -8.867 1.00 69.06 317 PRO A C 1
ATOM 2561 O O . PRO A 1 317 ? 9.176 -3.235 -8.061 1.00 69.06 317 PRO A O 1
ATOM 2564 N N . SER A 1 318 ? 8.841 -3.874 -10.173 1.00 65.06 318 SER A N 1
ATOM 2565 C CA . SER A 1 318 ? 9.147 -2.591 -10.820 1.00 65.06 318 SER A CA 1
ATOM 2566 C C . SER A 1 318 ? 7.987 -1.594 -10.838 1.00 65.06 318 SER A C 1
ATOM 2568 O O . SER A 1 318 ? 8.116 -0.484 -11.344 1.00 65.06 318 SER A O 1
ATOM 2570 N N . THR A 1 319 ? 6.836 -1.999 -10.304 1.00 67.88 319 THR A N 1
ATOM 2571 C CA . THR A 1 319 ? 5.596 -1.218 -10.272 1.00 67.88 319 THR A CA 1
ATOM 2572 C C . THR A 1 319 ? 4.976 -1.304 -8.884 1.00 67.88 319 THR A C 1
ATOM 2574 O O . THR A 1 319 ? 4.988 -2.378 -8.277 1.00 67.88 319 THR A O 1
ATOM 2577 N N . ASN A 1 320 ? 4.318 -0.240 -8.436 1.00 73.00 320 ASN A N 1
ATOM 2578 C CA . ASN A 1 320 ? 3.558 -0.184 -7.182 1.00 73.00 320 ASN A CA 1
ATOM 2579 C C . ASN A 1 320 ? 2.186 -0.899 -7.236 1.00 73.00 320 ASN A C 1
ATOM 2581 O O . ASN A 1 320 ? 1.428 -0.823 -6.273 1.00 73.00 320 ASN A O 1
ATOM 2585 N N . ASN A 1 321 ? 1.871 -1.645 -8.305 1.00 78.62 321 ASN A N 1
ATOM 2586 C CA . ASN A 1 321 ? 0.589 -2.340 -8.530 1.00 78.62 321 ASN A CA 1
ATOM 2587 C C . ASN A 1 321 ? 0.045 -3.098 -7.300 1.00 78.62 321 ASN A C 1
ATOM 2589 O O . ASN A 1 321 ? -1.166 -3.153 -7.069 1.00 78.62 321 ASN A O 1
ATOM 2593 N N . GLY A 1 322 ? 0.927 -3.740 -6.525 1.00 80.88 322 GLY A N 1
ATOM 2594 C CA . GLY A 1 322 ? 0.538 -4.452 -5.306 1.00 80.88 322 GLY A CA 1
ATOM 2595 C C . GLY A 1 322 ? -0.022 -3.517 -4.231 1.00 80.88 322 GLY A C 1
ATOM 2596 O O . GLY A 1 322 ? -1.031 -3.839 -3.598 1.00 80.88 322 GLY A O 1
ATOM 2597 N N . LEU A 1 323 ? 0.595 -2.347 -4.083 1.00 82.94 323 LEU A N 1
ATOM 2598 C CA . LEU A 1 323 ? 0.225 -1.308 -3.132 1.00 82.94 323 LEU A CA 1
ATOM 2599 C C . LEU A 1 323 ? -1.013 -0.537 -3.615 1.00 82.94 323 LEU A C 1
ATOM 2601 O O . LEU A 1 323 ? -1.971 -0.409 -2.856 1.00 82.94 323 LEU A O 1
ATOM 2605 N N . GLU A 1 324 ? -1.093 -0.199 -4.907 1.00 82.19 324 GLU A N 1
ATOM 2606 C CA . GLU A 1 324 ? -2.302 0.369 -5.526 1.00 82.19 324 GLU A CA 1
ATOM 2607 C C . GLU A 1 324 ? -3.520 -0.550 -5.353 1.00 82.19 324 GLU A C 1
ATOM 2609 O O . GLU A 1 324 ? -4.619 -0.114 -4.992 1.00 82.19 324 GLU A O 1
ATOM 2614 N N . SER A 1 325 ? -3.339 -1.857 -5.582 1.00 83.56 325 SER A N 1
ATOM 2615 C CA . SER A 1 325 ? -4.404 -2.840 -5.392 1.00 83.56 325 SER A CA 1
ATOM 2616 C C . SER A 1 325 ? -4.833 -2.925 -3.930 1.00 83.56 325 SER A C 1
ATOM 2618 O O . SER A 1 325 ? -6.018 -3.159 -3.670 1.00 83.56 325 SER A O 1
ATOM 2620 N N . LEU A 1 326 ? -3.904 -2.782 -2.981 1.00 87.00 326 LEU A N 1
ATOM 2621 C CA . LEU A 1 326 ? -4.226 -2.794 -1.560 1.00 87.00 326 LEU A CA 1
ATOM 2622 C C . LEU A 1 326 ? -4.985 -1.526 -1.167 1.00 87.00 326 LEU A C 1
ATOM 2624 O O . LEU A 1 326 ? -6.059 -1.627 -0.581 1.00 87.00 326 LEU A O 1
ATOM 2628 N N . ASN A 1 327 ? -4.515 -0.361 -1.599 1.00 87.25 327 ASN A N 1
ATOM 2629 C CA . ASN A 1 327 ? -5.187 0.926 -1.437 1.00 87.25 327 ASN A CA 1
ATOM 2630 C C . ASN A 1 327 ? -6.606 0.909 -2.026 1.00 87.25 327 ASN A C 1
ATOM 2632 O O . ASN A 1 327 ? -7.570 1.369 -1.404 1.00 87.25 327 ASN A O 1
ATOM 2636 N N . GLY A 1 328 ? -6.776 0.268 -3.184 1.00 84.06 328 GLY A N 1
ATOM 2637 C CA . GLY A 1 328 ? -8.079 -0.011 -3.777 1.00 84.06 328 GLY A CA 1
ATOM 2638 C C . GLY A 1 328 ? -8.989 -0.862 -2.883 1.00 84.06 328 GLY A C 1
ATOM 2639 O O . GLY A 1 328 ? -10.182 -0.565 -2.790 1.00 84.06 328 GLY A O 1
ATOM 2640 N N . ARG A 1 329 ? -8.450 -1.882 -2.197 1.00 84.69 329 ARG A N 1
ATOM 2641 C CA . ARG A 1 329 ? -9.200 -2.708 -1.229 1.00 84.69 329 ARG A CA 1
ATOM 2642 C C . ARG A 1 329 ? -9.601 -1.921 0.010 1.00 84.69 329 ARG A C 1
ATOM 2644 O O . ARG A 1 329 ? -10.742 -2.052 0.429 1.00 84.69 329 ARG A O 1
ATOM 2651 N N . ILE A 1 330 ? -8.729 -1.074 0.561 1.00 86.25 330 ILE A N 1
ATOM 2652 C CA . ILE A 1 330 ? -9.079 -0.205 1.701 1.00 86.25 330 ILE A CA 1
ATOM 2653 C C . ILE A 1 330 ? -10.304 0.633 1.346 1.00 86.25 330 ILE A C 1
ATOM 2655 O O . ILE A 1 330 ? -11.332 0.575 2.023 1.00 86.25 330 ILE A O 1
ATOM 2659 N N . LYS A 1 331 ? -10.224 1.337 0.212 1.00 84.00 331 LYS A N 1
ATOM 2660 C CA . LYS A 1 331 ? -11.317 2.179 -0.273 1.00 84.00 331 LYS A CA 1
ATOM 2661 C C . LYS A 1 331 ? -12.575 1.361 -0.539 1.00 84.00 331 LYS A C 1
ATOM 2663 O O . LYS A 1 331 ? -13.659 1.780 -0.175 1.00 84.00 331 LYS A O 1
ATOM 2668 N N . LYS A 1 332 ? -12.470 0.211 -1.203 1.00 80.12 332 LYS A N 1
ATOM 2669 C CA . LYS A 1 332 ? -13.648 -0.546 -1.642 1.00 80.12 332 LYS A CA 1
ATOM 2670 C C . LYS A 1 332 ? -14.304 -1.350 -0.522 1.00 80.12 332 LYS A C 1
ATOM 2672 O O . LYS A 1 332 ? -15.523 -1.324 -0.412 1.00 80.12 332 LYS A O 1
ATOM 2677 N N . ASP A 1 333 ? -13.508 -2.064 0.261 1.00 79.38 333 ASP A N 1
ATOM 2678 C CA . ASP A 1 333 ? -13.983 -3.125 1.148 1.00 79.38 333 ASP A CA 1
ATOM 2679 C C . ASP A 1 333 ? -14.077 -2.660 2.610 1.00 79.38 333 ASP A C 1
ATOM 2681 O O . ASP A 1 333 ? -14.852 -3.228 3.375 1.00 79.38 333 ASP A O 1
ATOM 2685 N N . TYR A 1 334 ? -13.316 -1.629 3.004 1.00 81.12 334 TYR A N 1
ATOM 2686 C CA . TYR A 1 334 ? -13.238 -1.186 4.402 1.00 81.12 334 TYR A CA 1
ATOM 2687 C C . TYR A 1 334 ? -13.908 0.162 4.653 1.00 81.12 334 TYR A C 1
ATOM 2689 O O . TYR A 1 334 ? -14.536 0.321 5.697 1.00 81.12 334 TYR A O 1
ATOM 2697 N N . THR A 1 335 ? -13.814 1.104 3.710 1.00 80.06 335 THR A N 1
ATOM 2698 C CA . THR A 1 335 ? -14.434 2.436 3.843 1.00 80.06 335 THR A CA 1
ATOM 2699 C C . THR A 1 335 ? -15.605 2.672 2.892 1.00 80.06 335 THR A C 1
ATOM 2701 O O . THR A 1 335 ? -16.238 3.722 2.954 1.00 80.06 335 THR A O 1
ATOM 2704 N N . LEU A 1 336 ? -15.908 1.722 1.998 1.00 77.81 336 LEU A N 1
ATOM 2705 C CA . LEU A 1 336 ? -16.969 1.835 0.983 1.00 77.81 336 LEU A CA 1
ATOM 2706 C C . LEU A 1 336 ? -16.862 3.109 0.121 1.00 77.81 336 LEU A C 1
ATOM 2708 O O . LEU A 1 336 ? -17.859 3.658 -0.339 1.00 77.81 336 LEU A O 1
ATOM 2712 N N . ARG A 1 337 ? -15.632 3.583 -0.099 1.00 76.75 337 ARG A N 1
ATOM 2713 C CA . ARG A 1 337 ? -15.262 4.836 -0.773 1.00 76.75 337 ARG A CA 1
ATOM 2714 C C . ARG A 1 337 ? -15.813 6.093 -0.094 1.00 76.75 337 ARG A C 1
ATOM 2716 O O . ARG A 1 337 ? -15.758 7.166 -0.688 1.00 76.75 337 ARG A O 1
ATOM 2723 N N . ASN A 1 338 ? -16.274 5.970 1.146 1.00 77.12 338 ASN A N 1
ATOM 2724 C CA . ASN A 1 338 ? -16.727 7.078 1.966 1.00 77.12 338 ASN A CA 1
ATOM 2725 C C . ASN A 1 338 ? -15.609 7.548 2.8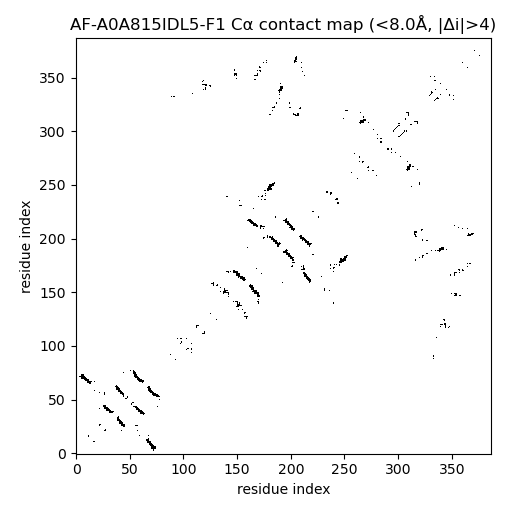98 1.00 77.12 338 ASN A C 1
ATOM 2727 O O . ASN A 1 338 ? -14.736 6.778 3.305 1.00 77.12 338 ASN A O 1
ATOM 2731 N N . ARG A 1 339 ? -15.666 8.833 3.249 1.00 82.25 339 ARG A N 1
ATOM 2732 C CA . ARG A 1 339 ? -14.870 9.387 4.342 1.00 82.25 339 ARG A CA 1
ATOM 2733 C C . ARG A 1 339 ? -15.502 8.961 5.660 1.00 82.25 339 ARG A C 1
ATOM 2735 O O . ARG A 1 339 ? -16.701 9.156 5.846 1.00 82.25 339 ARG A O 1
ATOM 2742 N N . VAL A 1 340 ? -14.704 8.411 6.565 1.00 82.19 340 VAL A N 1
ATOM 2743 C CA . VAL A 1 340 ? -15.171 7.945 7.879 1.00 82.19 340 VAL A CA 1
ATOM 2744 C C . VAL A 1 340 ? -14.660 8.845 9.004 1.00 82.19 340 VAL A C 1
ATOM 2746 O O . VAL A 1 340 ? -13.588 9.440 8.898 1.00 82.19 340 VAL A O 1
ATOM 2749 N N . ALA A 1 341 ? -15.421 8.975 10.091 1.00 83.56 341 ALA A N 1
ATOM 2750 C CA . ALA A 1 341 ? -14.958 9.695 11.278 1.00 83.56 341 ALA A CA 1
ATOM 2751 C C . ALA A 1 341 ? -13.707 9.022 11.870 1.00 83.56 341 ALA A C 1
ATOM 2753 O O . ALA A 1 341 ? -13.547 7.808 11.746 1.00 83.56 341 ALA A O 1
ATOM 2754 N N . LEU A 1 342 ? -12.840 9.782 12.549 1.00 83.44 342 LEU A N 1
ATOM 2755 C CA . LEU A 1 342 ? -11.599 9.249 13.130 1.00 83.44 342 LEU A CA 1
ATOM 2756 C C . LEU A 1 342 ? -11.848 8.039 14.048 1.00 83.44 342 LEU A C 1
ATOM 2758 O O . LEU A 1 342 ? -11.190 7.014 13.905 1.00 83.44 342 LEU A O 1
ATOM 2762 N N . SER A 1 343 ? -12.841 8.123 14.937 1.00 80.75 343 SER A N 1
ATOM 2763 C CA . SER A 1 343 ? -13.223 7.033 15.846 1.00 80.75 343 SER A CA 1
ATOM 2764 C C . SER A 1 343 ? -13.615 5.751 15.098 1.00 80.75 343 SER A C 1
ATOM 2766 O O . SER A 1 343 ? -13.150 4.663 15.441 1.00 80.75 343 SER A O 1
ATOM 2768 N N . ALA A 1 344 ? -14.418 5.881 14.040 1.00 81.31 344 ALA A N 1
ATOM 2769 C CA . ALA A 1 344 ? -14.806 4.773 13.169 1.00 81.31 344 ALA A CA 1
ATOM 2770 C C . ALA A 1 344 ? -13.613 4.238 12.360 1.00 81.31 344 ALA A C 1
ATOM 2772 O O . ALA A 1 344 ? -13.488 3.029 12.135 1.00 81.31 344 ALA A O 1
ATOM 2773 N N . PHE A 1 345 ? -12.694 5.119 11.956 1.00 87.75 345 PHE A N 1
ATOM 2774 C CA . PHE A 1 345 ? -11.488 4.712 11.252 1.00 87.75 345 PHE A CA 1
ATOM 2775 C C . PHE A 1 345 ? -10.568 3.862 12.129 1.00 87.75 345 PHE A C 1
ATOM 2777 O O . PHE A 1 345 ? -10.067 2.857 11.643 1.00 87.75 345 PHE A O 1
ATOM 2784 N N . LEU A 1 346 ? -10.388 4.183 13.415 1.00 87.81 346 LEU A N 1
ATOM 2785 C CA . LEU A 1 346 ? -9.556 3.365 14.310 1.00 87.81 346 LEU A CA 1
ATOM 2786 C C . LEU A 1 346 ? -10.066 1.919 14.415 1.00 87.81 346 LEU A C 1
ATOM 2788 O O . LEU A 1 346 ? -9.276 0.980 14.326 1.00 87.81 346 LEU A O 1
ATOM 2792 N N . LYS A 1 347 ? -11.388 1.727 14.507 1.00 85.50 347 LYS A N 1
ATOM 2793 C CA . LYS A 1 347 ? -12.009 0.390 14.458 1.00 85.50 347 LYS A CA 1
ATOM 2794 C C . LYS A 1 347 ? -11.816 -0.283 13.095 1.00 85.50 347 LYS A C 1
ATOM 2796 O O . LYS A 1 347 ? -11.577 -1.485 12.999 1.00 85.50 347 LYS A O 1
ATOM 2801 N N . THR A 1 348 ? -11.906 0.501 12.023 1.00 87.06 348 THR A N 1
ATOM 2802 C CA . THR A 1 348 ? -11.688 0.019 10.653 1.00 87.06 348 THR A CA 1
ATOM 2803 C C . THR A 1 348 ? -10.246 -0.447 10.444 1.00 87.06 348 THR A C 1
ATOM 2805 O O . THR A 1 348 ? -10.039 -1.505 9.852 1.00 87.06 348 THR A O 1
ATOM 2808 N N . ALA A 1 349 ? -9.269 0.306 10.955 1.00 90.31 34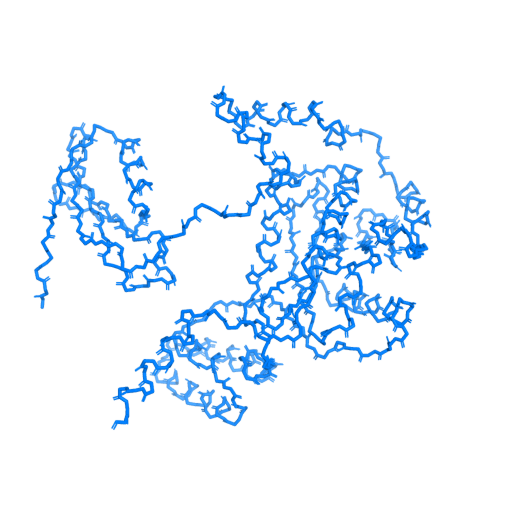9 ALA A N 1
ATOM 2809 C CA . ALA A 1 349 ? -7.848 -0.018 10.936 1.00 90.31 349 ALA A CA 1
ATOM 2810 C C . ALA A 1 349 ? -7.559 -1.318 11.698 1.00 90.31 349 ALA A C 1
ATOM 2812 O O . ALA A 1 349 ? -6.832 -2.169 11.190 1.00 90.31 349 ALA A O 1
ATOM 2813 N N . GLU A 1 350 ? -8.183 -1.506 12.865 1.00 89.50 350 GLU A N 1
ATOM 2814 C CA . GLU A 1 350 ? -8.073 -2.737 13.653 1.00 89.50 350 GLU A CA 1
ATOM 2815 C C . GLU A 1 350 ? -8.527 -3.964 12.856 1.00 89.50 350 GLU A C 1
ATOM 2817 O O . GLU A 1 350 ? -7.757 -4.904 12.663 1.00 89.50 350 GLU A O 1
ATOM 2822 N N . ARG A 1 351 ? -9.738 -3.916 12.289 1.00 88.56 351 ARG A N 1
ATOM 2823 C CA . ARG A 1 351 ? -10.266 -4.996 11.442 1.00 88.56 351 ARG A CA 1
ATOM 2824 C C . ARG A 1 351 ? -9.373 -5.271 10.230 1.00 88.56 351 ARG A C 1
ATOM 2826 O O . ARG A 1 351 ? -9.062 -6.421 9.941 1.00 88.56 351 ARG A O 1
ATOM 2833 N N . LEU A 1 352 ? -8.961 -4.216 9.529 1.00 91.44 352 LEU A N 1
ATOM 2834 C CA . LEU A 1 352 ? -8.116 -4.304 8.339 1.00 91.44 352 LEU A CA 1
ATOM 2835 C C . LEU A 1 352 ? -6.785 -5.002 8.635 1.00 91.44 352 LEU A C 1
ATOM 2837 O O . LEU A 1 352 ? -6.387 -5.895 7.890 1.00 91.44 352 LEU A O 1
ATOM 2841 N N . LEU A 1 353 ? -6.117 -4.636 9.730 1.00 92.81 353 LEU A N 1
ATOM 2842 C CA . LEU A 1 353 ? -4.834 -5.229 10.101 1.00 92.81 353 LEU A CA 1
ATOM 2843 C C . LEU A 1 353 ? -4.981 -6.674 10.571 1.00 92.81 353 LEU A C 1
ATOM 2845 O O . LEU A 1 353 ? -4.136 -7.493 10.223 1.00 92.81 353 LEU A O 1
ATOM 2849 N N . ILE A 1 354 ? -6.052 -7.008 11.295 1.00 91.25 354 ILE A N 1
ATOM 2850 C CA . ILE A 1 354 ? -6.349 -8.392 11.691 1.00 91.25 354 ILE A CA 1
ATOM 2851 C C . ILE A 1 354 ? -6.572 -9.271 10.453 1.00 91.25 354 ILE A C 1
ATOM 2853 O O . ILE A 1 354 ? -5.998 -10.356 10.360 1.00 91.25 354 ILE A O 1
ATOM 2857 N N . ASP A 1 355 ? -7.359 -8.804 9.481 1.00 90.50 355 ASP A N 1
ATOM 2858 C CA . ASP A 1 355 ? -7.613 -9.545 8.240 1.00 90.50 355 ASP A CA 1
ATOM 2859 C C . ASP A 1 355 ? -6.319 -9.782 7.452 1.00 90.50 355 ASP A C 1
ATOM 2861 O O . ASP A 1 355 ? -6.062 -10.888 6.974 1.00 90.50 355 ASP A O 1
ATOM 2865 N N . TRP A 1 356 ? -5.482 -8.750 7.317 1.00 92.44 356 TRP A N 1
ATOM 2866 C CA . TRP A 1 356 ? -4.203 -8.862 6.613 1.00 92.44 356 TRP A CA 1
ATOM 2867 C C . TRP A 1 356 ? -3.224 -9.763 7.356 1.00 92.44 356 TRP A C 1
ATOM 2869 O O . TRP A 1 356 ? -2.488 -10.521 6.729 1.00 92.44 356 TRP A O 1
ATOM 2879 N N . SER A 1 357 ? -3.231 -9.691 8.685 1.00 92.00 357 SER A N 1
ATOM 2880 C CA . SER A 1 357 ? -2.414 -10.526 9.555 1.00 92.00 357 SER A CA 1
ATOM 2881 C C . SER A 1 357 ? -2.725 -12.005 9.321 1.00 92.00 357 SER A C 1
ATOM 2883 O O . SER A 1 357 ? -1.813 -12.781 9.040 1.00 92.00 357 SER A O 1
ATOM 2885 N N . LYS A 1 358 ? -4.010 -12.373 9.291 1.00 90.25 358 LYS A N 1
ATOM 2886 C CA . LYS A 1 358 ? -4.463 -13.741 8.989 1.00 90.25 358 LYS A CA 1
ATOM 2887 C C . LYS A 1 358 ? -4.147 -14.168 7.550 1.00 90.25 358 LYS A C 1
ATOM 2889 O O . LYS A 1 358 ? -3.607 -15.249 7.345 1.00 90.25 358 LYS A O 1
ATOM 2894 N N . ASP A 1 359 ? -4.385 -13.309 6.551 1.00 88.75 359 ASP A N 1
ATOM 2895 C CA . ASP A 1 359 ? -4.046 -13.613 5.141 1.00 88.75 359 ASP A CA 1
ATOM 2896 C C . ASP A 1 359 ? -2.538 -13.837 4.933 1.00 88.75 359 ASP A C 1
ATOM 2898 O O . ASP A 1 359 ? -2.133 -14.601 4.052 1.00 88.75 359 ASP A O 1
ATOM 2902 N N . SER A 1 360 ? -1.697 -13.163 5.723 1.00 86.88 360 SER A N 1
ATOM 2903 C CA . SER A 1 360 ? -0.242 -13.337 5.672 1.00 86.88 360 SER A CA 1
ATOM 2904 C C . SER A 1 360 ? 0.222 -14.658 6.292 1.00 86.88 360 SER A C 1
ATOM 2906 O O . SER A 1 360 ? 1.216 -15.219 5.840 1.00 86.88 360 SER A O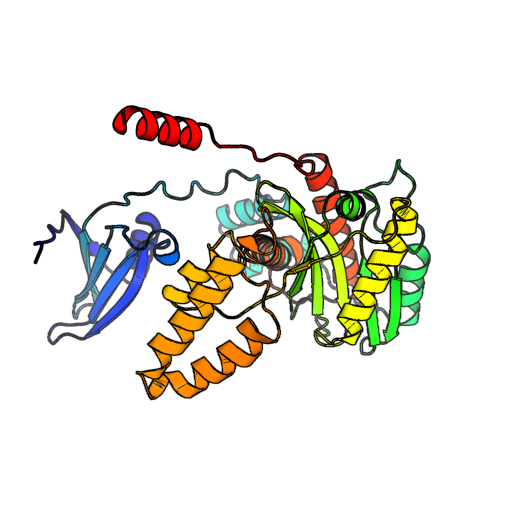 1
ATOM 2908 N N . GLU A 1 361 ? -0.501 -15.170 7.290 1.00 87.06 361 GLU A N 1
ATOM 2909 C CA . GLU A 1 361 ? -0.248 -16.481 7.895 1.00 87.06 361 GLU A CA 1
ATOM 2910 C C . GLU A 1 361 ? -0.702 -17.617 6.970 1.00 87.06 361 GLU A C 1
ATOM 2912 O O . GLU A 1 361 ? 0.067 -18.538 6.704 1.00 87.06 361 GLU A O 1
ATOM 2917 N N . GLU A 1 362 ? -1.909 -17.518 6.401 1.00 86.56 362 GLU A N 1
ATOM 2918 C CA . GLU A 1 362 ? -2.430 -18.507 5.444 1.00 86.56 362 GLU A CA 1
ATOM 2919 C C . GLU A 1 362 ? -1.583 -18.604 4.173 1.00 86.56 362 GLU A C 1
ATOM 2921 O O . GLU A 1 362 ? -1.509 -19.651 3.528 1.00 86.56 362 GLU A O 1
ATOM 2926 N N . LYS A 1 363 ? -0.967 -17.490 3.773 1.00 86.44 363 LYS A N 1
ATOM 2927 C CA . LYS A 1 363 ? -0.182 -17.406 2.548 1.00 86.44 363 LYS A CA 1
ATOM 2928 C C . LYS A 1 363 ? 1.182 -16.796 2.866 1.00 86.44 363 LYS A C 1
ATOM 2930 O O . LYS A 1 363 ? 1.354 -15.593 2.637 1.00 86.44 363 LYS A O 1
ATOM 2935 N N . PRO A 1 364 ? 2.129 -17.606 3.363 1.00 84.31 364 PRO A N 1
ATOM 2936 C CA . PRO A 1 364 ? 3.399 -17.134 3.894 1.00 84.31 364 PRO A CA 1
ATOM 2937 C C . PRO A 1 364 ? 4.306 -16.542 2.814 1.00 84.31 364 PRO A C 1
ATOM 2939 O O . PRO A 1 364 ? 4.223 -16.904 1.635 1.00 84.31 364 PRO A O 1
ATOM 2942 N N . PHE A 1 365 ? 5.201 -15.657 3.255 1.00 84.81 365 PHE A N 1
ATOM 2943 C CA . PHE A 1 365 ? 6.193 -14.984 2.420 1.00 84.81 365 PHE A CA 1
ATOM 2944 C C . PHE A 1 365 ? 7.082 -15.985 1.672 1.00 84.81 365 PHE A C 1
ATOM 2946 O O . PHE A 1 365 ? 7.626 -16.913 2.272 1.00 84.81 365 PHE A O 1
ATOM 2953 N N . GLN A 1 366 ? 7.244 -15.796 0.361 1.00 83.88 366 GLN A N 1
ATOM 2954 C CA . GLN A 1 366 ? 7.988 -16.725 -0.490 1.00 83.88 366 GLN A CA 1
ATOM 2955 C C . GLN A 1 366 ? 9.409 -16.232 -0.784 1.00 83.88 366 GLN A C 1
ATOM 2957 O O . GLN A 1 366 ? 9.610 -15.207 -1.431 1.00 83.88 366 GLN A O 1
ATOM 2962 N N . LEU A 1 367 ? 10.403 -17.026 -0.384 1.00 81.12 367 LEU A N 1
ATOM 2963 C CA . LEU A 1 367 ? 11.827 -16.782 -0.666 1.00 81.12 367 LEU A CA 1
ATOM 2964 C C . LEU A 1 367 ? 12.310 -17.450 -1.965 1.00 81.12 367 LEU A C 1
ATOM 2966 O O . LEU A 1 367 ? 13.502 -17.458 -2.266 1.00 81.12 367 LEU A O 1
ATOM 2970 N N . HIS A 1 368 ? 11.391 -18.033 -2.738 1.00 78.44 368 HIS A N 1
ATOM 2971 C CA . HIS A 1 368 ? 11.690 -18.713 -3.994 1.00 78.44 368 HIS A CA 1
ATOM 2972 C C . HIS A 1 368 ? 10.678 -18.338 -5.076 1.00 78.44 368 HIS A C 1
ATOM 2974 O O . HIS A 1 368 ? 9.480 -18.181 -4.813 1.00 78.44 368 HIS A O 1
ATOM 2980 N N . ILE A 1 369 ? 11.171 -18.233 -6.312 1.00 72.06 369 ILE A N 1
ATOM 2981 C CA . ILE A 1 369 ? 10.334 -17.999 -7.487 1.00 72.06 369 ILE A CA 1
ATOM 2982 C C . ILE A 1 369 ? 9.564 -19.282 -7.795 1.00 72.06 369 ILE A C 1
ATOM 2984 O O . ILE A 1 369 ? 10.142 -20.336 -8.058 1.00 72.06 369 ILE A O 1
ATOM 2988 N N . THR A 1 370 ? 8.243 -19.179 -7.798 1.00 72.31 370 THR A N 1
ATOM 2989 C CA . THR A 1 370 ? 7.346 -20.230 -8.260 1.00 72.31 370 THR A CA 1
ATOM 2990 C C . THR A 1 370 ? 7.069 -20.004 -9.737 1.00 72.31 370 THR A C 1
ATOM 2992 O O . THR A 1 370 ? 6.282 -19.142 -10.129 1.00 72.31 370 THR A O 1
ATOM 2995 N N . TYR A 1 371 ? 7.722 -20.795 -10.580 1.00 64.56 371 TYR A N 1
ATOM 2996 C CA . TYR A 1 371 ? 7.428 -20.807 -12.006 1.00 64.56 371 TYR A CA 1
ATOM 2997 C C . TYR A 1 371 ? 6.093 -21.505 -12.248 1.00 64.56 371 TYR A C 1
ATOM 2999 O O . TYR A 1 371 ? 5.915 -22.656 -11.844 1.00 64.56 371 TYR A O 1
ATOM 3007 N N . LYS A 1 372 ? 5.177 -20.830 -12.949 1.00 62.78 372 LYS A N 1
ATOM 3008 C CA . LYS A 1 372 ? 3.976 -21.482 -13.481 1.00 62.78 372 LYS A CA 1
ATOM 3009 C C . LYS A 1 372 ? 4.389 -22.590 -14.448 1.00 62.78 372 LYS A C 1
ATOM 3011 O O . LYS A 1 372 ? 5.289 -22.383 -15.265 1.00 62.78 372 LYS A O 1
ATOM 3016 N N . ASP A 1 373 ? 3.723 -23.735 -14.379 1.00 55.09 373 ASP A N 1
ATOM 3017 C CA . ASP A 1 373 ? 4.077 -24.897 -15.201 1.00 55.09 373 ASP A CA 1
ATOM 3018 C C . ASP A 1 373 ? 3.953 -24.613 -16.707 1.00 55.09 373 ASP A C 1
ATOM 3020 O O . ASP A 1 373 ? 4.798 -25.057 -17.483 1.00 55.09 373 ASP A O 1
ATOM 3024 N N . ASP A 1 374 ? 3.024 -23.742 -17.108 1.00 55.66 374 ASP A N 1
ATOM 3025 C CA . ASP A 1 374 ? 2.882 -23.282 -18.497 1.00 55.66 374 ASP A CA 1
ATOM 3026 C C . ASP A 1 374 ? 4.135 -22.557 -19.018 1.00 55.66 374 ASP A C 1
ATOM 3028 O O . ASP A 1 374 ? 4.517 -22.706 -20.179 1.00 55.66 374 ASP A O 1
ATOM 3032 N N . LEU A 1 375 ? 4.819 -21.792 -18.160 1.00 53.88 375 LEU A N 1
ATOM 3033 C CA . LEU A 1 375 ? 6.058 -21.084 -18.505 1.00 53.88 375 LEU A CA 1
ATOM 3034 C C . LEU A 1 375 ? 7.230 -22.058 -18.653 1.00 53.88 375 LEU A C 1
ATOM 3036 O O . LEU A 1 375 ? 8.049 -21.887 -19.554 1.00 53.88 375 LEU A O 1
ATOM 3040 N N . LYS A 1 376 ? 7.280 -23.110 -17.824 1.00 56.78 376 LYS A N 1
ATOM 3041 C CA . LYS A 1 376 ? 8.273 -24.186 -17.966 1.00 56.78 376 LYS A CA 1
ATOM 3042 C C . LYS A 1 376 ? 8.072 -24.938 -19.278 1.00 56.78 376 LYS A C 1
ATOM 3044 O O . LYS A 1 376 ? 9.041 -25.183 -19.989 1.00 56.78 376 LYS A O 1
ATOM 3049 N N . LEU A 1 377 ? 6.820 -25.253 -19.619 1.00 55.28 377 LEU A N 1
ATOM 3050 C CA . LEU A 1 377 ? 6.479 -25.940 -20.863 1.00 55.28 377 LEU A CA 1
ATOM 3051 C C . LEU A 1 377 ? 6.790 -25.070 -22.088 1.00 55.28 377 LEU A C 1
ATOM 3053 O O . LEU A 1 377 ? 7.348 -25.564 -23.065 1.00 55.28 377 LEU A O 1
ATOM 3057 N N . SER A 1 378 ? 6.507 -23.768 -22.015 1.00 55.62 378 SER A N 1
ATOM 3058 C CA . SER A 1 378 ? 6.821 -22.803 -23.078 1.00 55.62 378 SER A CA 1
ATOM 3059 C C . SER A 1 378 ? 8.331 -22.657 -23.291 1.00 55.62 378 SER A C 1
ATOM 3061 O O . SER A 1 378 ? 8.799 -22.714 -24.426 1.00 55.62 378 SER A O 1
ATOM 3063 N N . ALA A 1 379 ? 9.107 -22.532 -22.209 1.00 51.72 379 ALA A N 1
ATOM 3064 C CA . ALA A 1 379 ? 10.566 -22.447 -22.271 1.00 51.72 379 ALA A CA 1
ATOM 3065 C C . ALA A 1 379 ? 11.200 -23.748 -22.790 1.00 51.72 379 ALA A C 1
ATOM 3067 O O . ALA A 1 379 ? 12.106 -23.708 -23.619 1.00 51.72 379 ALA A O 1
ATOM 3068 N N . TYR A 1 380 ? 10.691 -24.904 -22.352 1.00 64.62 380 TYR A N 1
ATOM 3069 C CA . TYR A 1 380 ? 11.117 -26.210 -22.850 1.00 64.62 380 TYR A CA 1
ATOM 3070 C C . TYR A 1 380 ? 10.816 -26.375 -24.345 1.00 64.62 380 TYR A C 1
ATOM 3072 O O . TYR A 1 380 ? 11.687 -26.778 -25.111 1.00 64.62 380 TYR A O 1
ATOM 3080 N N . THR A 1 381 ? 9.609 -26.002 -24.777 1.00 63.75 381 THR A N 1
ATOM 3081 C CA . THR A 1 381 ? 9.203 -26.061 -26.189 1.00 63.75 381 THR A CA 1
ATOM 3082 C C . THR A 1 381 ? 10.060 -25.136 -27.053 1.00 63.75 381 THR A C 1
ATOM 3084 O O . THR A 1 381 ? 10.460 -25.525 -28.145 1.00 63.75 381 THR A O 1
ATOM 3087 N N . TRP A 1 382 ? 10.402 -23.944 -26.556 1.00 66.50 382 TRP A N 1
ATOM 3088 C CA . TRP A 1 382 ? 11.311 -23.026 -27.242 1.00 66.50 382 TRP A CA 1
ATOM 3089 C C . TRP A 1 382 ? 12.728 -23.604 -27.373 1.00 66.50 382 TRP A C 1
ATOM 3091 O O . TRP A 1 382 ? 13.301 -23.560 -28.457 1.00 66.50 382 TRP A O 1
ATOM 3101 N N . LEU A 1 383 ? 13.272 -24.213 -26.312 1.00 59.25 383 LEU A N 1
ATOM 3102 C CA . LEU A 1 383 ? 14.589 -24.866 -26.351 1.00 59.25 383 LEU A CA 1
ATOM 3103 C C . LEU A 1 383 ? 14.642 -26.024 -27.358 1.00 59.25 383 LEU A C 1
ATOM 3105 O O . LEU A 1 383 ? 15.641 -26.176 -28.052 1.00 59.25 383 LEU A O 1
ATOM 3109 N N . GLN A 1 384 ? 13.564 -26.803 -27.480 1.00 65.00 384 GLN A N 1
ATOM 3110 C CA . GLN A 1 384 ? 13.458 -27.891 -28.462 1.00 65.00 384 GLN A CA 1
ATOM 3111 C C . GLN A 1 384 ? 13.351 -27.398 -29.915 1.00 65.00 384 GLN A C 1
ATOM 3113 O O . GLN A 1 384 ? 13.565 -28.178 -30.831 1.00 65.00 384 GLN A O 1
ATOM 3118 N N . GLN A 1 385 ? 13.013 -26.126 -30.144 1.00 59.69 385 GLN A N 1
ATOM 3119 C CA . GLN A 1 385 ? 12.939 -25.526 -31.484 1.00 59.69 385 GLN A CA 1
ATOM 3120 C C . GLN A 1 385 ? 14.255 -24.862 -31.924 1.00 59.69 385 GLN A C 1
ATOM 3122 O O . GLN A 1 385 ? 14.348 -24.407 -33.062 1.00 59.69 385 GLN A O 1
ATOM 3127 N N . GLN A 1 386 ? 15.240 -24.753 -31.027 1.00 54.44 386 GLN A N 1
ATOM 3128 C CA . GLN A 1 386 ? 16.549 -24.135 -31.285 1.00 54.44 386 GLN A CA 1
ATOM 3129 C C . GLN A 1 386 ? 17.689 -25.162 -31.414 1.00 54.44 386 GLN A C 1
ATOM 3131 O O . GLN A 1 386 ? 18.822 -24.772 -31.698 1.00 54.44 386 GLN A O 1
ATOM 3136 N N . GLY A 1 387 ? 17.405 -26.448 -31.185 1.00 41.81 387 GLY A N 1
ATOM 3137 C CA . GLY A 1 387 ? 18.282 -27.578 -31.509 1.00 41.81 387 GLY A CA 1
ATOM 3138 C C . GLY A 1 387 ? 17.770 -28.305 -32.740 1.00 41.81 387 GLY A C 1
ATOM 3139 O O . GLY A 1 387 ? 18.621 -28.871 -33.459 1.00 41.81 387 GLY A O 1
#

Nearest PDB structures (foldseek):
  3opp-assembly1_A  TM=2.916E-01  e=1.025E+00  Klebsiella pneumoniae
  3opr-assembly1_A  TM=2.915E-01  e=1.287E+00  Klebsiella pneumoniae
  2h10-assembly1_A  TM=2.940E-01  e=1.917E+00  Klebsiella pneumoniae
  3v5m-assembly1_A  TM=2.975E-01  e=1.917E+00  Klebsiella pneumoniae
  4fh2-assembly1_A  TM=3.001E-01  e=2.407E+00  Klebsiella pneumoniae

Radius of gyration: 25.45 Å; Cα contacts (8 Å, |Δi|>4): 571; chains: 1; bounding box: 60×48×72 Å

Secondary structure (DSSP, 8-state):
-------EEEEESSHHHHHHHHHHTTEEEEEEEEETTEEEEEEEETTTTT-TT---EEEEEEPTTS-EEEEEE----S----S--S---HHHHHHHHHHHTT--HHHHHHHHHHH-TTTS---S---HHHHHHHHHTT-SPPPGGGTTSEEEEEEEEEETTEEEEEEEEHHHHGGGGT-SEEEEEEEP--BTT--EEEEEEEE-TT--EEEEEEEEESS-S-HHHHHHHHHHHHHHHHHHHS------EEE-------HHHHHHHT---HHHHHHHHHHHHHHHTT-GGGHHHHHHHIIIIIII-TT-SGGGGTTS-SSTHHHHHHHHHIIIIISTTS-B-HHHHHHHHHHHHHHHHHHHHHSPPPSS----HHHHHHHHHHHHT--

Foldseek 3Di:
DDDFDFDDKDKAPAVVVVVVVCVVQQWDWDDWDQDPQAIKTKIDHVCCVVVVVFFWIKIWGAHPNRMTIITITHHGPDDDDDPDPDDDDPQVVLVVVCVVVVDDPVVSVVVVCVVPVLLPAPVPPCFLVNVVVVQVVFCDADDPVQQLFKHWVDWDRPGLQFTKTKIAGLLLLVQLVQAQEKEWEKDWQQAPLGWIKIWMFFAFLQQATRTNTIITGNDPPDPVSVVVVVVSSQVVCCVSPVDGDRHDYYHYDDDDDDPLVVVLQADQDLVVNVVSLVVVLVVLVVPPVCPVVSVVCCVPDVPPNPQLHCNSPPSGDSDCVNVVVVSVCCCVPQRVVHHGHPSSVVVSRSVSNSVSSVVCVVPPGDNDHDDDVVVVVVVVVVVVVVD

pLDDT: mean 75.61, std 13.93, range [28.2, 94.31]

Mean predicted aligned error: 16.98 Å